Protein AF-0000000074149070 (afdb_homodimer)

pLDDT: mean 96.07, std 3.45, range [74.81, 98.94]

Radius of gyration: 27.95 Å; Cα contacts (8 Å, |Δi|>4): 1476; chains: 2; bounding box: 47×79×57 Å

Foldseek 3Di:
DEEFEFAQKAWEKEFEAQDDDPPDDGDGPDMDIATDFLRVQLQLLLVLVVDQYEYEHAAEDPQSVVNVVRCVVLPHHYDYQYADWHRWYKYWYQHDNVLDIDIDTDQTADGDPVSVVVRVVVLLVVLVVHQEYEYEGDHHPPDDLQVLVVSLVSNPDPRRQYEYEYADSVVVNNLLSQGQEYEEEQVRLCNVVVHHDDDLVSLVVSQVVSCVSVHQWYKYAHQQQAIWIDHDPWIKGKHDHGDSFAQPSLSSQLVSQLVVCCVPPVDNLLSSLLSRLRSRLCSHDVGNRHNVSVVSSVVCSVVMDMGISD/DEEFEFAQKAWEKEFEAQDDDPPDDGDGPDIDIATDFLRVQLQLLLVLVVDQYEYEHAAEDPQSVVNVVRCVVLPHHYDYQYADWHRWYKYWYQHDNVLDIDIDTDQTADGDPVSVVVRVVVLLVVLVVHQEYEYEGDHHPPDDLQVLVVSLVSNPPPRRQYEYEYADSVVVNNLLSQGQEYEEEQVRLCNVVVHHDDDLVSLVVSQVVSCVSVHQWYKYAHQQQAIWIDHDPWIKGKHDHGDSFAQPSLQSQLVSQLVVQCVPPVDNLLSSLLSRLRSVLCSHDVGNRHNVSVVSSVVCSVVMDMGISD

Organism: Dictyoglomus thermophilum (strain ATCC 35947 / DSM 3960 / H-6-12) (NCBI:txid309799)

Secondary structure (DSSP, 8-state):
-EEEEESS-EEEEEEEES---TTSEEE-SEEEEEEESHHHHHHHHHHHTT--EEEEEEEEHHHHHHHHHHHHHTT-EEEEEEESSPPEEEEEEEETTTTEEEEEE----PPPHHHHHHHHHHHHHHHTT-SEEEEES---TT--TTHHHHHHHH---TTSEEEEE--HHHHHHHHTT--SEE--BHHHHHHHHTS---SHHHHHHHHHHHHTTT-SEEEEE-GGG-EEEEETTEEEEEE-----S--SSHHHHHHHHHHHHHHHH--HHHHHHHHHHHHHHHTTSS---SHHHHHHHHHHHTT-EEEE--/-EEEEESS-EEEEEEEES---TTSEEE-SEEEEEEESHHHHHHHHHHHTT--EEEEEEEEHHHHHHHHHHHHHTT-EEEEEEESSPPEEEEEEEETTTTEEEEEE----PPPHHHHHHHHHHHHHHHTT-SEEEEES---TT--TTHHHHHHHH---TTSEEEEE--HHHHHHHHTT--SEE--BHHHHHHHHTS---SHHHHHHHHHHHHTTT-SEEEEE-GGG-EEEEETTEEEEEE-----S--SSHHHHHHHHHHHHHHHH--HHHHHHHHHHHHHHHTTSS---SHHHHHHHHHHHTT-EEEE--

Sequence (620 aa):
MILVVNINPSLDIVFYTQKFQKNKVNRSYKEEMIPGGKGINVAKTLKAFGEKVKIIGFCGGSTGIILKEELNIRDIDYEFVETKGKTRFAIGIKEDKKNTFTVLNGAGNRIRNEEWEKFFKIFRENVKNSEIVIISGSVPPETPAEIYALMLKEIKNPKIIKVVDARDNVLKEALKESPDIVKPNKEEIETLLKFKLKNRNNYIQAISFLKNYNIKYPIISLGKKGALIGIENHIYKSALPPNNGIQWGTGDSFLAGFIYGLKNYKDPIKAIKLACATGYVKTKYVEITQEEQIKEIFNLENKVRVTKIYMILVVNINPSLDIVFYTQKFQKNKVNRSYKEEMIPGGKGINVAKTLKAFGEKVKIIGFCGGSTGIILKEELNIRDIDYEFVETKGKTRFAIGIKEDKKNTFTVLNGAGNRIRNEEWEKFFKIFRENVKNSEIVIISGSVPPETPAEIYALMLKEIKNPKIIKVVDARDNVLKEALKESPDIVKPNKEEIETLLKFKLKNRNNYIQAISFLKNYNIKYPIISLGKKGALIGIENHIYKSALPPNNGIQWGTGDSFLAGFIYGLKNYKDPIKAIKLACATGYVKTKYVEITQEEQIKEIFNLENKVRVTKIY

Nearest PDB structures (foldseek):
  3uqe-assembly1_A-2  TM=8.989E-01  e=9.211E-26  Escherichia coli K-12
  3cqd-assembly1_A-2  TM=8.928E-01  e=2.732E-25  unclassified
  3uqe-assembly1_B-2  TM=8.873E-01  e=5.309E-25  Escherichia coli K-12
  3n1c-assembly1_B  TM=8.784E-01  e=4.705E-25  Escherichia coli K-12
  3uqd-assembly1_C  TM=9.133E-01  e=8.545E-24  Escherichia coli K-12

Structure (mmCIF, N/CA/C/O backbone):
data_AF-0000000074149070-model_v1
#
loop_
_entity.id
_entity.type
_entity.pdbx_description
1 polymer '1-phosphofructokinase, putative'
#
loop_
_atom_site.group_PDB
_atom_site.id
_atom_site.type_symbol
_atom_site.label_atom_id
_atom_site.label_alt_id
_atom_site.label_comp_id
_atom_site.label_asym_id
_atom_site.label_entity_id
_atom_site.label_seq_id
_atom_site.pdbx_PDB_ins_code
_atom_site.Cartn_x
_atom_site.Cartn_y
_atom_site.Cartn_z
_atom_site.occupancy
_atom_site.B_iso_or_equiv
_atom_site.auth_seq_id
_atom_site.auth_comp_id
_atom_site.auth_asym_id
_atom_site.auth_atom_id
_atom_site.pdbx_PDB_model_num
ATOM 1 N N . MET A 1 1 ? 14.945 28 13.242 1 95.5 1 MET A N 1
ATOM 2 C CA . MET A 1 1 ? 14.594 26.703 12.68 1 95.5 1 MET A CA 1
ATOM 3 C C . MET A 1 1 ? 13.172 26.312 13.055 1 95.5 1 MET A C 1
ATOM 5 O O . MET A 1 1 ? 12.68 26.688 14.117 1 95.5 1 MET A O 1
ATOM 9 N N . ILE A 1 2 ? 12.438 25.688 12.148 1 98.81 2 ILE A N 1
ATOM 10 C CA . ILE A 1 2 ? 11.109 25.156 12.445 1 98.81 2 ILE A CA 1
ATOM 11 C C . ILE A 1 2 ? 11.211 23.672 12.758 1 98.81 2 ILE A C 1
ATOM 13 O O . ILE A 1 2 ? 11.688 22.891 11.938 1 98.81 2 ILE A O 1
ATOM 17 N N . LEU A 1 3 ? 10.805 23.312 13.961 1 98.88 3 LEU A N 1
ATOM 18 C CA . LEU A 1 3 ? 10.797 21.922 14.391 1 98.88 3 LEU A CA 1
ATOM 19 C C . LEU A 1 3 ? 9.43 21.297 14.141 1 98.88 3 LEU A C 1
ATOM 21 O O . LEU A 1 3 ? 8.406 21.812 14.578 1 98.88 3 LEU A O 1
ATOM 25 N N . VAL A 1 4 ? 9.43 20.234 13.414 1 98.88 4 VAL A N 1
ATOM 26 C CA . VAL A 1 4 ? 8.188 19.516 13.117 1 98.88 4 VAL A CA 1
ATOM 27 C C . VAL A 1 4 ? 8.195 18.172 13.828 1 98.88 4 VAL A C 1
ATOM 29 O O . VAL A 1 4 ? 9.07 17.328 13.586 1 98.88 4 VAL A O 1
ATOM 32 N N . VAL A 1 5 ? 7.246 17.984 14.688 1 98.88 5 VAL A N 1
ATOM 33 C CA . VAL A 1 5 ? 7.086 16.734 15.414 1 98.88 5 VAL A CA 1
ATOM 34 C C . VAL A 1 5 ? 6.051 15.859 14.719 1 98.88 5 VAL A C 1
ATOM 36 O O . VAL A 1 5 ? 4.883 16.234 14.602 1 98.88 5 VAL A O 1
ATOM 39 N N . ASN A 1 6 ? 6.414 14.766 14.234 1 98.25 6 ASN A N 1
ATOM 40 C CA . ASN A 1 6 ? 5.566 13.75 13.617 1 98.25 6 ASN A CA 1
ATOM 41 C C . ASN A 1 6 ? 5.852 12.367 14.188 1 98.25 6 ASN A C 1
ATOM 43 O O . ASN A 1 6 ? 6.672 11.617 13.648 1 98.25 6 ASN A O 1
ATOM 47 N N . ILE A 1 7 ? 5.039 11.93 15.125 1 98.56 7 ILE A N 1
ATOM 48 C CA . ILE A 1 7 ? 5.426 10.766 15.906 1 98.56 7 ILE A CA 1
ATOM 49 C C . ILE A 1 7 ? 4.84 9.5 15.273 1 98.56 7 ILE A C 1
ATOM 51 O O . ILE A 1 7 ? 5.062 8.391 15.766 1 98.56 7 ILE A O 1
ATOM 55 N N . ASN A 1 8 ? 4.074 9.625 14.266 1 97.81 8 ASN A N 1
ATOM 56 C CA . ASN A 1 8 ? 3.535 8.484 13.547 1 97.81 8 ASN A CA 1
ATOM 57 C C . ASN A 1 8 ? 3.678 8.656 12.031 1 97.81 8 ASN A C 1
ATOM 59 O O . ASN A 1 8 ? 2.688 8.602 11.305 1 97.81 8 ASN A O 1
ATOM 63 N N . PRO A 1 9 ? 4.91 8.805 11.586 1 98.19 9 PRO A N 1
ATOM 64 C CA . PRO A 1 9 ? 5.133 9 10.148 1 98.19 9 PRO A CA 1
ATOM 65 C C . PRO A 1 9 ? 4.711 7.789 9.32 1 98.19 9 PRO A C 1
ATOM 67 O O . PRO A 1 9 ? 4.488 6.707 9.867 1 98.19 9 PRO A O 1
ATOM 70 N N . SER A 1 10 ? 4.539 8.039 8.062 1 97.06 10 SER A N 1
ATOM 71 C CA . SER A 1 10 ? 4.121 6.977 7.148 1 97.06 10 SER A CA 1
ATOM 72 C C . SER A 1 10 ? 4.941 7 5.863 1 97.06 10 SER A C 1
ATOM 74 O O . SER A 1 10 ? 5.504 8.031 5.496 1 97.06 10 SER A O 1
ATOM 76 N N . LEU A 1 11 ? 5.109 5.875 5.285 1 95.75 11 LEU A N 1
ATOM 77 C CA . LEU A 1 11 ? 5.523 5.777 3.891 1 95.75 11 LEU A CA 1
ATOM 78 C C . LEU A 1 11 ? 4.309 5.676 2.971 1 95.75 11 LEU A C 1
ATOM 80 O O . LEU A 1 11 ? 3.621 4.652 2.951 1 95.75 11 LEU A O 1
ATOM 84 N N . ASP A 1 12 ? 4.086 6.719 2.209 1 95.81 12 ASP A N 1
ATOM 85 C CA . ASP A 1 12 ? 2.883 6.82 1.388 1 95.81 12 ASP A CA 1
ATOM 86 C C . ASP A 1 12 ? 3.129 6.277 -0.018 1 95.81 12 ASP A C 1
ATOM 88 O O . ASP A 1 12 ? 4.113 6.641 -0.666 1 95.81 12 ASP A O 1
ATOM 92 N N . ILE A 1 13 ? 2.244 5.441 -0.427 1 94.81 13 ILE A N 1
ATOM 93 C CA . ILE A 1 13 ? 2.289 4.953 -1.801 1 94.81 13 ILE A CA 1
ATOM 94 C C . ILE A 1 13 ? 1.029 5.391 -2.545 1 94.81 13 ILE A C 1
ATOM 96 O O . ILE A 1 13 ? -0.087 5.062 -2.139 1 94.81 13 ILE A O 1
ATOM 100 N N . VAL A 1 14 ? 1.232 6.059 -3.648 1 94.62 14 VAL A N 1
ATOM 101 C CA . VAL A 1 14 ? 0.121 6.52 -4.477 1 94.62 14 VAL A CA 1
ATOM 102 C C . VAL A 1 14 ? 0.005 5.641 -5.719 1 94.62 14 VAL A C 1
ATOM 104 O O . VAL A 1 14 ? 0.966 5.504 -6.48 1 94.62 14 VAL A O 1
ATOM 107 N N . PHE A 1 15 ? -1.145 5.082 -5.867 1 95.44 15 PHE A N 1
ATOM 108 C CA . PHE A 1 15 ? -1.447 4.277 -7.047 1 95.44 15 PHE A CA 1
ATOM 109 C C . PHE A 1 15 ? -2.305 5.059 -8.031 1 95.44 15 PHE A C 1
ATOM 111 O O . PHE A 1 15 ? -3.328 5.633 -7.652 1 95.44 15 PHE A O 1
ATOM 118 N N . TYR A 1 16 ? -1.895 5.102 -9.273 1 94.06 16 TYR A N 1
ATOM 119 C CA . TYR A 1 16 ? -2.676 5.695 -10.352 1 94.06 16 TYR A CA 1
ATOM 120 C C . TYR A 1 16 ? -3.352 4.621 -11.195 1 94.06 16 TYR A C 1
ATOM 122 O O . TYR A 1 16 ? -2.682 3.738 -11.742 1 94.06 16 TYR A O 1
ATOM 130 N N . THR A 1 17 ? -4.676 4.672 -11.195 1 94.81 17 THR A N 1
ATOM 131 C CA . THR A 1 17 ? -5.426 3.646 -11.914 1 94.81 17 THR A CA 1
ATOM 132 C C . THR A 1 17 ? -6.508 4.277 -12.789 1 94.81 17 THR A C 1
ATOM 134 O O . THR A 1 17 ? -6.965 5.387 -12.508 1 94.81 17 THR A O 1
ATOM 137 N N . GLN A 1 18 ? -6.871 3.584 -13.875 1 92.69 18 GLN A N 1
ATOM 138 C CA . GLN A 1 18 ? -7.988 4.035 -14.695 1 92.69 18 GLN A CA 1
ATOM 139 C C . GLN A 1 18 ? -9.32 3.838 -13.977 1 92.69 18 GLN A C 1
ATOM 141 O O . GLN A 1 18 ? -10.188 4.707 -14.016 1 92.69 18 GLN A O 1
ATOM 146 N N . LYS A 1 19 ? -9.422 2.711 -13.391 1 91.88 19 LYS A N 1
ATOM 147 C CA . LYS A 1 19 ? -10.617 2.336 -12.641 1 91.88 19 LYS A CA 1
ATOM 148 C C . LYS A 1 19 ? -10.25 1.536 -11.398 1 91.88 19 LYS A C 1
ATOM 150 O O . LYS A 1 19 ? -9.281 0.776 -11.398 1 91.88 19 LYS A O 1
ATOM 155 N N . PHE A 1 20 ? -11.031 1.724 -10.32 1 93.5 20 PHE A N 1
ATOM 156 C CA . PHE A 1 20 ? -10.844 1.005 -9.062 1 93.5 20 PHE A CA 1
ATOM 157 C C . PHE A 1 20 ? -12.164 0.429 -8.57 1 93.5 20 PHE A C 1
ATOM 159 O O . PHE A 1 20 ? -13.125 1.171 -8.336 1 93.5 20 PHE A O 1
ATOM 166 N N . GLN A 1 21 ? -12.211 -0.861 -8.445 1 92.38 21 GLN A N 1
ATOM 167 C CA . GLN A 1 21 ? -13.422 -1.543 -8.016 1 92.38 21 GLN A CA 1
ATOM 168 C C . GLN A 1 21 ? -13.188 -2.32 -6.727 1 92.38 21 GLN A C 1
ATOM 170 O O . GLN A 1 21 ? -12.211 -3.059 -6.609 1 92.38 21 GLN A O 1
ATOM 175 N N . LYS A 1 22 ? -14.102 -2.152 -5.77 1 90.69 22 LYS A N 1
ATOM 176 C CA . LYS A 1 22 ? -14.039 -2.916 -4.527 1 90.69 22 LYS A CA 1
ATOM 177 C C . LYS A 1 22 ? -14.328 -4.395 -4.773 1 90.69 22 LYS A C 1
ATOM 179 O O . LYS A 1 22 ? -15.125 -4.738 -5.648 1 90.69 22 LYS A O 1
ATOM 184 N N . ASN A 1 23 ? -13.672 -5.289 -4.008 1 87.94 23 ASN A N 1
ATOM 185 C CA . ASN A 1 23 ? -13.867 -6.734 -4.02 1 87.94 23 ASN A CA 1
ATOM 186 C C . ASN A 1 23 ? -13.422 -7.348 -5.348 1 87.94 23 ASN A C 1
ATOM 188 O O . ASN A 1 23 ? -13.969 -8.367 -5.781 1 87.94 23 ASN A O 1
ATOM 192 N N . LYS A 1 24 ? -12.547 -6.684 -6.016 1 89.88 24 LYS A N 1
ATOM 193 C CA . LYS A 1 24 ? -12 -7.152 -7.285 1 89.88 24 LYS A CA 1
ATOM 194 C C . LYS A 1 24 ? -10.484 -6.996 -7.316 1 89.88 24 LYS A C 1
ATOM 196 O O . LYS A 1 24 ? -9.898 -6.363 -6.434 1 89.88 24 LYS A O 1
ATOM 201 N N . VAL A 1 25 ? -9.906 -7.594 -8.273 1 89.44 25 VAL A N 1
ATOM 202 C CA . VAL A 1 25 ? -8.492 -7.375 -8.57 1 89.44 25 VAL A CA 1
ATOM 203 C C . VAL A 1 25 ? -8.336 -6.176 -9.508 1 89.44 25 VAL A C 1
ATOM 205 O O . VAL A 1 25 ? -8.875 -6.176 -10.617 1 89.44 25 VAL A O 1
ATOM 208 N N . ASN A 1 26 ? -7.695 -5.125 -9.008 1 93.88 26 ASN A N 1
ATOM 209 C CA . ASN A 1 26 ? -7.418 -3.904 -9.766 1 93.88 26 ASN A CA 1
ATOM 210 C C . ASN A 1 26 ? -5.945 -3.809 -10.148 1 93.88 26 ASN A C 1
ATOM 212 O O . ASN A 1 26 ? -5.109 -4.539 -9.617 1 93.88 26 ASN A O 1
ATOM 216 N N . ARG A 1 27 ? -5.719 -2.934 -11.102 1 93 27 ARG A N 1
ATOM 217 C CA . ARG A 1 27 ? -4.344 -2.705 -11.539 1 93 27 ARG A CA 1
ATOM 218 C C . ARG A 1 27 ? -4.051 -1.214 -11.672 1 93 27 ARG A C 1
ATOM 220 O O . ARG A 1 27 ? -4.906 -0.447 -12.117 1 93 27 ARG A O 1
ATOM 227 N N . SER A 1 28 ? -2.889 -0.855 -11.219 1 95.25 28 SER A N 1
ATOM 228 C CA . SER A 1 28 ? -2.41 0.507 -11.422 1 95.25 28 SER A CA 1
ATOM 229 C C . SER A 1 28 ? -1.409 0.572 -12.57 1 95.25 28 SER A C 1
ATOM 231 O O . SER A 1 28 ? -0.745 -0.42 -12.883 1 95.25 28 SER A O 1
ATOM 233 N N . TYR A 1 29 ? -1.322 1.743 -13.242 1 92 29 TYR A N 1
ATOM 234 C CA . TYR A 1 29 ? -0.36 1.896 -14.328 1 92 29 TYR A CA 1
ATOM 235 C C . TYR A 1 29 ? 0.873 2.658 -13.859 1 92 29 TYR A C 1
ATOM 237 O O . TYR A 1 29 ? 1.873 2.736 -14.578 1 92 29 TYR A O 1
ATOM 245 N N . LYS A 1 30 ? 0.766 3.182 -12.625 1 90.44 30 LYS A N 1
ATOM 246 C CA . LYS A 1 30 ? 1.867 3.953 -12.055 1 90.44 30 LYS A CA 1
ATOM 247 C C . LYS A 1 30 ? 1.767 4.016 -10.539 1 90.44 30 LYS A C 1
ATOM 249 O O . LYS A 1 30 ? 0.666 4.066 -9.984 1 90.44 30 LYS A O 1
ATOM 254 N N . GLU A 1 31 ? 2.908 3.945 -9.891 1 91.88 31 GLU A N 1
ATOM 255 C CA . GLU A 1 31 ? 2.988 4.133 -8.445 1 91.88 31 GLU A CA 1
ATOM 256 C C . GLU A 1 31 ? 4.051 5.164 -8.078 1 91.88 31 GLU A C 1
ATOM 258 O O . GLU A 1 31 ? 5.098 5.242 -8.727 1 91.88 31 GLU A O 1
ATOM 263 N N . GLU A 1 32 ? 3.76 5.906 -7.051 1 90.38 32 GLU A N 1
ATOM 264 C CA . GLU A 1 32 ? 4.723 6.844 -6.48 1 90.38 32 GLU A CA 1
ATOM 265 C C . GLU A 1 32 ? 4.879 6.633 -4.977 1 90.38 32 GLU A C 1
ATOM 267 O O . GLU A 1 32 ? 3.896 6.391 -4.273 1 90.38 32 GLU A O 1
ATOM 272 N N . MET A 1 33 ? 6.129 6.633 -4.586 1 91.81 33 MET A N 1
ATOM 273 C CA . MET A 1 33 ? 6.441 6.516 -3.164 1 91.81 33 MET A CA 1
ATOM 274 C C . MET A 1 33 ? 6.934 7.848 -2.604 1 91.81 33 MET A C 1
ATOM 276 O O . MET A 1 33 ? 7.863 8.445 -3.143 1 91.81 33 MET A O 1
ATOM 280 N N . ILE A 1 34 ? 6.312 8.375 -1.49 1 94.56 34 ILE A N 1
ATOM 281 C CA . ILE A 1 34 ? 6.695 9.648 -0.896 1 94.56 34 ILE A CA 1
ATOM 282 C C . ILE A 1 34 ? 6.66 9.547 0.626 1 94.56 34 ILE A C 1
ATOM 284 O O . ILE A 1 34 ? 5.848 8.797 1.183 1 94.56 34 ILE A O 1
ATOM 288 N N . PRO A 1 35 ? 7.602 10.266 1.308 1 97.12 35 PRO A N 1
ATOM 289 C CA . PRO A 1 35 ? 7.469 10.32 2.766 1 97.12 35 PRO A CA 1
ATOM 290 C C . PRO A 1 35 ? 6.211 11.062 3.213 1 97.12 35 PRO A C 1
ATOM 292 O O . PRO A 1 35 ? 5.859 12.094 2.637 1 97.12 35 PRO A O 1
ATOM 295 N N . GLY A 1 36 ? 5.516 10.438 4.227 1 97.06 36 GLY A N 1
ATOM 296 C CA . GLY A 1 36 ? 4.223 11.008 4.578 1 97.06 36 GLY A CA 1
ATOM 297 C C . GLY A 1 36 ? 4 11.109 6.074 1 97.06 36 GLY A C 1
ATOM 298 O O . GLY A 1 36 ? 4.891 10.773 6.863 1 97.06 36 GLY A O 1
ATOM 299 N N . GLY A 1 37 ? 2.766 11.5 6.375 1 96.56 37 GLY A N 1
ATOM 300 C CA . GLY A 1 37 ? 2.361 11.977 7.688 1 96.56 37 GLY A CA 1
ATOM 301 C C . GLY A 1 37 ? 2.119 13.477 7.727 1 96.56 37 GLY A C 1
ATOM 302 O O . GLY A 1 37 ? 2.811 14.242 7.051 1 96.56 37 GLY A O 1
ATOM 303 N N . LYS A 1 38 ? 1.194 13.812 8.602 1 97.12 38 LYS A N 1
ATOM 304 C CA . LYS A 1 38 ? 0.796 15.211 8.617 1 97.12 38 LYS A CA 1
ATOM 305 C C . LYS A 1 38 ? 2.006 16.125 8.797 1 97.12 38 LYS A C 1
ATOM 307 O O . LYS A 1 38 ? 2.191 17.078 8.031 1 97.12 38 LYS A O 1
ATOM 312 N N . GLY A 1 39 ? 2.77 15.828 9.773 1 98.38 39 GLY A N 1
ATOM 313 C CA . GLY A 1 39 ? 3.936 16.656 10.023 1 98.38 39 GLY A CA 1
ATOM 314 C C . GLY A 1 39 ? 4.914 16.688 8.867 1 98.38 39 GLY A C 1
ATOM 315 O O . GLY A 1 39 ? 5.426 17.75 8.508 1 98.38 39 GLY A O 1
ATOM 316 N N . ILE A 1 40 ? 5.172 15.578 8.328 1 98.56 40 ILE A N 1
ATOM 317 C CA . ILE A 1 40 ? 6.094 15.484 7.199 1 98.56 40 ILE A CA 1
ATOM 318 C C . ILE A 1 40 ? 5.531 16.25 6.008 1 98.56 40 ILE A C 1
ATOM 320 O O . ILE A 1 40 ? 6.273 16.922 5.289 1 98.56 40 ILE A O 1
ATOM 324 N N . ASN A 1 41 ? 4.254 16.188 5.809 1 98.19 41 ASN A N 1
ATOM 325 C CA . ASN A 1 41 ? 3.625 16.953 4.742 1 98.19 41 ASN A CA 1
ATOM 326 C C . ASN A 1 41 ? 3.816 18.453 4.945 1 98.19 41 ASN A C 1
ATOM 328 O O . ASN A 1 41 ? 4.094 19.188 3.992 1 98.19 41 ASN A O 1
ATOM 332 N N . VAL A 1 42 ? 3.67 18.875 6.172 1 98.75 42 VAL A N 1
ATOM 333 C CA . VAL A 1 42 ? 3.908 20.281 6.5 1 98.75 42 VAL A CA 1
ATOM 334 C C . VAL A 1 42 ? 5.367 20.641 6.223 1 98.75 42 VAL A C 1
ATOM 336 O O . VAL A 1 42 ? 5.656 21.656 5.602 1 98.75 42 VAL A O 1
ATOM 339 N N . ALA A 1 43 ? 6.262 19.781 6.641 1 98.75 43 ALA A N 1
ATOM 340 C CA . ALA A 1 43 ? 7.695 20.016 6.496 1 98.75 43 ALA A CA 1
ATOM 341 C C . ALA A 1 43 ? 8.086 20.125 5.027 1 98.75 43 ALA A C 1
ATOM 343 O O . ALA A 1 43 ? 8.875 21 4.652 1 98.75 43 ALA A O 1
ATOM 344 N N . LYS A 1 44 ? 7.555 19.234 4.211 1 98.62 44 LYS A N 1
ATOM 345 C CA . LYS A 1 44 ? 7.867 19.25 2.785 1 98.62 44 LYS A CA 1
ATOM 346 C C . LYS A 1 44 ? 7.488 20.594 2.166 1 98.62 44 LYS A C 1
ATOM 348 O O . LYS A 1 44 ? 8.273 21.188 1.428 1 98.62 44 LYS A O 1
ATOM 353 N N . THR A 1 45 ? 6.285 21.062 2.473 1 98.75 45 THR A N 1
ATOM 354 C CA . THR A 1 45 ? 5.805 22.312 1.913 1 98.75 45 THR A CA 1
ATOM 355 C C . THR A 1 45 ? 6.609 23.5 2.453 1 98.75 45 THR A C 1
ATOM 357 O O . THR A 1 45 ? 6.977 24.406 1.701 1 98.75 45 THR A O 1
ATOM 360 N N . LEU A 1 46 ? 6.938 23.5 3.748 1 98.81 46 LEU A N 1
ATOM 361 C CA . LEU A 1 46 ? 7.75 24.562 4.336 1 98.81 46 LEU A CA 1
ATOM 362 C C . LEU A 1 46 ? 9.141 24.578 3.717 1 98.81 46 LEU A C 1
ATOM 364 O O . LEU A 1 46 ? 9.688 25.656 3.447 1 98.81 46 LEU A O 1
ATOM 368 N N . LYS A 1 47 ? 9.68 23.391 3.539 1 98.62 47 LYS A N 1
ATOM 369 C CA . LYS A 1 47 ? 10.977 23.297 2.875 1 98.62 47 LYS A CA 1
ATOM 370 C C . LYS A 1 47 ? 10.93 23.906 1.478 1 98.62 47 LYS A C 1
ATOM 372 O O . LYS A 1 47 ? 11.844 24.625 1.075 1 98.62 47 LYS A O 1
ATOM 377 N N . ALA A 1 48 ? 9.883 23.609 0.757 1 98.38 48 ALA A N 1
ATOM 378 C CA . ALA A 1 48 ? 9.711 24.141 -0.588 1 98.38 48 ALA A CA 1
ATOM 379 C C . ALA A 1 48 ? 9.633 25.672 -0.561 1 98.38 48 ALA A C 1
ATOM 381 O O . ALA A 1 48 ? 10.07 26.344 -1.502 1 98.38 48 ALA A O 1
ATOM 382 N N . PHE A 1 49 ? 9.102 26.234 0.466 1 98.56 49 PHE A N 1
ATOM 383 C CA . PHE A 1 49 ? 9.039 27.672 0.661 1 98.56 49 PHE A CA 1
ATOM 384 C C . PHE A 1 49 ? 10.422 28.234 0.987 1 98.56 49 PHE A C 1
ATOM 386 O O . PHE A 1 49 ? 10.609 29.453 1.022 1 98.56 49 PHE A O 1
ATOM 393 N N . GLY A 1 50 ? 11.383 27.391 1.349 1 98 50 GLY A N 1
ATOM 394 C CA . GLY A 1 50 ? 12.742 27.812 1.628 1 98 50 GLY A CA 1
ATOM 395 C C . GLY A 1 50 ? 13.055 27.875 3.111 1 98 50 GLY A C 1
ATOM 396 O O . GLY A 1 50 ? 14.102 28.391 3.51 1 98 50 GLY A O 1
ATOM 397 N N . GLU A 1 51 ? 12.242 27.312 3.924 1 98.31 51 GLU A N 1
ATOM 398 C CA . GLU A 1 51 ? 12.453 27.359 5.367 1 98.31 51 GLU A CA 1
ATOM 399 C C . GLU A 1 51 ? 13.414 26.266 5.82 1 98.31 51 GLU A C 1
ATOM 401 O O . GLU A 1 51 ? 13.516 25.219 5.18 1 98.31 51 GLU A O 1
ATOM 406 N N . LYS A 1 52 ? 14.109 26.531 6.887 1 98.31 52 LYS A N 1
ATOM 407 C CA . LYS A 1 52 ? 14.891 25.5 7.559 1 98.31 52 LYS A CA 1
ATOM 408 C C . LYS A 1 52 ? 14.016 24.672 8.492 1 98.31 52 LYS A C 1
ATOM 410 O O . LYS A 1 52 ? 13.5 25.188 9.484 1 98.31 52 LYS A O 1
ATOM 415 N N . VAL A 1 53 ? 13.859 23.406 8.18 1 98.62 53 VAL A N 1
ATOM 416 C CA . VAL A 1 53 ? 12.953 22.547 8.93 1 98.62 53 VAL A CA 1
ATOM 417 C C . VAL A 1 53 ? 13.695 21.297 9.391 1 98.62 53 VAL A C 1
ATOM 419 O O . VAL A 1 53 ? 14.617 20.828 8.719 1 98.62 53 VAL A O 1
ATOM 422 N N . LYS A 1 54 ? 13.32 20.781 10.523 1 98.81 54 LYS A N 1
ATOM 423 C CA . LYS A 1 54 ? 13.789 19.5 11.039 1 98.81 54 LYS A CA 1
ATOM 424 C C . LYS A 1 54 ? 12.633 18.672 11.586 1 98.81 54 LYS A C 1
ATOM 426 O O . LYS A 1 54 ? 11.797 19.188 12.336 1 98.81 54 LYS A O 1
ATOM 431 N N . ILE A 1 55 ? 12.617 17.422 11.156 1 98.81 55 ILE A N 1
ATOM 432 C CA . ILE A 1 55 ? 11.57 16.516 11.609 1 98.81 55 ILE A CA 1
ATOM 433 C C . ILE A 1 55 ? 12.109 15.617 12.727 1 98.81 55 ILE A C 1
ATOM 435 O O . ILE A 1 55 ? 13.219 15.102 12.625 1 98.81 55 ILE A O 1
ATOM 439 N N . ILE A 1 56 ? 11.352 15.484 13.75 1 98.88 56 ILE A N 1
ATOM 440 C CA . ILE A 1 56 ? 11.656 14.469 14.75 1 98.88 56 ILE A CA 1
ATOM 441 C C . ILE A 1 56 ? 10.453 13.555 14.945 1 98.88 56 ILE A C 1
ATOM 443 O O . ILE A 1 56 ? 9.312 13.953 14.664 1 98.88 56 ILE A O 1
ATOM 447 N N . GLY A 1 57 ? 10.625 12.406 15.383 1 98.75 57 GLY A N 1
ATOM 448 C CA . GLY A 1 57 ? 9.602 11.391 15.562 1 98.75 57 GLY A CA 1
ATOM 449 C C . GLY A 1 57 ? 10.172 9.984 15.633 1 98.75 57 GLY A C 1
ATOM 450 O O . GLY A 1 57 ? 11.234 9.766 16.203 1 98.75 57 GLY A O 1
ATOM 451 N N . PHE A 1 58 ? 9.359 9.055 15.242 1 98.69 58 PHE A N 1
ATOM 452 C CA . PHE A 1 58 ? 9.742 7.652 15.281 1 98.69 58 PHE A CA 1
ATOM 453 C C . PHE A 1 58 ? 9.852 7.082 13.875 1 98.69 58 PHE A C 1
ATOM 455 O O . PHE A 1 58 ? 9.133 7.504 12.969 1 98.69 58 PHE A O 1
ATOM 462 N N . CYS A 1 59 ? 10.734 6.242 13.695 1 96.5 59 CYS A N 1
ATOM 463 C CA . CYS A 1 59 ? 10.797 5.426 12.492 1 96.5 59 CYS A CA 1
ATOM 464 C C . CYS A 1 59 ? 11.383 4.051 12.789 1 96.5 59 CYS A C 1
ATOM 466 O O . CYS A 1 59 ? 12.117 3.881 13.758 1 96.5 59 CYS A O 1
ATOM 468 N N . GLY A 1 60 ? 11.039 3.023 12 1 94.75 60 GLY A N 1
ATOM 469 C CA . GLY A 1 60 ? 11.586 1.701 12.266 1 94.75 60 GLY A CA 1
ATOM 470 C C . GLY A 1 60 ? 11.43 0.745 11.102 1 94.75 60 GLY A C 1
ATOM 471 O O . GLY A 1 60 ? 10.656 1.002 10.18 1 94.75 60 GLY A O 1
ATOM 472 N N . GLY A 1 61 ? 12.289 -0.295 11.156 1 90.94 61 GLY A N 1
ATOM 473 C CA . GLY A 1 61 ? 12.234 -1.35 10.156 1 90.94 61 GLY A CA 1
ATOM 474 C C . GLY A 1 61 ? 12.711 -0.899 8.789 1 90.94 61 GLY A C 1
ATOM 475 O O . GLY A 1 61 ? 13.219 0.212 8.633 1 90.94 61 GLY A O 1
ATOM 476 N N . SER A 1 62 ? 12.586 -1.763 7.832 1 88.5 62 SER A N 1
ATOM 477 C CA . SER A 1 62 ? 13.008 -1.488 6.461 1 88.5 62 SER A CA 1
ATOM 478 C C . SER A 1 62 ? 12.227 -0.316 5.871 1 88.5 62 SER A C 1
ATOM 480 O O . SER A 1 62 ? 12.773 0.463 5.086 1 88.5 62 SER A O 1
ATOM 482 N N . THR A 1 63 ? 10.992 -0.262 6.32 1 91.56 63 THR A N 1
ATOM 483 C CA . THR A 1 63 ? 10.18 0.851 5.836 1 91.56 63 THR A CA 1
ATOM 484 C C . THR A 1 63 ? 10.719 2.18 6.355 1 91.56 63 THR A C 1
ATOM 486 O O . THR A 1 63 ? 10.672 3.193 5.656 1 91.56 63 THR A O 1
ATOM 489 N N . GLY A 1 64 ? 11.195 2.109 7.555 1 93.88 64 GLY A N 1
ATOM 490 C CA . GLY A 1 64 ? 11.836 3.299 8.102 1 93.88 64 GLY A CA 1
ATOM 491 C C . GLY A 1 64 ? 13.07 3.727 7.328 1 93.88 64 GLY A C 1
ATOM 492 O O . GLY A 1 64 ? 13.312 4.922 7.152 1 93.88 64 GLY A O 1
ATOM 493 N N . ILE A 1 65 ? 13.82 2.795 6.879 1 91.56 65 ILE A N 1
ATOM 494 C CA . ILE A 1 65 ? 15 3.074 6.074 1 91.56 65 ILE A CA 1
ATOM 495 C C . ILE A 1 65 ? 14.594 3.799 4.793 1 91.56 65 ILE A C 1
ATOM 497 O O . ILE A 1 65 ? 15.219 4.797 4.414 1 91.56 65 ILE A O 1
ATOM 501 N N . ILE A 1 66 ? 13.555 3.328 4.254 1 91.12 66 ILE A N 1
ATOM 502 C CA . ILE A 1 66 ? 13.086 3.928 3.01 1 91.12 66 ILE A CA 1
ATOM 503 C C . ILE A 1 66 ? 12.562 5.336 3.281 1 91.12 66 ILE A C 1
ATOM 505 O O . ILE A 1 66 ? 12.789 6.254 2.486 1 91.12 66 ILE A O 1
ATOM 509 N N . LEU A 1 67 ? 11.883 5.465 4.34 1 95.62 67 LEU A N 1
ATOM 510 C CA . LEU A 1 67 ? 11.383 6.785 4.715 1 95.62 67 LEU A CA 1
ATOM 511 C C . LEU A 1 67 ? 12.523 7.789 4.809 1 95.62 67 LEU A C 1
ATOM 513 O O . LEU A 1 67 ? 12.43 8.898 4.273 1 95.62 67 LEU A O 1
ATOM 517 N N . LYS A 1 68 ? 13.57 7.406 5.469 1 96.25 68 LYS A N 1
ATOM 518 C CA . LYS A 1 68 ? 14.734 8.273 5.629 1 96.25 68 LYS A CA 1
ATOM 519 C C . LYS A 1 68 ? 15.375 8.586 4.277 1 96.25 68 LYS A C 1
ATOM 521 O O . LYS A 1 68 ? 15.773 9.727 4.027 1 96.25 68 LYS A O 1
ATOM 526 N N . GLU A 1 69 ? 15.406 7.598 3.422 1 93.06 69 GLU A N 1
ATOM 527 C CA . GLU A 1 69 ? 15.945 7.809 2.08 1 93.06 69 GLU A CA 1
ATOM 528 C C . GLU A 1 69 ? 15.125 8.852 1.318 1 93.06 69 GLU A C 1
ATOM 530 O O . GLU A 1 69 ? 15.688 9.727 0.655 1 93.06 69 GLU A O 1
ATOM 535 N N . GLU A 1 70 ? 13.906 8.703 1.438 1 94.31 70 GLU A N 1
ATOM 536 C CA . GLU A 1 70 ? 13.016 9.617 0.731 1 94.31 70 GLU A CA 1
ATOM 537 C C . GLU A 1 70 ? 13.141 11.039 1.284 1 94.31 70 GLU A C 1
ATOM 539 O O . GLU A 1 70 ? 13.047 12.008 0.534 1 94.31 70 GLU A O 1
ATOM 544 N N . LEU A 1 71 ? 13.281 11.172 2.562 1 97.81 71 LEU A N 1
ATOM 545 C CA . LEU A 1 71 ? 13.492 12.484 3.162 1 97.81 71 LEU A CA 1
ATOM 546 C C . LEU A 1 71 ? 14.812 13.094 2.695 1 97.81 71 LEU A C 1
ATOM 548 O O . LEU A 1 71 ? 14.883 14.289 2.398 1 97.81 71 LEU A O 1
ATOM 552 N N . ASN A 1 72 ? 15.836 12.258 2.59 1 97 72 ASN A N 1
ATOM 553 C CA . ASN A 1 72 ? 17.141 12.711 2.117 1 97 72 ASN A CA 1
ATOM 554 C C . ASN A 1 72 ? 17.062 13.227 0.683 1 97 72 ASN A C 1
ATOM 556 O O . ASN A 1 72 ? 17.672 14.25 0.353 1 97 72 ASN A O 1
ATOM 560 N N . ILE A 1 73 ? 16.359 12.516 -0.115 1 94.06 73 ILE A N 1
ATOM 561 C CA . ILE A 1 73 ? 16.188 12.914 -1.51 1 94.06 73 ILE A CA 1
ATOM 562 C C . ILE A 1 73 ? 15.57 14.305 -1.582 1 94.06 73 ILE A C 1
ATOM 564 O O . ILE A 1 73 ? 15.891 15.086 -2.479 1 94.06 73 ILE A O 1
ATOM 568 N N . ARG A 1 74 ? 14.828 14.688 -0.578 1 96.56 74 ARG A N 1
ATOM 569 C CA . ARG A 1 74 ? 14.125 15.961 -0.56 1 96.56 74 ARG A CA 1
ATOM 570 C C . ARG A 1 74 ? 14.859 16.984 0.295 1 96.56 74 ARG A C 1
ATOM 572 O O . ARG A 1 74 ? 14.344 18.078 0.542 1 96.56 74 ARG A O 1
ATOM 579 N N . ASP A 1 75 ? 15.977 16.594 0.801 1 97.19 75 ASP A N 1
ATOM 580 C CA . ASP A 1 75 ? 16.844 17.453 1.602 1 97.19 75 ASP A CA 1
ATOM 581 C C . ASP A 1 75 ? 16.125 17.953 2.854 1 97.19 75 ASP A C 1
ATOM 583 O O . ASP A 1 75 ? 16.141 19.141 3.164 1 97.19 75 ASP A O 1
ATOM 587 N N . ILE A 1 76 ? 15.445 17.078 3.475 1 98.19 76 ILE A N 1
ATOM 588 C CA . ILE A 1 76 ? 14.758 17.422 4.715 1 98.19 76 ILE A CA 1
ATOM 589 C C . ILE A 1 76 ? 15.5 16.797 5.902 1 98.19 76 ILE A C 1
ATOM 591 O O . ILE A 1 76 ? 15.703 15.586 5.953 1 98.19 76 ILE A O 1
ATOM 595 N N . ASP A 1 77 ? 15.914 17.641 6.82 1 98.38 77 ASP A N 1
ATOM 596 C CA . ASP A 1 77 ? 16.625 17.203 8.016 1 98.38 77 ASP A CA 1
ATOM 597 C C . ASP A 1 77 ? 15.703 16.453 8.961 1 98.38 77 ASP A C 1
ATOM 599 O O . ASP A 1 77 ? 14.539 16.812 9.117 1 98.38 77 ASP A O 1
ATOM 603 N N . TYR A 1 78 ? 16.266 15.414 9.539 1 98.75 78 TYR A N 1
ATOM 604 C CA . TYR A 1 78 ? 15.461 14.648 10.492 1 98.75 78 TYR A CA 1
ATOM 605 C C . TYR A 1 78 ? 16.344 14.07 11.594 1 98.75 78 TYR A C 1
ATOM 607 O O . TYR A 1 78 ? 17.562 13.992 11.453 1 98.75 78 TYR A O 1
ATOM 615 N N . GLU A 1 79 ? 15.766 13.766 12.672 1 98.69 79 GLU A N 1
ATOM 616 C CA . GLU A 1 79 ? 16.312 13 13.789 1 98.69 79 GLU A CA 1
ATOM 617 C C . GLU A 1 79 ? 15.258 12.078 14.398 1 98.69 79 GLU A C 1
ATOM 619 O O . GLU A 1 79 ? 14.531 12.469 15.312 1 98.69 79 GLU A O 1
ATOM 624 N N . PHE A 1 80 ? 15.258 10.852 13.898 1 98.69 80 PHE A N 1
ATOM 625 C CA . PHE A 1 80 ? 14.25 9.883 14.32 1 98.69 80 PHE A CA 1
ATOM 626 C C . PHE A 1 80 ? 14.789 8.977 15.422 1 98.69 80 PHE A C 1
ATOM 628 O O . PHE A 1 80 ? 15.984 8.68 15.445 1 98.69 80 PHE A O 1
ATOM 635 N N . VAL A 1 81 ? 13.906 8.648 16.328 1 98.69 81 VAL A N 1
ATOM 636 C CA . VAL A 1 81 ? 14.18 7.516 17.203 1 98.69 81 VAL A CA 1
ATOM 637 C C . VAL A 1 81 ? 13.852 6.207 16.5 1 98.69 81 VAL A C 1
ATOM 639 O O . VAL A 1 81 ? 12.742 6.023 15.992 1 98.69 81 VAL A O 1
ATOM 642 N N . GLU A 1 82 ? 14.781 5.336 16.422 1 97.25 82 GLU A N 1
ATOM 643 C CA . GLU A 1 82 ? 14.555 4.035 15.812 1 97.25 82 GLU A CA 1
ATOM 644 C C . GLU A 1 82 ? 13.688 3.146 16.703 1 97.25 82 GLU A C 1
ATOM 646 O O . GLU A 1 82 ? 13.938 3.02 17.906 1 97.25 82 GLU A O 1
ATOM 651 N N . THR A 1 83 ? 12.719 2.578 16.094 1 97.56 83 THR A N 1
ATOM 652 C CA . THR A 1 83 ? 11.812 1.726 16.859 1 97.56 83 THR A CA 1
ATOM 653 C C . THR A 1 83 ? 11.945 0.269 16.422 1 97.56 83 THR A C 1
ATOM 655 O O . THR A 1 83 ? 12.461 -0.016 15.344 1 97.56 83 THR A O 1
ATOM 658 N N . LYS A 1 84 ? 11.461 -0.64 17.25 1 93.44 84 LYS A N 1
ATOM 659 C CA . LYS A 1 84 ? 11.391 -2.055 16.906 1 93.44 84 LYS A CA 1
ATOM 660 C C . LYS A 1 84 ? 10.297 -2.309 15.867 1 93.44 84 LYS A C 1
ATOM 662 O O . LYS A 1 84 ? 10.445 -3.166 14.992 1 93.44 84 LYS A O 1
ATOM 667 N N . GLY A 1 85 ? 9.234 -1.549 16 1 92.19 85 GLY A N 1
ATOM 668 C CA . GLY A 1 85 ? 8.164 -1.658 15.023 1 92.19 85 GLY A CA 1
ATOM 669 C C . GLY A 1 85 ? 8.484 -0.972 13.711 1 92.19 85 GLY A C 1
ATOM 670 O O . GLY A 1 85 ? 9.273 -0.029 13.672 1 92.19 85 GLY A O 1
ATOM 671 N N . LYS A 1 86 ? 7.863 -1.41 12.641 1 91.62 86 LYS A N 1
ATOM 672 C CA . LYS A 1 86 ? 8.078 -0.826 11.32 1 91.62 86 LYS A CA 1
ATOM 673 C C . LYS A 1 86 ? 7.27 0.456 11.148 1 91.62 86 LYS A C 1
ATOM 675 O O . LYS A 1 86 ? 6.191 0.598 11.727 1 91.62 86 LYS A O 1
ATOM 680 N N . THR A 1 87 ? 7.828 1.385 10.383 1 95.69 87 THR A N 1
ATOM 681 C CA . THR A 1 87 ? 7.059 2.553 9.969 1 95.69 87 THR A CA 1
ATOM 682 C C . THR A 1 87 ? 5.848 2.137 9.141 1 95.69 87 THR A C 1
ATOM 684 O O . THR A 1 87 ? 5.945 1.263 8.281 1 95.69 87 THR A O 1
ATOM 687 N N . ARG A 1 88 ? 4.715 2.721 9.438 1 95.69 88 ARG A N 1
ATOM 688 C CA . ARG A 1 88 ? 3.455 2.344 8.805 1 95.69 88 ARG A CA 1
ATOM 689 C C . ARG A 1 88 ? 3.422 2.791 7.344 1 95.69 88 ARG A C 1
ATOM 691 O O . ARG A 1 88 ? 4.191 3.666 6.941 1 95.69 88 ARG A O 1
ATOM 698 N N . PHE A 1 89 ? 2.465 2.176 6.617 1 95.06 89 PHE A N 1
ATOM 699 C CA . PHE A 1 89 ? 2.15 2.596 5.258 1 95.06 89 PHE A CA 1
ATOM 700 C C . PHE A 1 89 ? 0.868 3.42 5.23 1 95.06 89 PHE A C 1
ATOM 702 O O . PHE A 1 89 ? 0.002 3.26 6.094 1 95.06 89 PHE A O 1
ATOM 709 N N . ALA A 1 90 ? 0.837 4.266 4.293 1 96.12 90 ALA A N 1
ATOM 710 C CA . ALA A 1 90 ? -0.414 4.875 3.844 1 96.12 90 ALA A CA 1
ATOM 711 C C . ALA A 1 90 ? -0.568 4.758 2.33 1 96.12 90 ALA A C 1
ATOM 713 O O . ALA A 1 90 ? 0.407 4.895 1.589 1 96.12 90 ALA A O 1
ATOM 714 N N . ILE A 1 91 ? -1.814 4.508 1.908 1 96.06 91 ILE A N 1
ATOM 715 C CA . ILE A 1 91 ? -2.061 4.297 0.485 1 96.06 91 ILE A CA 1
ATOM 716 C C . ILE A 1 91 ? -3.018 5.367 -0.036 1 96.06 91 ILE A C 1
ATOM 718 O O . ILE A 1 91 ? -3.967 5.746 0.653 1 96.06 91 ILE A O 1
ATOM 722 N N . GLY A 1 92 ? -2.705 5.91 -1.14 1 95.44 92 GLY A N 1
ATOM 723 C CA . GLY A 1 92 ? -3.611 6.727 -1.932 1 95.44 92 GLY A CA 1
ATOM 724 C C . GLY A 1 92 ? -3.91 6.133 -3.295 1 95.44 92 GLY A C 1
ATOM 725 O O . GLY A 1 92 ? -3 5.703 -4.004 1 95.44 92 GLY A O 1
ATOM 726 N N . ILE A 1 93 ? -5.16 6.02 -3.604 1 95.5 93 ILE A N 1
ATOM 727 C CA . ILE A 1 93 ? -5.582 5.484 -4.895 1 95.5 93 ILE A CA 1
ATOM 728 C C . ILE A 1 93 ? -6.246 6.582 -5.715 1 95.5 93 ILE A C 1
ATOM 730 O O . ILE A 1 93 ? -7.355 7.02 -5.398 1 95.5 93 ILE A O 1
ATOM 734 N N . LYS A 1 94 ? -5.594 7.043 -6.715 1 93.31 94 LYS A N 1
ATOM 735 C CA . LYS A 1 94 ? -6.141 8.031 -7.645 1 93.31 94 LYS A CA 1
ATOM 736 C C . LYS A 1 94 ? -6.816 7.348 -8.828 1 93.31 94 LYS A C 1
ATOM 738 O O . LYS A 1 94 ? -6.184 6.566 -9.547 1 93.31 94 LYS A O 1
ATOM 743 N N . GLU A 1 95 ? -8.039 7.602 -9.023 1 91.38 95 GLU A N 1
ATOM 744 C CA . GLU A 1 95 ? -8.789 7.074 -10.156 1 91.38 95 GLU A CA 1
ATOM 745 C C . GLU A 1 95 ? -9.031 8.148 -11.211 1 91.38 95 GLU A C 1
ATOM 747 O O . GLU A 1 95 ? -9.695 9.148 -10.945 1 91.3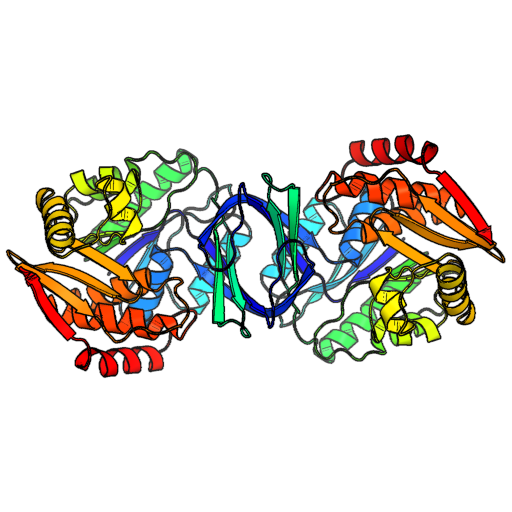8 95 GLU A O 1
ATOM 752 N N . ASP A 1 96 ? -8.586 7.938 -12.367 1 85.12 96 ASP A N 1
ATOM 753 C CA . ASP A 1 96 ? -8.672 8.922 -13.438 1 85.12 96 ASP A CA 1
ATOM 754 C C . ASP A 1 96 ? -10.117 9.102 -13.906 1 85.12 96 ASP A C 1
ATOM 756 O O . ASP A 1 96 ? -10.578 10.227 -14.102 1 85.12 96 ASP A O 1
ATOM 760 N N . LYS A 1 97 ? -10.836 7.996 -14.141 1 78.31 97 LYS A N 1
ATOM 761 C CA . LYS A 1 97 ? -12.148 8.047 -14.766 1 78.31 97 LYS A CA 1
ATOM 762 C C . LYS A 1 97 ? -13.148 8.805 -13.898 1 78.31 97 LYS A C 1
ATOM 764 O O . LYS A 1 97 ? -14.062 9.453 -14.406 1 78.31 97 LYS A O 1
ATOM 769 N N . LYS A 1 98 ? -13 8.852 -12.609 1 75.38 98 LYS A N 1
ATOM 770 C CA . LYS A 1 98 ? -13.969 9.469 -11.711 1 75.38 98 LYS A CA 1
ATOM 771 C C . LYS A 1 98 ? -13.367 10.664 -10.984 1 75.38 98 LYS A C 1
ATOM 773 O O . LYS A 1 98 ? -14.062 11.375 -10.258 1 75.38 98 LYS A O 1
ATOM 778 N N . ASN A 1 99 ? -12.188 10.883 -11.195 1 79.69 99 ASN A N 1
ATOM 779 C CA . ASN A 1 99 ? -11.461 11.938 -10.492 1 79.69 99 ASN A CA 1
ATOM 780 C C . ASN A 1 99 ? -11.641 11.82 -8.984 1 79.69 99 ASN A C 1
ATOM 782 O O . ASN A 1 99 ? -11.992 12.797 -8.32 1 79.69 99 ASN A O 1
ATOM 786 N N . THR A 1 100 ? -11.531 10.648 -8.477 1 84.69 100 THR A N 1
ATOM 787 C CA . THR A 1 100 ? -11.688 10.359 -7.055 1 84.69 100 THR A CA 1
ATOM 788 C C . THR A 1 100 ? -10.359 9.938 -6.438 1 84.69 100 THR A C 1
ATOM 790 O O . THR A 1 100 ? -9.43 9.547 -7.152 1 84.69 100 THR A O 1
ATOM 793 N N . PHE A 1 101 ? -10.297 10.117 -5.141 1 89.06 101 PHE A N 1
ATOM 794 C CA . PHE A 1 101 ? -9.109 9.766 -4.371 1 89.06 101 PHE A CA 1
ATOM 795 C C . PHE A 1 101 ? -9.492 9.016 -3.1 1 89.06 101 PHE A C 1
ATOM 797 O O . PHE A 1 101 ? -10.219 9.547 -2.26 1 89.06 101 PHE A O 1
ATOM 804 N N . THR A 1 102 ? -9.062 7.766 -3.004 1 93.75 102 THR A N 1
ATOM 805 C CA . THR A 1 102 ? -9.312 6.91 -1.848 1 93.75 102 THR A CA 1
ATOM 806 C C . THR A 1 102 ? -8.047 6.762 -1.001 1 93.75 102 THR A C 1
ATOM 808 O O . THR A 1 102 ? -6.957 6.566 -1.534 1 93.75 102 THR A O 1
ATOM 811 N N . VAL A 1 103 ? -8.227 6.922 0.296 1 94.75 103 VAL A N 1
ATOM 812 C CA . VAL A 1 103 ? -7.07 6.863 1.185 1 94.75 103 VAL A CA 1
ATOM 813 C C . VAL A 1 103 ? -7.238 5.715 2.176 1 94.75 103 VAL A C 1
ATOM 815 O O . VAL A 1 103 ? -8.344 5.449 2.648 1 94.75 103 VAL A O 1
ATOM 818 N N . LEU A 1 104 ? -6.188 5 2.473 1 95.75 104 LEU A N 1
ATOM 819 C CA . LEU A 1 104 ? -6.117 3.998 3.529 1 95.75 104 LEU A CA 1
ATOM 820 C C . LEU A 1 104 ? -4.867 4.191 4.379 1 95.75 104 LEU A C 1
ATOM 822 O O . LEU A 1 104 ? -3.75 3.953 3.912 1 95.75 104 LEU A O 1
ATOM 826 N N . ASN A 1 105 ? -5.047 4.559 5.613 1 96.06 105 ASN A N 1
ATOM 827 C CA . ASN A 1 105 ? -3.953 4.84 6.535 1 96.06 105 ASN A CA 1
ATOM 828 C C . ASN A 1 105 ? -3.678 3.654 7.457 1 96.06 105 ASN A C 1
ATOM 830 O O . ASN A 1 105 ? -4.59 3.15 8.117 1 96.06 105 ASN A O 1
ATOM 834 N N . GLY A 1 106 ? -2.43 3.275 7.469 1 96.12 106 GLY A N 1
ATOM 835 C CA . GLY A 1 106 ? -2.031 2.291 8.461 1 96.12 106 GLY A CA 1
ATOM 836 C C . GLY A 1 106 ? -1.969 2.854 9.867 1 96.12 106 GLY A C 1
ATOM 837 O O . GLY A 1 106 ? -1.798 4.062 10.055 1 96.12 106 GLY A O 1
ATOM 838 N N . ALA A 1 107 ? -2.037 1.999 10.844 1 92.62 107 ALA A N 1
ATOM 839 C CA . ALA A 1 107 ? -2.133 2.428 12.234 1 92.62 107 ALA A CA 1
ATOM 840 C C . ALA A 1 107 ? -0.752 2.723 12.812 1 92.62 107 ALA A C 1
ATOM 842 O O . ALA A 1 107 ? -0.606 3.588 13.68 1 92.62 107 ALA A O 1
ATOM 843 N N . GLY A 1 108 ? 0.213 2.018 12.273 1 93.19 108 GLY A N 1
ATOM 844 C CA . GLY A 1 108 ? 1.521 2.047 12.906 1 93.19 108 GLY A CA 1
ATOM 845 C C . GLY A 1 108 ? 1.659 1.044 14.039 1 93.19 108 GLY A C 1
ATOM 846 O O . GLY A 1 108 ? 0.892 0.083 14.125 1 93.19 108 GLY A O 1
ATOM 847 N N . ASN A 1 109 ? 2.758 1.247 14.859 1 94.38 109 ASN A N 1
ATOM 848 C CA . ASN A 1 109 ? 3.059 0.299 15.93 1 94.38 109 ASN A CA 1
ATOM 849 C C . ASN A 1 109 ? 3.193 0.997 17.281 1 94.38 109 ASN A C 1
ATOM 851 O O . ASN A 1 109 ? 3.498 2.189 17.344 1 94.38 109 ASN A O 1
ATOM 855 N N . ARG A 1 110 ? 2.969 0.19 18.266 1 95.88 110 ARG A N 1
ATOM 856 C CA . ARG A 1 110 ? 3.154 0.695 19.625 1 95.88 110 ARG A CA 1
ATOM 857 C C . ARG A 1 110 ? 4.594 1.15 19.844 1 95.88 110 ARG A C 1
ATOM 859 O O . ARG A 1 110 ? 5.535 0.507 19.375 1 95.88 110 ARG A O 1
ATOM 866 N N . ILE A 1 111 ? 4.727 2.219 20.531 1 98 111 ILE A N 1
ATOM 867 C CA . ILE A 1 111 ? 6.039 2.742 20.891 1 98 111 ILE A CA 1
ATOM 868 C C . ILE A 1 111 ? 6.395 2.32 22.312 1 98 111 ILE A C 1
ATOM 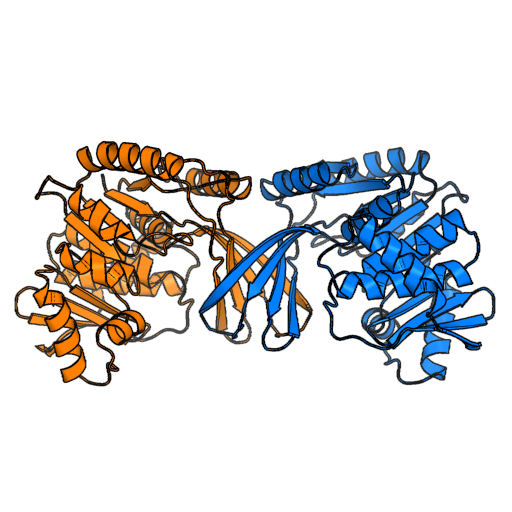870 O O . ILE A 1 111 ? 5.59 2.484 23.234 1 98 111 ILE A O 1
ATOM 874 N N . ARG A 1 112 ? 7.602 1.804 22.531 1 97.56 112 ARG A N 1
ATOM 875 C CA . ARG A 1 112 ? 8.047 1.306 23.844 1 97.56 112 ARG A CA 1
ATOM 876 C C . ARG A 1 112 ? 8.523 2.447 24.719 1 97.56 112 ARG A C 1
ATOM 878 O O . ARG A 1 112 ? 8.922 3.504 24.234 1 97.56 112 ARG A O 1
ATOM 885 N N . ASN A 1 113 ? 8.508 2.227 26.031 1 97.88 113 ASN A N 1
ATOM 886 C CA . ASN A 1 113 ? 8.883 3.246 27 1 97.88 113 ASN A CA 1
ATOM 887 C C . ASN A 1 113 ? 10.281 3.785 26.734 1 97.88 113 ASN A C 1
ATOM 889 O O . ASN A 1 113 ? 10.516 4.992 26.812 1 97.88 113 ASN A O 1
ATOM 893 N N . GLU A 1 114 ? 11.133 2.883 26.438 1 98.31 114 GLU A N 1
ATOM 894 C CA . GLU A 1 114 ? 12.508 3.305 26.188 1 98.31 114 GLU A CA 1
ATOM 895 C C . GLU A 1 114 ? 12.602 4.191 24.953 1 98.31 114 GLU A C 1
ATOM 897 O O . GLU A 1 114 ? 13.43 5.102 24.891 1 98.31 114 GLU A O 1
ATOM 902 N N . GLU A 1 115 ? 11.82 3.938 23.953 1 98.62 115 GLU A N 1
ATOM 903 C CA . GLU A 1 115 ? 11.766 4.746 22.734 1 98.62 115 GLU A CA 1
ATOM 904 C C . GLU A 1 115 ? 11.195 6.133 23.031 1 98.62 115 GLU A C 1
ATOM 906 O O . GLU A 1 115 ? 11.688 7.133 22.5 1 98.62 115 GLU A O 1
ATOM 911 N N . TRP A 1 116 ? 10.203 6.203 23.906 1 98.56 116 TRP A N 1
ATOM 912 C CA . TRP A 1 116 ? 9.641 7.488 24.312 1 98.56 116 TRP A CA 1
ATOM 913 C C . TRP A 1 116 ? 10.672 8.328 25.062 1 98.56 116 TRP A C 1
ATOM 915 O O . TRP A 1 116 ? 10.773 9.539 24.844 1 98.56 116 TRP A O 1
ATOM 925 N N . GLU A 1 117 ? 11.414 7.691 25.953 1 98.56 117 GLU A N 1
ATOM 926 C CA . GLU A 1 117 ? 12.453 8.406 26.703 1 98.56 117 GLU A CA 1
ATOM 927 C C . GLU A 1 117 ? 13.469 9.047 25.75 1 98.56 117 GLU A C 1
ATOM 929 O O . GLU A 1 117 ? 13.836 10.203 25.938 1 98.56 117 GLU A O 1
ATOM 934 N N . LYS A 1 118 ? 13.891 8.258 24.766 1 98.69 118 LYS A N 1
ATOM 935 C CA . LYS A 1 118 ? 14.82 8.773 23.781 1 98.69 118 LYS A CA 1
ATOM 936 C C . LYS A 1 118 ? 14.203 9.93 22.984 1 98.69 118 LYS A C 1
ATOM 938 O O . LYS A 1 118 ? 14.875 10.93 22.719 1 98.69 118 LYS A O 1
ATOM 943 N N . PHE A 1 119 ? 12.984 9.789 22.688 1 98.75 119 PHE A N 1
ATOM 944 C CA . PHE A 1 119 ? 12.289 10.82 21.922 1 98.75 119 PHE A CA 1
ATOM 945 C C . PHE A 1 119 ? 12.258 12.133 22.703 1 98.75 119 PHE A C 1
ATOM 947 O O . PHE A 1 119 ? 12.562 13.188 22.141 1 98.75 119 PHE A O 1
ATOM 954 N N . PHE A 1 120 ? 11.875 12.078 23.938 1 98.69 120 PHE A N 1
ATOM 955 C CA . PHE A 1 120 ? 11.734 13.305 24.719 1 98.69 120 PHE A CA 1
ATOM 956 C C . PHE A 1 120 ? 13.086 13.969 24.938 1 98.69 120 PHE A C 1
ATOM 958 O O . PHE A 1 120 ? 13.18 15.195 25 1 98.69 120 PHE A O 1
ATOM 965 N N . LYS A 1 121 ? 14.125 13.156 25.016 1 98.56 121 LYS A N 1
ATOM 966 C CA . LYS A 1 121 ? 15.461 13.734 25.062 1 98.56 121 LYS A CA 1
ATOM 967 C C . LYS A 1 121 ? 15.766 14.523 23.781 1 98.56 121 LYS A C 1
ATOM 969 O O . LYS A 1 121 ? 16.203 15.68 23.859 1 98.56 121 LYS A O 1
ATOM 974 N N . ILE A 1 122 ? 15.461 13.945 22.672 1 98.56 122 ILE A N 1
ATOM 975 C CA . ILE A 1 122 ? 15.672 14.57 21.375 1 98.56 122 ILE A CA 1
ATOM 976 C C . ILE A 1 122 ? 14.789 15.812 21.25 1 98.56 122 ILE A C 1
ATOM 978 O O . ILE A 1 122 ? 15.234 16.859 20.781 1 98.56 122 ILE A O 1
ATOM 982 N N . PHE A 1 123 ? 13.57 15.664 21.703 1 98.75 123 PHE A N 1
ATOM 983 C CA . PHE A 1 123 ? 12.602 16.75 21.641 1 98.75 123 PHE A CA 1
ATOM 984 C C . PHE A 1 123 ? 13.102 17.969 22.406 1 98.75 123 PHE A C 1
ATOM 986 O O . PHE A 1 123 ? 13.148 19.062 21.859 1 98.75 123 PHE A O 1
ATOM 993 N N . ARG A 1 124 ? 13.523 17.781 23.609 1 98.12 124 ARG A N 1
ATOM 994 C CA . ARG A 1 124 ? 13.992 18.875 24.453 1 98.12 124 ARG A CA 1
ATOM 995 C C . ARG A 1 124 ? 15.219 19.562 23.844 1 98.12 124 ARG A C 1
ATOM 997 O O . ARG A 1 124 ? 15.328 20.781 23.875 1 98.12 124 ARG A O 1
ATOM 1004 N N . GLU A 1 125 ? 16.062 18.781 23.281 1 98.06 125 GLU A N 1
ATOM 1005 C CA . GLU A 1 125 ? 17.266 19.328 22.688 1 98.06 125 GLU A CA 1
ATOM 1006 C C . GLU A 1 125 ? 16.953 20.172 21.453 1 98.06 125 GLU A C 1
ATOM 1008 O O . GLU A 1 125 ? 17.516 21.266 21.281 1 98.06 125 GLU A O 1
ATOM 1013 N N . ASN A 1 126 ? 16.078 19.719 20.656 1 98.44 126 ASN A N 1
ATOM 1014 C CA . ASN A 1 126 ? 15.766 20.422 19.422 1 98.44 126 ASN A CA 1
ATOM 1015 C C . ASN A 1 126 ? 14.898 21.641 19.656 1 98.44 126 ASN A C 1
ATOM 1017 O O . ASN A 1 126 ? 15 22.641 18.938 1 98.44 126 ASN A O 1
ATOM 1021 N N . VAL A 1 127 ? 14.031 21.562 20.656 1 98.44 127 VAL A N 1
ATOM 1022 C CA . VAL A 1 127 ? 13.148 22.672 20.984 1 98.44 127 VAL A CA 1
ATOM 1023 C C . VAL A 1 127 ? 13.969 23.906 21.312 1 98.44 127 VAL A C 1
ATOM 1025 O O . VAL A 1 127 ? 13.602 25.031 20.953 1 98.44 127 VAL A O 1
ATOM 1028 N N . LYS A 1 128 ? 15.102 23.75 21.922 1 96.19 128 LYS A N 1
ATOM 1029 C CA . LYS A 1 128 ? 15.953 24.859 22.375 1 96.19 128 LYS A CA 1
ATOM 1030 C C . LYS A 1 128 ? 16.406 25.719 21.203 1 96.19 128 LYS A C 1
ATOM 1032 O O . LYS A 1 128 ? 16.625 26.922 21.359 1 96.19 128 LYS A O 1
ATOM 1037 N N . ASN A 1 129 ? 16.484 25.156 20.094 1 94.56 129 ASN A N 1
ATOM 1038 C CA . ASN A 1 129 ? 17.016 25.859 18.922 1 94.56 129 ASN A CA 1
ATOM 1039 C C . ASN A 1 129 ? 15.914 26.172 17.906 1 94.56 129 ASN A C 1
ATOM 1041 O O . ASN A 1 129 ? 16.203 26.422 16.734 1 94.56 129 ASN A O 1
ATOM 1045 N N . SER A 1 130 ? 14.68 26.156 18.375 1 98.06 130 SER A N 1
ATOM 1046 C CA . SER A 1 130 ? 13.57 26.312 17.422 1 98.06 130 SER A CA 1
ATOM 1047 C C . SER A 1 130 ? 12.836 27.625 17.672 1 98.06 130 SER A C 1
ATOM 1049 O O . SER A 1 130 ? 12.766 28.109 18.797 1 98.06 130 SER A O 1
ATOM 1051 N N . GLU A 1 131 ? 12.336 28.203 16.609 1 98.19 131 GLU A N 1
ATOM 1052 C CA . GLU A 1 131 ? 11.477 29.391 16.703 1 98.19 131 GLU A CA 1
ATOM 1053 C C . GLU A 1 131 ? 10 28.984 16.672 1 98.19 131 GLU A C 1
ATOM 1055 O O . GLU A 1 131 ? 9.156 29.688 17.234 1 98.19 131 GLU A O 1
ATOM 1060 N N . ILE A 1 132 ? 9.711 27.984 15.977 1 98.88 132 ILE A N 1
ATOM 1061 C CA . ILE A 1 132 ? 8.367 27.422 15.844 1 98.88 132 ILE A CA 1
ATOM 1062 C C . ILE A 1 132 ? 8.422 25.906 16.047 1 98.88 132 ILE A C 1
ATOM 1064 O O . ILE A 1 132 ? 9.32 25.234 15.547 1 98.88 132 ILE A O 1
ATOM 1068 N N . VAL A 1 133 ? 7.508 25.344 16.844 1 98.94 133 VAL A N 1
ATOM 1069 C CA . VAL A 1 133 ? 7.348 23.906 17.031 1 98.94 133 VAL A CA 1
ATOM 1070 C C . VAL A 1 133 ? 5.961 23.469 16.562 1 98.94 133 VAL A C 1
ATOM 1072 O O . VAL A 1 133 ? 4.945 23.969 17.078 1 98.94 133 VAL A O 1
ATOM 1075 N N . ILE A 1 134 ? 5.945 22.609 15.57 1 98.94 134 ILE A N 1
ATOM 1076 C CA . ILE A 1 134 ? 4.703 22.078 15.023 1 98.94 134 ILE A CA 1
ATOM 1077 C C . ILE A 1 134 ? 4.508 20.641 15.492 1 98.94 134 ILE A C 1
ATOM 1079 O O . ILE A 1 134 ? 5.328 19.766 15.188 1 98.94 134 ILE A O 1
ATOM 1083 N N . ILE A 1 135 ? 3.5 20.391 16.234 1 98.88 135 ILE A N 1
ATOM 1084 C CA . ILE A 1 135 ? 3.121 19.062 16.672 1 98.88 135 ILE A CA 1
ATOM 1085 C C . ILE A 1 135 ? 1.872 18.594 15.93 1 98.88 135 ILE A C 1
ATOM 1087 O O . ILE A 1 135 ? 0.783 19.141 16.141 1 98.88 135 ILE A O 1
ATOM 1091 N N . SER A 1 136 ? 2.088 17.641 15.039 1 97.69 136 SER A N 1
ATOM 1092 C CA . SER A 1 136 ? 0.977 17.359 14.141 1 97.69 136 SER A CA 1
ATOM 1093 C C . SER A 1 136 ? 0.931 15.875 13.781 1 97.69 136 SER A C 1
ATOM 1095 O O . SER A 1 136 ? 1.97 15.211 13.711 1 97.69 136 SER A O 1
ATOM 1097 N N . GLY A 1 137 ? -0.315 15.406 13.57 1 96 137 GLY A N 1
ATOM 1098 C CA . GLY A 1 137 ? -0.491 14.078 13.016 1 96 137 GLY A CA 1
ATOM 1099 C C . GLY A 1 137 ? -1.122 13.102 13.992 1 96 137 GLY A C 1
ATOM 1100 O O . GLY A 1 137 ? -1.408 13.461 15.141 1 96 137 GLY A O 1
ATOM 1101 N N . SER A 1 138 ? -1.327 11.867 13.516 1 95.25 138 SER A N 1
ATOM 1102 C CA . SER A 1 138 ? -1.858 10.781 14.336 1 95.25 138 SER A CA 1
ATOM 1103 C C . SER A 1 138 ? -0.817 10.281 15.328 1 95.25 138 SER A C 1
ATOM 1105 O O . SER A 1 138 ? 0.355 10.648 15.25 1 95.25 138 SER A O 1
ATOM 1107 N N . VAL A 1 139 ? -1.347 9.57 16.297 1 97.31 139 VAL A N 1
ATOM 1108 C CA . VAL A 1 139 ? -0.451 9.008 17.297 1 97.31 139 VAL A CA 1
ATOM 1109 C C . VAL A 1 139 ? -0.411 7.484 17.156 1 97.31 139 VAL A C 1
ATOM 1111 O O . VAL A 1 139 ? -1.394 6.871 16.734 1 97.31 139 VAL A O 1
ATOM 1114 N N . PRO A 1 140 ? 0.747 6.863 17.484 1 96.5 140 PRO A N 1
ATOM 1115 C CA . PRO A 1 140 ? 0.831 5.398 17.453 1 96.5 140 PRO A CA 1
ATOM 1116 C C . PRO A 1 140 ? -0.168 4.734 18.391 1 96.5 140 PRO A C 1
ATOM 1118 O O . PRO A 1 140 ? -0.683 5.379 19.312 1 96.5 140 PRO A O 1
ATOM 1121 N N . PRO A 1 141 ? -0.446 3.453 18.109 1 95.5 141 PRO A N 1
ATOM 1122 C CA . PRO A 1 141 ? -1.347 2.707 18.984 1 95.5 141 PRO A CA 1
ATOM 1123 C C . PRO A 1 141 ? -0.916 2.758 20.453 1 95.5 141 PRO A C 1
ATOM 1125 O O . PRO A 1 141 ? 0.281 2.723 20.75 1 95.5 141 PRO A O 1
ATOM 1128 N N . GLU A 1 142 ? -1.888 2.922 21.328 1 96.31 142 GLU A N 1
ATOM 1129 C CA . GLU A 1 142 ? -1.714 2.838 22.766 1 96.31 142 GLU A CA 1
ATOM 1130 C C . GLU A 1 142 ? -1.003 4.074 23.312 1 96.31 142 GLU A C 1
ATOM 1132 O O . GLU A 1 142 ? -0.56 4.09 24.469 1 96.31 142 GLU A O 1
ATOM 1137 N N . THR A 1 143 ? -0.84 5.043 22.516 1 97.62 143 THR A N 1
ATOM 1138 C CA . THR A 1 143 ? -0.287 6.309 22.984 1 97.62 143 THR A CA 1
ATOM 1139 C C . THR A 1 143 ? -1.3 7.047 23.859 1 97.62 143 THR A C 1
ATOM 1141 O O . THR A 1 143 ? -2.471 7.168 23.484 1 97.62 143 THR A O 1
ATOM 1144 N N . PRO A 1 144 ? -0.883 7.539 24.984 1 97.62 144 PRO A N 1
ATOM 1145 C CA . PRO A 1 144 ? -1.809 8.297 25.828 1 97.62 144 PRO A CA 1
ATOM 1146 C C . PRO A 1 144 ? -2.342 9.555 25.141 1 97.62 144 PRO A C 1
ATOM 1148 O O . PRO A 1 144 ? -1.604 10.227 24.422 1 97.62 144 PRO A O 1
ATOM 1151 N N . ALA A 1 145 ? -3.623 9.891 25.453 1 97.81 145 ALA A N 1
ATOM 1152 C CA . ALA A 1 145 ? -4.285 11.031 24.828 1 97.81 145 ALA A CA 1
ATOM 1153 C C . ALA A 1 145 ? -3.572 12.336 25.172 1 97.81 145 ALA A C 1
ATOM 1155 O O . ALA A 1 145 ? -3.711 13.336 24.469 1 97.81 145 ALA A O 1
ATOM 1156 N N . GLU A 1 146 ? -2.754 12.328 26.25 1 98.5 146 GLU A N 1
ATOM 1157 C CA . GLU A 1 146 ? -2.123 13.547 26.75 1 98.5 146 GLU A CA 1
ATOM 1158 C C . GLU A 1 146 ? -0.773 13.789 26.094 1 98.5 146 GLU A C 1
ATOM 1160 O O . GLU A 1 146 ? -0.107 14.789 26.375 1 98.5 146 GLU A O 1
ATOM 1165 N N . ILE A 1 147 ? -0.402 13.016 25.172 1 98.69 147 ILE A N 1
ATOM 1166 C CA . ILE A 1 147 ? 0.973 13 24.688 1 98.69 147 ILE A CA 1
ATOM 1167 C C . ILE A 1 147 ? 1.332 14.367 24.109 1 98.69 147 ILE A C 1
ATOM 1169 O O . ILE A 1 147 ? 2.416 14.891 24.375 1 98.69 147 ILE A O 1
ATOM 1173 N N . TYR A 1 148 ? 0.484 14.961 23.328 1 98.81 148 TYR A N 1
ATOM 1174 C CA . TYR A 1 148 ? 0.79 16.25 22.734 1 98.81 148 TYR A CA 1
ATOM 1175 C C . TYR A 1 148 ? 0.739 17.359 23.781 1 98.81 148 TYR A C 1
ATOM 1177 O O . TYR A 1 148 ? 1.506 18.328 23.719 1 98.81 148 TYR A O 1
ATOM 1185 N N . ALA A 1 149 ? -0.158 17.234 24.766 1 98.75 149 ALA A N 1
ATOM 1186 C CA . ALA A 1 149 ? -0.163 18.156 25.891 1 98.75 149 ALA A CA 1
ATOM 1187 C C . ALA A 1 149 ? 1.162 18.109 26.656 1 98.75 149 ALA A C 1
ATOM 1189 O O . ALA A 1 149 ? 1.705 19.141 27.031 1 98.75 149 ALA A O 1
ATOM 1190 N N . LEU A 1 150 ? 1.617 16.906 26.859 1 98.56 150 LEU A N 1
ATOM 1191 C CA . LEU A 1 150 ? 2.887 16.719 27.547 1 98.56 150 LEU A CA 1
ATOM 1192 C C . LEU A 1 150 ? 4.027 17.375 26.781 1 98.56 150 LEU A C 1
ATOM 1194 O O . LEU A 1 150 ? 4.902 18 27.375 1 98.56 150 LEU A O 1
ATOM 1198 N N . MET A 1 151 ? 4.055 17.266 25.453 1 98.81 151 MET A N 1
ATOM 1199 C CA . MET A 1 151 ? 5.078 17.891 24.625 1 98.81 151 MET A CA 1
ATOM 1200 C C . MET A 1 151 ? 5.004 19.406 24.734 1 98.81 151 MET A C 1
ATOM 1202 O O . MET A 1 151 ? 6.031 20.078 24.875 1 98.81 151 MET A O 1
ATOM 1206 N N . LEU A 1 152 ? 3.801 19.922 24.672 1 98.69 152 LEU A N 1
ATOM 1207 C CA . LEU A 1 152 ? 3.604 21.359 24.75 1 98.69 152 LEU A CA 1
ATOM 1208 C C . LEU A 1 152 ? 4.129 21.906 26.078 1 98.69 152 LEU A C 1
ATOM 1210 O O . LEU A 1 152 ? 4.75 22.969 26.125 1 98.69 152 LEU A O 1
ATOM 1214 N N . LYS A 1 153 ? 3.932 21.125 27.109 1 97.81 153 LYS A N 1
ATOM 1215 C CA . LYS A 1 153 ? 4.375 21.531 28.453 1 97.81 153 LYS A CA 1
ATOM 1216 C C . LYS A 1 153 ? 5.898 21.609 28.516 1 97.81 153 LYS A C 1
ATOM 1218 O O . LYS A 1 153 ? 6.449 22.375 29.312 1 97.81 153 LYS A O 1
ATOM 1223 N N . GLU A 1 154 ? 6.527 20.875 27.703 1 97.06 154 GLU A N 1
ATOM 1224 C CA . GLU A 1 154 ? 7.984 20.828 27.688 1 97.06 154 GLU A CA 1
ATOM 1225 C C . GLU A 1 154 ? 8.57 22.078 27.031 1 97.06 154 GLU A C 1
ATOM 1227 O O . GLU A 1 154 ? 9.758 22.359 27.172 1 97.06 154 GLU A O 1
ATOM 1232 N N . ILE A 1 155 ? 7.781 22.781 26.266 1 98.19 155 ILE A N 1
ATOM 1233 C CA . ILE A 1 155 ? 8.25 24 25.609 1 98.19 155 ILE A CA 1
ATOM 1234 C C . ILE A 1 155 ? 8.18 25.172 26.578 1 98.19 155 ILE A C 1
ATOM 1236 O O . ILE A 1 155 ? 7.137 25.812 26.719 1 98.19 155 ILE A O 1
ATOM 1240 N N . LYS A 1 156 ? 9.242 25.594 27.188 1 94.88 156 LYS A N 1
ATOM 1241 C CA . LYS A 1 156 ? 9.273 26.547 28.297 1 94.88 156 LYS A CA 1
ATOM 1242 C C . LYS A 1 156 ? 9.484 27.969 27.781 1 94.88 156 LYS A C 1
ATOM 1244 O O . LYS A 1 156 ? 9.031 28.938 28.406 1 94.88 156 LYS A O 1
ATOM 1249 N N . ASN A 1 157 ? 10.188 28.094 26.703 1 96.62 157 ASN A N 1
ATOM 1250 C CA . ASN A 1 157 ? 10.43 29.422 26.125 1 96.62 157 ASN A CA 1
ATOM 1251 C C . ASN A 1 157 ? 9.156 30 25.516 1 96.62 157 ASN A C 1
ATOM 1253 O O . ASN A 1 157 ? 8.672 29.516 24.5 1 96.62 157 ASN A O 1
ATOM 1257 N N . PRO A 1 158 ? 8.641 31.016 26.031 1 94.44 158 PRO A N 1
ATOM 1258 C CA . PRO A 1 158 ? 7.367 31.578 25.578 1 94.44 158 PRO A CA 1
ATOM 1259 C C . PRO A 1 158 ? 7.48 32.219 24.203 1 94.44 158 PRO A C 1
ATOM 1261 O O . PRO A 1 158 ? 6.461 32.562 23.578 1 94.44 158 PRO A O 1
ATOM 1264 N N . LYS A 1 159 ? 8.656 32.438 23.781 1 96.81 159 LYS A N 1
ATOM 1265 C CA . LYS A 1 159 ? 8.844 33.031 22.469 1 96.81 159 LYS A CA 1
ATOM 1266 C C . LYS A 1 159 ? 8.633 32.031 21.344 1 96.81 159 LYS A C 1
ATOM 1268 O O . LYS A 1 159 ? 8.453 32.406 20.188 1 96.81 159 LYS A O 1
ATOM 1273 N N . ILE A 1 160 ? 8.719 30.781 21.703 1 98.31 160 ILE A N 1
ATOM 1274 C CA . ILE A 1 160 ? 8.523 29.75 20.688 1 98.31 160 ILE A CA 1
ATOM 1275 C C . ILE A 1 160 ? 7.043 29.656 20.328 1 98.31 160 ILE A C 1
ATOM 1277 O O . ILE A 1 160 ? 6.18 29.562 21.203 1 98.31 160 ILE A O 1
ATOM 1281 N N . ILE A 1 161 ? 6.738 29.75 19.047 1 98.75 161 ILE A N 1
ATOM 1282 C CA . ILE A 1 161 ? 5.371 29.609 18.562 1 98.75 161 ILE A CA 1
ATOM 1283 C C . ILE A 1 161 ? 4.98 28.125 18.562 1 98.75 161 ILE A C 1
ATOM 1285 O O . ILE A 1 161 ? 5.676 27.297 17.969 1 98.75 161 ILE A O 1
ATOM 1289 N N . LYS A 1 162 ? 3.906 27.766 19.234 1 98.75 162 LYS A N 1
ATOM 1290 C CA . LYS A 1 162 ? 3.418 26.406 19.359 1 98.75 162 LYS A CA 1
ATOM 1291 C C . LYS A 1 162 ? 2.236 26.156 18.438 1 98.75 162 LYS A C 1
ATOM 1293 O O . LYS A 1 162 ? 1.208 26.828 18.531 1 98.75 162 LYS A O 1
ATOM 1298 N N . VAL A 1 163 ? 2.402 25.188 17.562 1 98.94 163 VAL A N 1
ATOM 1299 C CA . VAL A 1 163 ? 1.382 24.859 16.578 1 98.94 163 VAL A CA 1
ATOM 1300 C C . VAL A 1 163 ? 0.903 23.422 16.797 1 98.94 163 VAL A C 1
ATOM 1302 O O . VAL A 1 163 ? 1.714 22.516 16.969 1 98.94 163 VAL A O 1
ATOM 1305 N N . VAL A 1 164 ? -0.445 23.172 16.766 1 98.81 164 VAL A N 1
ATOM 1306 C CA . VAL A 1 164 ? -0.991 21.828 16.906 1 98.81 164 VAL A CA 1
ATOM 1307 C C . VAL A 1 164 ? -1.987 21.562 15.781 1 98.81 164 VAL A C 1
ATOM 1309 O O . VAL A 1 164 ? -2.859 22.375 15.508 1 98.81 164 VAL A O 1
ATOM 1312 N N . ASP A 1 165 ? -1.852 20.531 15.094 1 98.38 165 ASP A N 1
ATOM 1313 C CA . ASP A 1 165 ? -2.809 19.953 14.148 1 98.38 165 ASP A CA 1
ATOM 1314 C C . ASP A 1 165 ? -3.027 18.469 14.414 1 98.38 165 ASP A C 1
ATOM 1316 O O . ASP A 1 165 ? -2.264 17.625 13.93 1 98.38 165 ASP A O 1
ATOM 1320 N N . ALA A 1 166 ? -3.996 18.125 15.141 1 96.38 166 ALA A N 1
ATOM 1321 C CA . ALA A 1 166 ? -4.297 16.766 15.609 1 96.38 166 ALA A CA 1
ATOM 1322 C C . ALA A 1 166 ? -5.797 16.5 15.578 1 96.38 166 ALA A C 1
ATOM 1324 O O . ALA A 1 166 ? -6.562 17.266 14.992 1 96.38 166 ALA A O 1
ATOM 1325 N N . ARG A 1 167 ? -6.156 15.281 16.047 1 93.19 167 ARG A N 1
ATOM 1326 C CA . ARG A 1 167 ? -7.57 14.922 16.016 1 93.19 167 ARG A CA 1
ATOM 1327 C C . ARG A 1 167 ? -8.008 14.281 17.328 1 93.19 167 ARG A C 1
ATOM 1329 O O . ARG A 1 167 ? -7.164 13.867 18.125 1 93.19 167 ARG A O 1
ATOM 1336 N N . ASP A 1 168 ? -9.195 14.336 17.547 1 92.94 168 ASP A N 1
ATOM 1337 C CA . ASP A 1 168 ? -9.867 13.578 18.609 1 92.94 168 ASP A CA 1
ATOM 1338 C C . ASP A 1 168 ? -9.328 13.961 19.984 1 92.94 168 ASP A C 1
ATOM 1340 O O . ASP A 1 168 ? -9.164 15.141 20.281 1 92.94 168 ASP A O 1
ATOM 1344 N N . ASN A 1 169 ? -9.117 12.914 20.875 1 96.19 169 ASN A N 1
ATOM 1345 C CA . ASN A 1 169 ? -8.789 13.156 22.266 1 96.19 169 ASN A CA 1
ATOM 1346 C C . ASN A 1 169 ? -7.406 13.789 22.422 1 96.19 169 ASN A C 1
ATOM 1348 O O . ASN A 1 169 ? -7.168 14.562 23.344 1 96.19 169 ASN A O 1
ATOM 1352 N N . VAL A 1 170 ? -6.605 13.5 21.516 1 97.75 170 VAL A N 1
ATOM 1353 C CA . VAL A 1 170 ? -5.258 14.055 21.578 1 97.75 170 VAL A CA 1
ATOM 1354 C C . VAL A 1 170 ? -5.309 15.562 21.344 1 97.75 170 VAL A C 1
ATOM 1356 O O . VAL A 1 170 ? -4.602 16.328 21.984 1 97.75 170 VAL A O 1
ATOM 1359 N N . LEU A 1 171 ? -6.176 15.977 20.422 1 98.12 171 LEU A N 1
ATOM 1360 C CA . LEU A 1 171 ? -6.391 17.406 20.203 1 98.12 171 LEU A CA 1
ATOM 1361 C C . LEU A 1 171 ? -7.016 18.062 21.438 1 98.12 171 LEU A C 1
ATOM 1363 O O . LEU A 1 171 ? -6.559 19.109 21.875 1 98.12 171 LEU A O 1
ATOM 1367 N N . LYS A 1 172 ? -8.031 17.422 21.953 1 97.81 172 LYS A N 1
ATOM 1368 C CA . LYS A 1 172 ? -8.742 17.938 23.125 1 97.81 172 LYS A CA 1
ATOM 1369 C C . LYS A 1 172 ? -7.777 18.219 24.266 1 97.81 172 LYS A C 1
ATOM 1371 O O . LYS A 1 172 ? -7.82 19.297 24.875 1 97.81 172 LYS A O 1
ATOM 1376 N N . GLU A 1 173 ? -6.934 17.281 24.562 1 98.5 173 GLU A N 1
ATOM 1377 C CA . GLU A 1 173 ? -5.973 17.438 25.641 1 98.5 173 GLU A CA 1
ATOM 1378 C C . GLU A 1 173 ? -4.941 18.516 25.328 1 98.5 173 GLU A C 1
ATOM 1380 O O . GLU A 1 173 ? -4.531 19.266 26.203 1 98.5 173 GLU A O 1
ATOM 1385 N N . ALA A 1 174 ? -4.508 18.594 24.109 1 98.75 174 ALA A N 1
ATOM 1386 C CA . ALA A 1 174 ? -3.504 19.578 23.688 1 98.75 174 ALA A CA 1
ATOM 1387 C C . ALA A 1 174 ? -4.023 21 23.828 1 98.75 174 ALA A C 1
ATOM 1389 O O . ALA A 1 174 ? -3.26 21.906 24.156 1 98.75 174 ALA A O 1
ATOM 1390 N N . LEU A 1 175 ? -5.336 21.203 23.594 1 98.5 175 LEU A N 1
ATOM 1391 C CA . LEU A 1 175 ? -5.945 22.516 23.688 1 98.5 175 LEU A CA 1
ATOM 1392 C C . LEU A 1 175 ? -5.758 23.109 25.078 1 98.5 175 LEU A C 1
ATOM 1394 O O . LEU A 1 175 ? -5.586 24.328 25.219 1 98.5 175 LEU A O 1
ATOM 1398 N N . LYS A 1 176 ? -5.715 22.266 26.031 1 98.06 176 LYS A N 1
ATOM 1399 C CA . LYS A 1 176 ? -5.625 22.688 27.422 1 98.06 176 LYS A CA 1
ATOM 1400 C C . LYS A 1 176 ? -4.289 23.375 27.703 1 98.06 176 LYS A C 1
ATOM 1402 O O . LYS A 1 176 ? -4.141 24.078 28.703 1 98.06 176 LYS A O 1
ATOM 1407 N N . GLU A 1 177 ? -3.338 23.172 26.844 1 98.31 177 GLU A N 1
ATOM 1408 C CA . GLU A 1 177 ? -2.008 23.75 27.031 1 98.31 177 GLU A CA 1
ATOM 1409 C C . GLU A 1 177 ? -1.843 25.031 26.234 1 98.31 177 GLU A C 1
ATOM 1411 O O . GLU A 1 177 ? -0.735 25.562 26.125 1 98.31 177 GLU A O 1
ATOM 1416 N N . SER A 1 178 ? -2.875 25.531 25.641 1 98 178 SER A N 1
ATOM 1417 C CA . SER A 1 178 ? -2.998 26.828 25 1 98 178 SER A CA 1
ATOM 1418 C C . SER A 1 178 ? -1.946 27 23.906 1 98 178 SER A C 1
ATOM 1420 O O . SER A 1 178 ? -1.215 28 23.891 1 98 178 SER A O 1
ATOM 1422 N N . PRO A 1 179 ? -1.861 26.109 22.938 1 98.69 179 PRO A N 1
ATOM 1423 C CA . PRO A 1 179 ? -0.985 26.375 21.797 1 98.69 179 PRO A CA 1
ATOM 1424 C C . PRO A 1 179 ? -1.342 27.672 21.062 1 98.69 179 PRO A C 1
ATOM 1426 O O . PRO A 1 179 ? -2.453 28.188 21.219 1 98.69 179 PRO A O 1
ATOM 1429 N N . ASP A 1 180 ? -0.434 28.25 20.312 1 98.62 180 ASP A N 1
ATOM 1430 C CA . ASP A 1 180 ? -0.64 29.516 19.625 1 98.62 180 ASP A CA 1
ATOM 1431 C C . ASP A 1 180 ? -1.518 29.344 18.391 1 98.62 180 ASP A C 1
ATOM 1433 O O . ASP A 1 180 ? -2.33 30.219 18.078 1 98.62 180 ASP A O 1
ATOM 1437 N N . ILE A 1 181 ? -1.317 28.297 17.672 1 98.81 181 ILE A N 1
ATOM 1438 C CA . ILE A 1 181 ? -2.031 28.016 16.438 1 98.81 181 ILE A CA 1
ATOM 1439 C C . ILE A 1 181 ? -2.613 26.609 16.484 1 98.81 181 ILE A C 1
ATOM 1441 O O . ILE A 1 181 ? -1.918 25.656 16.844 1 98.81 181 ILE A O 1
ATOM 1445 N N . VAL A 1 182 ? -3.867 26.422 16.203 1 98.75 182 VAL A N 1
ATOM 1446 C CA . VAL A 1 182 ? -4.535 25.125 16.062 1 98.75 182 VAL A CA 1
ATOM 1447 C C . VAL A 1 182 ? -5.34 25.078 14.773 1 98.75 182 VAL A C 1
ATOM 1449 O O . VAL A 1 182 ? -5.961 26.078 14.391 1 98.75 182 VAL A O 1
ATOM 1452 N N . LYS A 1 183 ? -5.301 23.891 14.117 1 98.44 183 LYS A N 1
ATOM 1453 C CA . LYS A 1 183 ? -5.973 23.844 12.82 1 98.44 183 LYS A CA 1
ATOM 1454 C C . LYS A 1 183 ? -6.766 22.547 12.656 1 98.44 183 LYS A C 1
ATOM 1456 O O . LYS A 1 183 ? -6.504 21.766 11.742 1 98.44 183 LYS A O 1
ATOM 1461 N N . PRO A 1 184 ? -7.844 22.328 13.383 1 97.5 184 PRO A N 1
ATOM 1462 C CA . PRO A 1 184 ? -8.734 21.188 13.102 1 97.5 184 PRO A CA 1
ATOM 1463 C C . PRO A 1 184 ? -9.516 21.375 11.797 1 97.5 184 PRO A C 1
ATOM 1465 O O . PRO A 1 184 ? -9.656 22.5 11.312 1 97.5 184 PRO A O 1
ATOM 1468 N N . ASN A 1 185 ? -9.898 20.266 11.242 1 95.69 185 ASN A N 1
ATOM 1469 C CA . ASN A 1 185 ? -10.852 20.359 10.141 1 95.69 185 ASN A CA 1
ATOM 1470 C C . ASN A 1 185 ? -12.297 20.312 10.641 1 95.69 185 ASN A C 1
ATOM 1472 O O . ASN A 1 185 ? -12.539 20.188 11.844 1 95.69 185 ASN A O 1
ATOM 1476 N N . LYS A 1 186 ? -13.195 20.453 9.719 1 95.62 186 LYS A N 1
ATOM 1477 C CA . LYS A 1 186 ? -14.609 20.516 10.062 1 95.62 186 LYS A CA 1
ATOM 1478 C C . LYS A 1 186 ? -15.039 19.281 10.859 1 95.62 186 LYS A C 1
ATOM 1480 O O . LYS A 1 186 ? -15.68 19.406 11.906 1 95.62 186 LYS A O 1
ATOM 1485 N N . GLU A 1 187 ? -14.672 18.094 10.445 1 93.25 187 GLU A N 1
ATOM 1486 C CA . GLU A 1 187 ? -15.062 16.859 11.117 1 93.25 187 GLU A CA 1
ATOM 1487 C C . GLU A 1 187 ? -14.469 16.797 12.523 1 93.25 187 GLU A C 1
ATOM 1489 O O . GLU A 1 187 ? -15.141 16.375 13.469 1 93.25 187 GLU A O 1
ATOM 1494 N N . GLU A 1 188 ? -13.234 17.156 12.609 1 94.25 188 GLU A N 1
ATOM 1495 C CA . GLU A 1 188 ? -12.523 17.109 13.883 1 94.25 188 GLU A CA 1
ATOM 1496 C C . GLU A 1 188 ? -13.156 18.047 14.898 1 94.25 188 GLU A C 1
ATOM 1498 O O . GLU A 1 188 ? -13.352 17.688 16.062 1 94.25 188 GLU A O 1
ATOM 1503 N N . ILE A 1 189 ? -13.477 19.266 14.484 1 96.69 189 ILE A N 1
ATOM 1504 C CA . ILE A 1 189 ? -14.039 20.234 15.422 1 96.69 189 ILE A CA 1
ATOM 1505 C C . ILE A 1 189 ? -15.477 19.844 15.758 1 96.69 189 ILE A C 1
ATOM 1507 O O . ILE A 1 189 ? -15.93 20.047 16.891 1 96.69 189 ILE A O 1
ATOM 1511 N N . GLU A 1 190 ? -16.203 19.297 14.773 1 97.19 190 GLU A N 1
ATOM 1512 C CA . GLU A 1 190 ? -17.562 18.812 15.031 1 97.19 190 GLU A CA 1
ATOM 1513 C C . GLU A 1 190 ? -17.562 17.703 16.062 1 97.19 190 GLU A C 1
ATOM 1515 O O . GLU A 1 190 ? -18.469 17.609 16.891 1 97.19 190 GLU A O 1
ATOM 1520 N N . THR A 1 191 ? -16.562 16.891 16.016 1 94.25 191 THR A N 1
ATOM 1521 C CA . THR A 1 191 ? -16.422 15.805 16.984 1 94.25 191 THR A CA 1
ATOM 1522 C C . THR A 1 191 ? -16.203 16.375 18.375 1 94.25 191 THR A C 1
ATOM 1524 O O . THR A 1 191 ? -16.781 15.883 19.359 1 94.25 191 THR A O 1
ATOM 1527 N N . LEU A 1 192 ? -15.391 17.359 18.5 1 94.25 192 LEU A N 1
ATOM 1528 C CA . LEU A 1 192 ? -15.078 17.969 19.781 1 94.25 192 LEU A CA 1
ATOM 1529 C C . LEU A 1 192 ? -16.297 18.688 20.344 1 94.25 192 LEU A C 1
ATOM 1531 O O . LEU A 1 192 ? -16.562 18.641 21.547 1 94.25 192 LEU A O 1
ATOM 1535 N N . LEU A 1 193 ? -17.047 19.297 19.453 1 94.94 193 LEU A N 1
ATOM 1536 C CA . LEU A 1 193 ? -18.188 20.125 19.859 1 94.94 193 LEU A CA 1
ATOM 1537 C C . LEU A 1 193 ? -19.438 19.281 20.016 1 94.94 193 LEU A C 1
ATOM 1539 O O . LEU A 1 193 ? -20.406 19.719 20.656 1 94.94 193 LEU A O 1
ATOM 1543 N N . LYS A 1 194 ? -19.531 18.125 19.375 1 93.31 194 LYS A N 1
ATOM 1544 C CA . LYS A 1 194 ? -20.672 17.203 19.391 1 93.31 194 LYS A CA 1
ATOM 1545 C C . LYS A 1 194 ? -21.875 17.797 18.672 1 93.31 194 LYS A C 1
ATOM 1547 O O . LYS A 1 194 ? -23.016 17.562 19.078 1 93.31 194 LYS A O 1
ATOM 1552 N N . PHE A 1 195 ? -21.562 18.781 17.75 1 92.94 195 PHE A N 1
ATOM 1553 C CA . PHE A 1 195 ? -22.609 19.266 16.844 1 92.94 195 PHE A CA 1
ATOM 1554 C C . PHE A 1 195 ? -22.031 19.594 15.477 1 92.94 195 PHE A C 1
ATOM 1556 O O . PHE A 1 195 ? -20.812 19.781 15.336 1 92.94 195 PHE A O 1
ATOM 1563 N N . LYS A 1 196 ? -22.875 19.672 14.477 1 95.25 196 LYS A N 1
ATOM 1564 C CA . LYS A 1 196 ? -22.469 19.906 13.094 1 95.25 196 LYS A CA 1
ATOM 1565 C C . LYS A 1 196 ? -22.359 21.406 12.797 1 95.25 196 LYS A C 1
ATOM 1567 O O . LYS A 1 196 ? -23.156 22.203 13.297 1 95.25 196 LYS A O 1
ATOM 1572 N N . LEU A 1 197 ? -21.375 21.766 12.031 1 94.38 197 LEU A N 1
ATOM 1573 C CA . LEU A 1 197 ? -21.234 23.141 11.539 1 94.38 197 LEU A CA 1
ATOM 1574 C C . LEU A 1 197 ? -22.062 23.344 10.273 1 94.38 197 LEU A C 1
ATOM 1576 O O . LEU A 1 197 ? -21.641 22.953 9.18 1 94.38 197 LEU A O 1
ATOM 1580 N N . LYS A 1 198 ? -23.203 24.047 10.391 1 92.5 198 LYS A N 1
ATOM 1581 C CA . LYS A 1 198 ? -24.125 24.141 9.266 1 92.5 198 LYS A CA 1
ATOM 1582 C C . LYS A 1 198 ? -24.328 25.594 8.836 1 92.5 198 LYS A C 1
ATOM 1584 O O . LYS A 1 198 ? -24.781 25.859 7.715 1 92.5 198 LYS A O 1
ATOM 1589 N N . ASN A 1 199 ? -24.062 26.484 9.789 1 92.31 199 ASN A N 1
ATOM 1590 C CA . ASN A 1 199 ? -24.344 27.875 9.484 1 92.31 199 ASN A CA 1
ATOM 1591 C C . ASN A 1 199 ? -23.344 28.812 10.141 1 92.31 199 ASN A C 1
ATOM 1593 O O . ASN A 1 199 ? -22.438 28.359 10.859 1 92.31 199 ASN A O 1
ATOM 1597 N N . ARG A 1 200 ? -23.547 30.156 9.836 1 93.44 200 ARG A N 1
ATOM 1598 C CA . ARG A 1 200 ? -22.641 31.188 10.312 1 93.44 200 ARG A CA 1
ATOM 1599 C C . ARG A 1 200 ? -22.531 31.156 11.828 1 93.44 200 ARG A C 1
ATOM 1601 O O . ARG A 1 200 ? -21.438 31.312 12.383 1 93.44 200 ARG A O 1
ATOM 1608 N N . ASN A 1 201 ? -23.609 30.984 12.477 1 95.38 201 ASN A N 1
ATOM 1609 C CA . ASN A 1 201 ? -23.594 30.938 13.938 1 95.38 201 ASN A CA 1
ATOM 1610 C C . ASN A 1 201 ? -22.75 29.781 14.461 1 95.38 201 ASN A C 1
ATOM 1612 O O . ASN A 1 201 ? -22.047 29.922 15.453 1 95.38 201 ASN A O 1
ATOM 1616 N N . ASN A 1 202 ? -22.859 28.625 13.844 1 96.25 202 ASN A N 1
ATOM 1617 C CA . ASN A 1 202 ? -22.047 27.469 14.203 1 96.25 202 ASN A CA 1
ATOM 1618 C C . ASN A 1 202 ? -20.547 27.75 14.023 1 96.25 202 ASN A C 1
ATOM 1620 O O . ASN A 1 202 ? -19.734 27.328 14.836 1 96.25 202 ASN A O 1
ATOM 1624 N N . TYR A 1 203 ? -20.25 28.438 12.953 1 95.62 203 TYR A N 1
ATOM 1625 C CA . TYR A 1 203 ? -18.859 28.797 12.688 1 95.62 203 TYR A CA 1
ATOM 1626 C C . TYR A 1 203 ? -18.297 29.672 13.805 1 95.62 203 TYR A C 1
ATOM 1628 O O . TYR A 1 203 ? -17.172 29.438 14.273 1 95.62 203 TYR A O 1
ATOM 1636 N N . ILE A 1 204 ? -19.062 30.641 14.203 1 96.38 204 ILE A N 1
ATOM 1637 C CA . ILE A 1 204 ? -18.656 31.562 15.258 1 96.38 204 ILE A CA 1
ATOM 1638 C C . ILE A 1 204 ? -18.453 30.797 16.562 1 96.38 204 ILE A C 1
ATOM 1640 O O . ILE A 1 204 ? -17.469 31 17.266 1 96.38 204 ILE A O 1
ATOM 1644 N N . GLN A 1 205 ? -19.328 29.922 16.828 1 96.69 205 GLN A N 1
ATOM 1645 C CA . GLN A 1 205 ? -19.25 29.125 18.047 1 96.69 205 GLN A CA 1
ATOM 1646 C C . GLN A 1 205 ? -18 28.25 18.062 1 96.69 205 GLN A C 1
ATOM 1648 O O . GLN A 1 205 ? -17.359 28.078 19.094 1 96.69 205 GLN A O 1
ATOM 1653 N N . ALA A 1 206 ? -17.734 27.703 16.938 1 97.5 206 ALA A N 1
ATOM 1654 C CA . ALA A 1 206 ? -16.578 26.812 16.828 1 97.5 206 ALA A CA 1
ATOM 1655 C C . ALA A 1 206 ? -15.281 27.578 17.094 1 97.5 206 ALA A C 1
ATOM 1657 O O . ALA A 1 206 ? -14.422 27.109 17.844 1 97.5 206 ALA A O 1
ATOM 1658 N N . ILE A 1 207 ? -15.133 28.719 16.5 1 97.94 207 ILE A N 1
ATOM 1659 C CA . ILE A 1 207 ? -13.938 29.531 16.703 1 97.94 207 ILE A CA 1
ATOM 1660 C C . ILE A 1 207 ? -13.891 30.031 18.141 1 97.94 207 ILE A C 1
ATOM 1662 O O . ILE A 1 207 ? -12.82 30.031 18.766 1 97.94 207 ILE A O 1
ATOM 1666 N N . SER A 1 208 ? -15.016 30.469 18.672 1 96.75 208 SER A N 1
ATOM 1667 C CA . SER A 1 208 ? -15.086 30.938 20.047 1 96.75 208 SER A CA 1
ATOM 1668 C C . SER A 1 208 ? -14.672 29.828 21.016 1 96.75 208 SER A C 1
ATOM 1670 O O . SER A 1 208 ? -13.992 30.109 22.016 1 96.75 208 SER A O 1
ATOM 1672 N N . PHE A 1 209 ? -15.141 28.688 20.734 1 97.19 209 PHE A N 1
ATOM 1673 C CA . PHE A 1 209 ? -14.766 27.531 21.547 1 97.19 209 PHE A CA 1
ATOM 1674 C C . PHE A 1 209 ? -13.242 27.406 21.641 1 97.19 209 PHE A C 1
ATOM 1676 O O . PHE A 1 209 ? -12.695 27.25 22.734 1 97.19 209 PHE A O 1
ATOM 1683 N N . LEU A 1 210 ? -12.547 27.5 20.531 1 97.75 210 LEU A N 1
ATOM 1684 C CA . LEU A 1 210 ? -11.094 27.391 20.484 1 97.75 210 LEU A CA 1
ATOM 1685 C C . LEU A 1 210 ? -10.438 28.578 21.172 1 97.75 210 LEU A C 1
ATOM 1687 O O . LEU A 1 210 ? -9.414 28.422 21.844 1 97.75 210 LEU A O 1
ATOM 1691 N N . LYS A 1 211 ? -11.008 29.75 21.047 1 97.06 211 LYS A N 1
ATOM 1692 C CA . LYS A 1 211 ? -10.469 30.953 21.672 1 97.06 211 LYS A CA 1
ATOM 1693 C C . LYS A 1 211 ? -10.508 30.844 23.188 1 97.06 211 LYS A C 1
ATOM 1695 O O . LYS A 1 211 ? -9.664 31.422 23.875 1 97.06 211 LYS A O 1
ATOM 1700 N N . ASN A 1 212 ? -11.453 30.125 23.688 1 96.94 212 ASN A N 1
ATOM 1701 C CA . ASN A 1 212 ? -11.578 29.922 25.125 1 96.94 212 ASN A CA 1
ATOM 1702 C C . ASN A 1 212 ? -10.352 29.234 25.703 1 96.94 212 ASN A C 1
ATOM 1704 O O . ASN A 1 212 ? -10.125 29.25 26.906 1 96.94 212 ASN A O 1
ATOM 1708 N N . TYR A 1 213 ? -9.609 28.609 24.891 1 97.62 213 TYR A N 1
ATOM 1709 C CA . TYR A 1 213 ? -8.375 27.984 25.328 1 97.62 213 TYR A CA 1
ATOM 1710 C C . TYR A 1 213 ? -7.184 28.922 25.125 1 97.62 213 TYR A C 1
ATOM 1712 O O . TYR A 1 213 ? -6.031 28.484 25.188 1 97.62 213 TYR A O 1
ATOM 1720 N N . ASN A 1 214 ? -7.418 30.188 24.781 1 97.19 214 ASN A N 1
ATOM 1721 C CA . ASN A 1 214 ? -6.41 31.219 24.594 1 97.19 214 ASN A CA 1
ATOM 1722 C C . ASN A 1 214 ? -5.535 30.938 23.375 1 97.19 214 ASN A C 1
ATOM 1724 O O . ASN A 1 214 ? -4.32 31.141 23.422 1 97.19 214 ASN A O 1
ATOM 1728 N N . ILE A 1 215 ? -6.102 30.375 22.391 1 97.94 215 ILE A N 1
ATOM 1729 C CA . ILE A 1 215 ? -5.426 30.156 21.125 1 97.94 215 ILE A CA 1
ATOM 1730 C C . ILE A 1 215 ? -5.379 31.453 20.328 1 97.94 215 ILE A C 1
ATOM 1732 O O . ILE A 1 215 ? -6.414 32.062 20.078 1 97.94 215 ILE A O 1
ATOM 1736 N N . LYS A 1 216 ? -4.23 31.859 19.922 1 97.94 216 LYS A N 1
ATOM 1737 C CA . LYS A 1 216 ? -4.051 33.125 19.219 1 97.94 216 LYS A CA 1
ATOM 1738 C C . LYS A 1 216 ? -4.648 33.062 17.828 1 97.94 216 LYS A C 1
ATOM 1740 O O . LYS A 1 216 ? -5.309 34 17.375 1 97.94 216 LYS A O 1
ATOM 1745 N N . TYR A 1 217 ? -4.402 31.984 17.109 1 98.62 217 TYR A N 1
ATOM 1746 C CA . TYR A 1 217 ? -4.914 31.797 15.758 1 98.62 217 TYR A CA 1
ATOM 1747 C C . TYR A 1 217 ? -5.625 30.453 15.617 1 98.62 217 TYR A C 1
ATOM 1749 O O . TYR A 1 217 ? -5.074 29.516 15.055 1 98.62 217 TYR A O 1
ATOM 1757 N N . PRO A 1 218 ? -6.863 30.359 16.078 1 98.69 218 PRO A N 1
ATOM 1758 C CA . PRO A 1 218 ? -7.672 29.188 15.758 1 98.69 218 PRO A CA 1
ATOM 1759 C C . PRO A 1 218 ? -8.109 29.141 14.297 1 98.69 218 PRO A C 1
ATOM 1761 O O . PRO A 1 218 ? -8.664 30.109 13.789 1 98.69 218 PRO A O 1
ATOM 1764 N N . ILE A 1 219 ? -7.762 28.109 13.664 1 98.75 219 ILE A N 1
ATOM 1765 C CA . ILE A 1 219 ? -8.109 27.906 12.266 1 98.75 219 ILE A CA 1
ATOM 1766 C C . ILE A 1 219 ? -8.93 26.641 12.102 1 98.75 219 ILE A C 1
ATOM 1768 O O . ILE A 1 219 ? -8.609 25.594 12.688 1 98.75 219 ILE A O 1
ATOM 1772 N N . ILE A 1 220 ? -10.008 26.688 11.352 1 98.31 220 ILE A N 1
ATOM 1773 C CA . ILE A 1 220 ? -10.805 25.516 11 1 98.31 220 ILE A CA 1
ATOM 1774 C C . ILE A 1 220 ? -10.859 25.375 9.484 1 98.31 220 ILE A C 1
ATOM 1776 O O . ILE A 1 220 ? -11.391 26.234 8.781 1 98.31 220 ILE A O 1
ATOM 1780 N N . SER A 1 221 ? -10.25 24.312 8.984 1 97.31 221 SER A N 1
ATOM 1781 C CA . SER A 1 221 ? -10.32 24.062 7.551 1 97.31 221 SER A CA 1
ATOM 1782 C C . SER A 1 221 ? -11.672 23.469 7.16 1 97.31 221 SER A C 1
ATOM 1784 O O . SER A 1 221 ? -12.219 22.641 7.875 1 97.31 221 SER A O 1
ATOM 1786 N N . LEU A 1 222 ? -12.25 23.953 6.051 1 95 222 LEU A N 1
ATOM 1787 C CA . LEU A 1 222 ? -13.57 23.547 5.59 1 95 222 LEU A CA 1
ATOM 1788 C C . LEU A 1 222 ? -13.477 22.844 4.234 1 95 222 LEU A C 1
ATOM 1790 O O . LEU A 1 222 ? -14.383 22.969 3.408 1 95 222 LEU A O 1
ATOM 1794 N N . GLY A 1 223 ? -12.344 22.219 3.982 1 91.44 223 GLY A N 1
ATOM 1795 C CA . GLY A 1 223 ? -12.141 21.562 2.697 1 91.44 223 GLY A CA 1
ATOM 1796 C C . GLY A 1 223 ? -12.211 22.531 1.524 1 91.44 223 GLY A C 1
ATOM 1797 O O . GLY A 1 223 ? -11.539 23.562 1.52 1 91.44 223 GLY A O 1
ATOM 1798 N N . LYS A 1 224 ? -13.086 22.172 0.585 1 91.06 224 LYS A N 1
ATOM 1799 C CA . LYS A 1 224 ? -13.203 22.953 -0.645 1 91.06 224 LYS A CA 1
ATOM 1800 C C . LYS A 1 224 ? -13.836 24.312 -0.375 1 91.06 224 LYS A C 1
ATOM 1802 O O . LYS A 1 224 ? -13.773 25.219 -1.218 1 91.06 224 LYS A O 1
ATOM 1807 N N . LYS A 1 225 ? -14.375 24.469 0.754 1 92.12 225 LYS A N 1
ATOM 1808 C CA . LYS A 1 225 ? -15.086 25.703 1.074 1 92.12 225 LYS A CA 1
ATOM 1809 C C . LYS A 1 225 ? -14.148 26.719 1.735 1 92.12 225 LYS A C 1
ATOM 1811 O O . LYS A 1 225 ? -14.586 27.812 2.131 1 92.12 225 LYS A O 1
ATOM 1816 N N . GLY A 1 226 ? -12.906 26.344 1.894 1 95.31 226 GLY A N 1
ATOM 1817 C CA . GLY A 1 226 ? -11.938 27.266 2.457 1 95.31 226 GLY A CA 1
ATOM 1818 C C . GLY A 1 226 ? -11.656 27.031 3.928 1 95.31 226 GLY A C 1
ATOM 1819 O O . GLY A 1 226 ? -11.422 25.891 4.336 1 95.31 226 GLY A O 1
ATOM 1820 N N . ALA A 1 227 ? -11.555 28.156 4.691 1 98.06 227 ALA A N 1
ATOM 1821 C CA . ALA A 1 227 ? -11.203 28.031 6.102 1 98.06 227 ALA A CA 1
ATOM 1822 C C . ALA A 1 227 ? -11.734 29.203 6.91 1 98.06 227 ALA A C 1
ATOM 1824 O O . ALA A 1 227 ? -12.023 30.266 6.348 1 98.06 227 ALA A O 1
ATOM 1825 N N . LEU A 1 228 ? -11.914 28.969 8.164 1 98.25 228 LEU A N 1
ATOM 1826 C CA . LEU A 1 228 ? -12.188 30 9.148 1 98.25 228 LEU A CA 1
ATOM 1827 C C . LEU A 1 228 ? -10.945 30.297 9.984 1 98.25 228 LEU A C 1
ATOM 1829 O O . LEU A 1 228 ? -10.164 29.391 10.289 1 98.25 228 LEU A O 1
ATOM 1833 N N . ILE A 1 229 ? -10.805 31.562 10.359 1 98.75 229 ILE A N 1
ATOM 1834 C CA . ILE A 1 229 ? -9.711 31.906 11.266 1 98.75 229 ILE A CA 1
ATOM 1835 C C . ILE A 1 229 ? -10.172 32.969 12.242 1 98.75 229 ILE A C 1
ATOM 1837 O O . ILE A 1 229 ? -10.898 33.906 11.859 1 98.75 229 ILE A O 1
ATOM 1841 N N . GLY A 1 230 ? -9.875 32.781 13.484 1 98.5 230 GLY A N 1
ATOM 1842 C CA . GLY A 1 230 ? -10 33.844 14.469 1 98.5 230 GLY A CA 1
ATOM 1843 C C . GLY A 1 230 ? -8.758 34.719 14.57 1 98.5 230 GLY A C 1
ATOM 1844 O O . GLY A 1 230 ? -7.648 34.219 14.734 1 98.5 230 GLY A O 1
ATOM 1845 N N . ILE A 1 231 ? -8.922 36.031 14.406 1 97.69 231 ILE A N 1
ATOM 1846 C CA . ILE A 1 231 ? -7.852 37 14.57 1 97.69 231 ILE A CA 1
ATOM 1847 C C . ILE A 1 231 ? -8.297 38.094 15.539 1 97.69 231 ILE A C 1
ATOM 1849 O O . ILE A 1 231 ? -9.188 38.906 15.219 1 97.69 231 ILE A O 1
ATOM 1853 N N . GLU A 1 232 ? -7.645 38.062 16.703 1 95.56 232 GLU A N 1
ATOM 1854 C CA . GLU A 1 232 ? -8.062 39 17.734 1 95.56 232 GLU A CA 1
ATOM 1855 C C . GLU A 1 232 ? -9.547 38.844 18.062 1 95.56 232 GLU A C 1
ATOM 1857 O O . GLU A 1 232 ? -10.008 37.75 18.391 1 95.56 232 GLU A O 1
ATOM 1862 N N . ASN A 1 233 ? -10.359 39.812 17.859 1 94.5 233 ASN A N 1
ATOM 1863 C CA . ASN A 1 233 ? -11.766 39.719 18.234 1 94.5 233 ASN A CA 1
ATOM 1864 C C . ASN A 1 233 ? -12.664 39.5 17.016 1 94.5 233 ASN A C 1
ATOM 1866 O O . ASN A 1 233 ? -13.883 39.625 17.109 1 94.5 233 ASN A O 1
ATOM 1870 N N . HIS A 1 234 ? -12.031 39.125 15.93 1 97.5 234 HIS A N 1
ATOM 1871 C CA . HIS A 1 234 ? -12.797 38.938 14.703 1 97.5 234 HIS A CA 1
ATOM 1872 C C . HIS A 1 234 ? -12.625 37.531 14.141 1 97.5 234 HIS A C 1
ATOM 1874 O O . HIS A 1 234 ? -11.688 36.812 14.508 1 97.5 234 HIS A O 1
ATOM 1880 N N . ILE A 1 235 ? -13.594 37.156 13.375 1 98.12 235 ILE A N 1
ATOM 1881 C CA . ILE A 1 235 ? -13.562 35.875 12.656 1 98.12 235 ILE A CA 1
ATOM 1882 C C . ILE A 1 235 ? -13.641 36.125 11.156 1 98.12 235 ILE A C 1
ATOM 1884 O O . ILE A 1 235 ? -14.484 36.906 10.695 1 98.12 235 ILE A O 1
ATOM 1888 N N . TYR A 1 236 ? -12.734 35.531 10.445 1 98.31 236 TYR A N 1
ATOM 1889 C CA . TYR A 1 236 ? -12.688 35.688 8.992 1 98.31 236 TYR A CA 1
ATOM 1890 C C . TYR A 1 236 ? -12.891 34.344 8.297 1 98.31 236 TYR A C 1
ATOM 1892 O O . TYR A 1 236 ? -12.555 33.312 8.844 1 98.31 236 TYR A O 1
ATOM 1900 N N . LYS A 1 237 ? -13.469 34.375 7.098 1 97.5 237 LYS A N 1
ATOM 1901 C CA . LYS A 1 237 ? -13.531 33.25 6.176 1 97.5 237 LYS A CA 1
ATOM 1902 C C . LYS A 1 237 ? -12.68 33.5 4.938 1 97.5 237 LYS A C 1
ATOM 1904 O O . LYS A 1 237 ? -12.727 34.594 4.344 1 97.5 237 LYS A O 1
ATOM 1909 N N . SER A 1 238 ? -11.844 32.625 4.672 1 97.69 238 SER A N 1
ATOM 1910 C CA . SER A 1 238 ? -11.023 32.688 3.467 1 97.69 238 SER A CA 1
ATOM 1911 C C . SER A 1 238 ? -11.398 31.562 2.498 1 97.69 238 SER A C 1
ATOM 1913 O O . SER A 1 238 ? -11.719 30.453 2.92 1 97.69 238 SER A O 1
ATOM 1915 N N . ALA A 1 239 ? -11.398 31.859 1.197 1 96.38 239 ALA A N 1
ATOM 1916 C CA . ALA A 1 239 ? -11.773 30.812 0.247 1 96.38 239 ALA A CA 1
ATOM 1917 C C . ALA A 1 239 ? -11.32 31.172 -1.167 1 96.38 239 ALA A C 1
ATOM 1919 O O . ALA A 1 239 ? -11.102 32.344 -1.477 1 96.38 239 ALA A O 1
ATOM 1920 N N . LEU A 1 240 ? -11.102 30.141 -1.945 1 94.94 240 LEU A N 1
ATOM 1921 C CA . LEU A 1 240 ? -11.023 30.156 -3.402 1 94.94 240 LEU A CA 1
ATOM 1922 C C . LEU A 1 240 ? -12.156 29.328 -4.012 1 94.94 240 LEU A C 1
ATOM 1924 O O . LEU A 1 240 ? -12.773 28.516 -3.324 1 94.94 240 LEU A O 1
ATOM 1928 N N . PRO A 1 241 ? -12.461 29.594 -5.324 1 93.5 241 PRO A N 1
ATOM 1929 C CA . PRO A 1 241 ? -13.414 28.672 -5.961 1 93.5 241 PRO A CA 1
ATOM 1930 C C . PRO A 1 241 ? -13 27.219 -5.836 1 93.5 241 PRO A C 1
ATOM 1932 O O . PRO A 1 241 ? -11.82 26.891 -5.98 1 93.5 241 PRO A O 1
ATOM 1935 N N . PRO A 1 242 ? -14.023 26.406 -5.473 1 90.81 242 PRO A N 1
ATOM 1936 C CA . PRO A 1 242 ? -13.703 24.984 -5.297 1 90.81 242 PRO A CA 1
ATOM 1937 C C . PRO A 1 242 ? -13.125 24.359 -6.562 1 90.81 242 PRO A C 1
ATOM 1939 O O . PRO A 1 242 ? -13.406 24.812 -7.672 1 90.81 242 PRO A O 1
ATOM 1942 N N . ASN A 1 243 ? -12.266 23.297 -6.293 1 88.38 243 ASN A N 1
ATOM 1943 C CA . ASN A 1 243 ? -11.742 22.484 -7.383 1 88.38 243 ASN A CA 1
ATOM 1944 C C . ASN A 1 243 ? -11.867 21 -7.078 1 88.38 243 ASN A C 1
ATOM 1946 O O . ASN A 1 243 ? -12.258 20.609 -5.973 1 88.38 243 ASN A O 1
ATOM 1950 N N . ASN A 1 244 ? -11.648 20.156 -8.086 1 84.62 244 ASN A N 1
ATOM 1951 C CA . ASN A 1 244 ? -11.859 18.719 -7.949 1 84.62 244 ASN A CA 1
ATOM 1952 C C . ASN A 1 244 ? -10.539 17.953 -7.871 1 84.62 244 ASN A C 1
ATOM 1954 O O . ASN A 1 244 ? -10.461 16.797 -8.25 1 84.62 244 ASN A O 1
ATOM 1958 N N . GLY A 1 245 ? -9.562 18.625 -7.391 1 88.06 245 GLY A N 1
ATOM 1959 C CA . GLY A 1 245 ? -8.258 17.984 -7.316 1 88.06 245 GLY A CA 1
ATOM 1960 C C . GLY A 1 245 ? -8.117 17.062 -6.121 1 88.06 245 GLY A C 1
ATOM 1961 O O . GLY A 1 245 ? -9.109 16.75 -5.453 1 88.06 245 GLY A O 1
ATOM 1962 N N . ILE A 1 246 ? -6.891 16.594 -5.883 1 84.44 246 ILE A N 1
ATOM 1963 C CA . ILE A 1 246 ? -6.57 15.648 -4.816 1 84.44 246 ILE A CA 1
ATOM 1964 C C . ILE A 1 246 ? -6.742 16.328 -3.461 1 84.44 246 ILE A C 1
ATOM 1966 O O . ILE A 1 246 ? -6.109 17.359 -3.189 1 84.44 246 ILE A O 1
ATOM 1970 N N . GLN A 1 247 ? -7.555 15.773 -2.607 1 83.06 247 GLN A N 1
ATOM 1971 C CA . GLN A 1 247 ? -7.793 16.375 -1.297 1 83.06 247 GLN A CA 1
ATOM 1972 C C . GLN A 1 247 ? -6.953 15.68 -0.223 1 83.06 247 GLN A C 1
ATOM 1974 O O . GLN A 1 247 ? -7.348 15.633 0.944 1 83.06 247 GLN A O 1
ATOM 1979 N N . TRP A 1 248 ? -5.879 15.078 -0.503 1 88.75 248 TRP A N 1
ATOM 1980 C CA . TRP A 1 248 ? -4.984 14.383 0.42 1 88.75 248 TRP A CA 1
ATOM 1981 C C . TRP A 1 248 ? -3.777 15.258 0.758 1 88.75 248 TRP A C 1
ATOM 1983 O O . TRP A 1 248 ? -3.021 15.656 -0.132 1 88.75 248 TRP A O 1
ATOM 1993 N N . GLY A 1 249 ? -3.592 15.656 2.027 1 93.06 249 GLY A N 1
ATOM 1994 C CA . GLY A 1 249 ? -2.459 16.469 2.459 1 93.06 249 GLY A CA 1
ATOM 1995 C C . GLY A 1 249 ? -2.674 17.953 2.254 1 93.06 249 GLY A C 1
ATOM 1996 O O . GLY A 1 249 ? -1.798 18.766 2.57 1 93.06 249 GLY A O 1
ATOM 1997 N N . THR A 1 250 ? -3.877 18.344 1.776 1 95.25 250 THR A N 1
ATOM 1998 C CA . THR A 1 250 ? -4.145 19.734 1.482 1 95.25 250 THR A CA 1
ATOM 1999 C C . THR A 1 250 ? -4.188 20.562 2.766 1 95.25 250 THR A C 1
ATOM 2001 O O . THR A 1 250 ? -3.729 21.703 2.793 1 95.25 250 THR A O 1
ATOM 2004 N N . GLY A 1 251 ? -4.777 19.984 3.768 1 96.69 251 GLY A N 1
ATOM 2005 C CA . GLY A 1 251 ? -4.793 20.656 5.055 1 96.69 251 GLY A CA 1
ATOM 2006 C C . GLY A 1 251 ? -3.406 20.875 5.629 1 96.69 251 GLY A C 1
ATOM 2007 O O . GLY A 1 251 ? -3.145 21.906 6.258 1 96.69 251 GLY A O 1
ATOM 2008 N N . ASP A 1 252 ? -2.516 19.906 5.438 1 97.94 252 ASP A N 1
ATOM 2009 C CA . ASP A 1 252 ? -1.138 20.016 5.91 1 97.94 252 ASP A CA 1
ATOM 2010 C C . ASP A 1 252 ? -0.392 21.125 5.172 1 97.94 252 ASP A C 1
ATOM 2012 O O . ASP A 1 252 ? 0.314 21.922 5.793 1 97.94 252 ASP A O 1
ATOM 2016 N N . SER A 1 253 ? -0.588 21.125 3.863 1 98.38 253 SER A N 1
ATOM 2017 C CA . SER A 1 253 ? 0.039 22.188 3.066 1 98.38 253 SER A CA 1
ATOM 2018 C C . SER A 1 253 ? -0.54 23.547 3.404 1 98.38 253 SER A C 1
ATOM 2020 O O . SER A 1 253 ? 0.183 24.547 3.418 1 98.38 253 SER A O 1
ATOM 2022 N N . PHE A 1 254 ? -1.842 23.562 3.596 1 98.5 254 PHE A N 1
ATOM 2023 C CA . PHE A 1 254 ? -2.504 24.781 4.066 1 98.5 254 PHE A CA 1
ATOM 2024 C C . PHE A 1 254 ? -1.828 25.312 5.324 1 98.5 254 PHE A C 1
ATOM 2026 O O . PHE A 1 254 ? -1.492 26.5 5.398 1 98.5 254 PHE A O 1
ATOM 2033 N N . LEU A 1 255 ? -1.598 24.453 6.27 1 98.81 255 LEU A N 1
ATOM 2034 C CA . LEU A 1 255 ? -0.96 24.844 7.523 1 98.81 255 LEU A CA 1
ATOM 2035 C C . LEU A 1 255 ? 0.447 25.375 7.273 1 98.81 255 LEU A C 1
ATOM 2037 O O . LEU A 1 255 ? 0.851 26.391 7.867 1 98.81 255 LEU A O 1
ATOM 2041 N N . ALA A 1 256 ? 1.166 24.719 6.398 1 98.88 256 ALA A N 1
ATOM 2042 C CA . ALA A 1 256 ? 2.51 25.156 6.043 1 98.88 256 ALA A CA 1
ATOM 2043 C C . ALA A 1 256 ? 2.486 26.578 5.477 1 98.88 256 ALA A C 1
ATOM 2045 O O . ALA A 1 256 ? 3.316 27.422 5.84 1 98.88 256 ALA A O 1
ATOM 2046 N N . GLY A 1 257 ? 1.547 26.812 4.582 1 98.81 257 GLY A N 1
ATOM 2047 C CA . GLY A 1 257 ? 1.403 28.156 4.02 1 98.81 257 GLY A CA 1
ATOM 2048 C C . GLY A 1 257 ? 1.115 29.219 5.062 1 98.81 257 GLY A C 1
ATOM 2049 O O . GLY A 1 257 ? 1.66 30.312 5 1 98.81 257 GLY A O 1
ATOM 2050 N N . PHE A 1 258 ? 0.249 28.875 5.961 1 98.88 258 PHE A N 1
ATOM 2051 C CA . PHE A 1 258 ? -0.073 29.828 7.023 1 98.88 258 PHE A CA 1
ATOM 2052 C C . PHE A 1 258 ? 1.164 30.141 7.852 1 98.88 258 PHE A C 1
ATOM 2054 O O . PHE A 1 258 ? 1.448 31.312 8.117 1 98.88 258 PHE A O 1
ATOM 2061 N N . ILE A 1 259 ? 1.882 29.094 8.273 1 98.88 259 ILE A N 1
ATOM 2062 C CA . ILE A 1 259 ? 3.061 29.25 9.125 1 98.88 259 ILE A CA 1
ATOM 2063 C C . ILE A 1 259 ? 4.113 30.078 8.398 1 98.88 259 ILE A C 1
ATOM 2065 O O . ILE A 1 259 ? 4.691 31 8.977 1 98.88 259 ILE A O 1
ATOM 2069 N N . TYR A 1 260 ? 4.355 29.766 7.152 1 98.81 260 TYR A N 1
ATOM 2070 C CA . TYR A 1 260 ? 5.301 30.547 6.352 1 98.81 260 TYR A CA 1
ATOM 2071 C C . TYR A 1 260 ? 4.898 32.031 6.312 1 98.81 260 TYR A C 1
ATOM 2073 O O . TYR A 1 260 ? 5.734 32.906 6.531 1 98.81 260 TYR A O 1
ATOM 2081 N N . GLY A 1 261 ? 3.645 32.281 5.941 1 98.56 261 GLY A N 1
ATOM 2082 C CA . GLY A 1 261 ? 3.143 33.656 5.848 1 98.56 261 GLY A CA 1
ATOM 2083 C C . GLY A 1 261 ? 3.264 34.406 7.148 1 98.56 261 GLY A C 1
ATOM 2084 O O . GLY A 1 261 ? 3.725 35.562 7.156 1 98.56 261 GLY A O 1
ATOM 2085 N N . LEU A 1 262 ? 2.82 33.75 8.219 1 98.38 262 LEU A N 1
ATOM 2086 C CA . LEU A 1 262 ? 2.867 34.406 9.523 1 98.38 262 LEU A CA 1
ATOM 2087 C C . LEU A 1 262 ? 4.305 34.719 9.922 1 98.38 262 LEU A C 1
ATOM 2089 O O . LEU A 1 262 ? 4.586 35.812 10.43 1 98.38 262 LEU A O 1
ATOM 2093 N N . LYS A 1 263 ? 5.211 33.781 9.75 1 98.12 263 LYS A N 1
ATOM 2094 C CA . LYS A 1 263 ? 6.613 33.938 10.125 1 98.12 263 LYS A CA 1
ATOM 2095 C C . LYS A 1 263 ? 7.285 35.031 9.336 1 98.12 263 LYS A C 1
ATOM 2097 O O . LYS A 1 263 ? 8.055 35.844 9.891 1 98.12 263 LYS A O 1
ATOM 2102 N N . ASN A 1 264 ? 6.953 35.188 8.086 1 97.94 264 ASN A N 1
ATOM 2103 C CA . ASN A 1 264 ? 7.75 36.031 7.207 1 97.94 264 ASN A CA 1
ATOM 2104 C C . ASN A 1 264 ? 7.105 37.406 7.012 1 97.94 264 ASN A C 1
ATOM 2106 O O . ASN A 1 264 ? 7.797 38.375 6.75 1 97.94 264 ASN A O 1
ATOM 2110 N N . TYR A 1 265 ? 5.777 37.469 7.176 1 97.94 265 TYR A N 1
ATOM 2111 C CA . TYR A 1 265 ? 5.105 38.719 6.891 1 97.94 265 TYR A CA 1
ATOM 2112 C C . TYR A 1 265 ? 4.484 39.312 8.156 1 97.94 265 TYR A C 1
ATOM 2114 O O . TYR A 1 265 ? 4.105 40.5 8.188 1 97.94 265 TYR A O 1
ATOM 2122 N N . LYS A 1 266 ? 4.285 38.562 9.117 1 97.19 266 LYS A N 1
ATOM 2123 C CA . LYS A 1 266 ? 3.738 39 10.398 1 97.19 266 LYS A CA 1
ATOM 2124 C C . LYS A 1 266 ? 2.367 39.656 10.227 1 97.19 266 LYS A C 1
ATOM 2126 O O . LYS A 1 266 ? 2.066 40.656 10.867 1 97.19 266 LYS A O 1
ATOM 2131 N N . ASP A 1 267 ? 1.636 39.188 9.273 1 97.81 267 ASP A N 1
ATOM 2132 C CA . ASP A 1 267 ? 0.27 39.594 8.953 1 97.81 267 ASP A CA 1
ATOM 2133 C C . ASP A 1 267 ? -0.641 38.375 8.789 1 97.81 267 ASP A C 1
ATOM 2135 O O . ASP A 1 267 ? -0.556 37.656 7.797 1 97.81 267 ASP A O 1
ATOM 2139 N N . PRO A 1 268 ? -1.543 38.188 9.789 1 98.25 268 PRO A N 1
ATOM 2140 C CA . PRO A 1 268 ? -2.381 37 9.75 1 98.25 268 PRO A CA 1
ATOM 2141 C C . PRO A 1 268 ? -3.287 36.938 8.523 1 98.25 268 PRO A C 1
ATOM 2143 O O . PRO A 1 268 ? -3.645 35.875 8.055 1 98.25 268 PRO A O 1
ATOM 2146 N N . ILE A 1 269 ? -3.635 38.094 7.98 1 98 269 ILE A N 1
ATOM 2147 C CA . ILE A 1 269 ? -4.469 38.125 6.785 1 98 269 ILE A CA 1
ATOM 2148 C C . ILE A 1 269 ? -3.666 37.625 5.586 1 98 269 ILE A C 1
ATOM 2150 O O . ILE A 1 269 ? -4.148 36.781 4.812 1 98 269 ILE A O 1
ATOM 2154 N N . LYS A 1 270 ? -2.465 38.094 5.445 1 97.94 270 LYS A N 1
ATOM 2155 C CA . LYS A 1 270 ? -1.593 37.562 4.398 1 97.94 270 LYS A CA 1
ATOM 2156 C C . LYS A 1 270 ? -1.329 36.094 4.598 1 97.94 270 LYS A C 1
ATOM 2158 O O . LYS A 1 270 ? -1.315 35.312 3.635 1 97.94 270 LYS A O 1
ATOM 2163 N N . ALA A 1 271 ? -1.134 35.719 5.863 1 98.62 271 ALA A N 1
ATOM 2164 C CA . ALA A 1 271 ? -0.852 34.312 6.191 1 98.62 271 ALA A CA 1
ATOM 2165 C C . ALA A 1 271 ? -2.004 33.406 5.762 1 98.62 271 ALA A C 1
ATOM 2167 O O . ALA A 1 271 ? -1.782 32.375 5.168 1 98.62 271 ALA A O 1
ATOM 2168 N N . ILE A 1 272 ? -3.254 33.844 6.02 1 98.69 272 ILE A N 1
ATOM 2169 C CA . ILE A 1 272 ? -4.402 33 5.711 1 98.69 272 ILE A CA 1
ATOM 2170 C C . ILE A 1 272 ? -4.617 32.938 4.199 1 98.69 272 ILE A C 1
ATOM 2172 O O . ILE A 1 272 ? -5.055 31.922 3.66 1 98.69 272 ILE A O 1
ATOM 2176 N N . LYS A 1 273 ? -4.305 34.031 3.508 1 98.56 273 LYS A N 1
ATOM 2177 C CA . LYS A 1 273 ? -4.367 34.031 2.049 1 98.56 273 LYS A CA 1
ATOM 2178 C C . LYS A 1 273 ? -3.369 33.031 1.465 1 98.56 273 LYS A C 1
ATOM 2180 O O . LYS A 1 273 ? -3.711 32.25 0.576 1 98.56 273 LYS A O 1
ATOM 2185 N N . LEU A 1 274 ? -2.164 33.094 1.973 1 98.69 274 LEU A N 1
ATOM 2186 C CA . LEU A 1 274 ? -1.145 32.156 1.518 1 98.69 274 LEU A CA 1
ATOM 2187 C C . LEU A 1 274 ? -1.535 30.719 1.856 1 98.69 274 LEU A C 1
ATOM 2189 O O . LEU A 1 274 ? -1.297 29.812 1.066 1 98.69 274 LEU A O 1
ATOM 2193 N N . ALA A 1 275 ? -2.104 30.531 3.02 1 98.75 275 ALA A N 1
ATOM 2194 C CA . ALA A 1 275 ? -2.574 29.203 3.436 1 98.75 275 ALA A CA 1
ATOM 2195 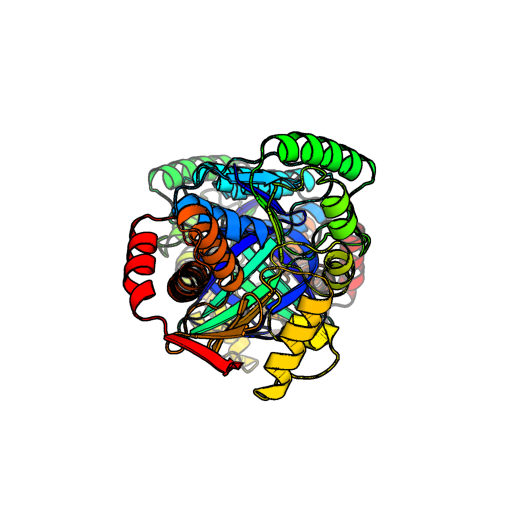C C . ALA A 1 275 ? -3.582 28.641 2.438 1 98.75 275 ALA A C 1
ATOM 2197 O O . ALA A 1 275 ? -3.426 27.516 1.956 1 98.75 275 ALA A O 1
ATOM 2198 N N . CYS A 1 276 ? -4.574 29.422 2.084 1 98.38 276 CYS A N 1
ATOM 2199 C CA . CYS A 1 276 ? -5.625 29.016 1.16 1 98.38 276 CYS A CA 1
ATOM 2200 C C . CYS A 1 276 ? -5.051 28.703 -0.22 1 98.38 276 CYS A C 1
ATOM 2202 O O . CYS A 1 276 ? -5.398 27.703 -0.836 1 98.38 276 CYS A O 1
ATOM 2204 N N . ALA A 1 277 ? -4.191 29.578 -0.635 1 98.56 277 ALA A N 1
ATOM 2205 C CA . ALA A 1 277 ? -3.549 29.391 -1.931 1 98.56 277 ALA A CA 1
ATOM 2206 C C . ALA A 1 277 ? -2.721 28.109 -1.939 1 98.56 277 ALA A C 1
ATOM 2208 O O . ALA A 1 277 ? -2.732 27.359 -2.92 1 98.56 277 ALA A O 1
ATOM 2209 N N . THR A 1 278 ? -1.994 27.875 -0.886 1 98.56 278 THR A N 1
ATOM 2210 C CA . THR A 1 278 ? -1.146 26.688 -0.78 1 98.56 278 THR A CA 1
ATOM 2211 C C . THR A 1 278 ? -1.987 25.422 -0.808 1 98.56 278 THR A C 1
ATOM 2213 O O . THR A 1 278 ? -1.666 24.469 -1.528 1 98.56 278 THR A O 1
ATOM 2216 N N . GLY A 1 279 ? -3.057 25.391 0.005 1 97.75 279 GLY A N 1
ATOM 2217 C CA . GLY A 1 279 ? -3.951 24.234 -0.027 1 97.75 279 GLY A CA 1
ATOM 2218 C C . GLY A 1 279 ? -4.527 23.969 -1.404 1 97.75 279 GLY A C 1
ATOM 2219 O O . GLY A 1 279 ? -4.609 22.828 -1.838 1 97.75 279 GLY A O 1
ATOM 2220 N N . TYR A 1 280 ? -4.883 25.047 -2.037 1 97.31 280 TYR A N 1
ATOM 2221 C CA . TYR A 1 280 ? -5.469 24.953 -3.369 1 97.31 280 TYR A CA 1
ATOM 2222 C C . TYR A 1 280 ? -4.469 24.359 -4.363 1 97.31 280 TYR A C 1
ATOM 2224 O O . TYR A 1 280 ? -4.797 23.438 -5.113 1 97.31 280 TYR A O 1
ATOM 2232 N N . VAL A 1 281 ? -3.299 24.859 -4.402 1 97.69 281 VAL A N 1
ATOM 2233 C CA . VAL A 1 281 ? -2.27 24.391 -5.328 1 97.69 281 VAL A CA 1
ATOM 2234 C C . VAL A 1 281 ? -1.933 22.922 -5.039 1 97.69 281 VAL A C 1
ATOM 2236 O O . VAL A 1 281 ? -1.698 22.141 -5.961 1 97.69 281 VAL A O 1
ATOM 2239 N N . LYS A 1 282 ? -1.924 22.562 -3.779 1 97.31 282 LYS A N 1
ATOM 2240 C CA . LYS A 1 282 ? -1.618 21.203 -3.369 1 97.31 282 LYS A CA 1
ATOM 2241 C C . LYS A 1 282 ? -2.578 20.203 -4.016 1 97.31 282 LYS A C 1
ATOM 2243 O O . LYS A 1 282 ? -2.197 19.062 -4.309 1 97.31 282 LYS A O 1
ATOM 2248 N N . THR A 1 283 ? -3.82 20.625 -4.305 1 94.62 283 THR A N 1
ATOM 2249 C CA . THR A 1 283 ? -4.812 19.719 -4.883 1 94.62 283 THR A CA 1
ATOM 2250 C C . THR A 1 283 ? -4.379 19.25 -6.266 1 94.62 283 THR A C 1
ATOM 2252 O O . THR A 1 283 ? -4.883 18.25 -6.773 1 94.62 283 THR A O 1
ATOM 2255 N N . LYS A 1 284 ? -3.43 19.969 -6.883 1 93.69 284 LYS A N 1
ATOM 2256 C CA . LYS A 1 284 ? -2.984 19.672 -8.242 1 93.69 284 LYS A CA 1
ATOM 2257 C C . LYS A 1 284 ? -1.811 18.703 -8.234 1 93.69 284 LYS A C 1
ATOM 2259 O O . LYS A 1 284 ? -1.479 18.109 -9.266 1 93.69 284 LYS A O 1
ATOM 2264 N N . TYR A 1 285 ? -1.225 18.531 -7.039 1 93.62 285 TYR A N 1
ATOM 2265 C CA . TYR A 1 285 ? 0.017 17.766 -6.953 1 93.62 285 TYR A CA 1
ATOM 2266 C C . TYR A 1 285 ? -0.026 16.781 -5.793 1 93.62 285 TYR A C 1
ATOM 2268 O O . TYR A 1 285 ? -0.741 17 -4.812 1 93.62 285 TYR A O 1
ATOM 2276 N N . VAL A 1 286 ? 0.767 15.742 -5.863 1 91.75 286 VAL A N 1
ATOM 2277 C CA . VAL A 1 286 ? 0.856 14.766 -4.781 1 91.75 286 VAL A CA 1
ATOM 2278 C C . VAL A 1 286 ? 1.607 15.367 -3.598 1 91.75 286 VAL A C 1
ATOM 2280 O O . VAL A 1 286 ? 1.339 15.023 -2.443 1 91.75 286 VAL A O 1
ATOM 2283 N N . GLU A 1 287 ? 2.578 16.203 -3.904 1 95.88 287 GLU A N 1
ATOM 2284 C CA . GLU A 1 287 ? 3.326 16.922 -2.883 1 95.88 287 GLU A CA 1
ATOM 2285 C C . GLU A 1 287 ? 3.83 18.266 -3.418 1 95.88 287 GLU A C 1
ATOM 2287 O O . GLU A 1 287 ? 3.904 18.469 -4.633 1 95.88 287 GLU A O 1
ATOM 2292 N N . ILE A 1 288 ? 4.055 19.172 -2.604 1 97.44 288 ILE A N 1
ATOM 2293 C CA . ILE A 1 288 ? 4.668 20.469 -2.936 1 97.44 288 ILE A CA 1
ATOM 2294 C C . ILE A 1 288 ? 6.145 20.453 -2.539 1 97.44 288 ILE A C 1
ATOM 2296 O O . ILE A 1 288 ? 6.477 20.516 -1.354 1 97.44 288 ILE A O 1
ATOM 2300 N N . THR A 1 289 ? 7.031 20.359 -3.568 1 96.5 289 THR A N 1
ATOM 2301 C CA . THR A 1 289 ? 8.461 20.281 -3.291 1 96.5 289 THR A CA 1
ATOM 2302 C C . THR A 1 289 ? 9.25 21.156 -4.266 1 96.5 289 THR A C 1
ATOM 2304 O O . THR A 1 289 ? 10.461 21.312 -4.121 1 96.5 289 THR A O 1
ATOM 2307 N N . GLN A 1 290 ? 8.523 21.766 -5.242 1 96.44 290 GLN A N 1
ATOM 2308 C CA . GLN A 1 290 ? 9.234 22.438 -6.328 1 96.44 290 GLN A CA 1
ATOM 2309 C C . GLN A 1 290 ? 9 23.938 -6.293 1 96.44 290 GLN A C 1
ATOM 2311 O O . GLN A 1 290 ? 7.93 24.391 -5.875 1 96.44 290 GLN A O 1
ATOM 2316 N N . GLU A 1 291 ? 9.945 24.641 -6.848 1 96.56 291 GLU A N 1
ATOM 2317 C CA . GLU A 1 291 ? 9.891 26.109 -6.879 1 96.56 291 GLU A CA 1
ATOM 2318 C C . GLU A 1 291 ? 8.727 26.594 -7.727 1 96.56 291 GLU A C 1
ATOM 2320 O O . GLU A 1 291 ? 8.109 27.625 -7.406 1 96.56 291 GLU A O 1
ATOM 2325 N N . GLU A 1 292 ? 8.484 25.875 -8.797 1 97.75 292 GLU A N 1
ATOM 2326 C CA . GLU A 1 292 ? 7.402 26.266 -9.695 1 97.75 292 GLU A CA 1
ATOM 2327 C C . GLU A 1 292 ? 6.055 26.234 -8.984 1 97.75 292 GLU A C 1
ATOM 2329 O O . GLU A 1 292 ? 5.184 27.062 -9.25 1 97.75 292 GLU A O 1
ATOM 2334 N N . GLN A 1 293 ? 5.867 25.344 -8.125 1 98.38 293 GLN A N 1
ATOM 2335 C CA . GLN A 1 293 ? 4.637 25.25 -7.352 1 98.38 293 GLN A CA 1
ATOM 2336 C C . GLN A 1 293 ? 4.508 26.422 -6.375 1 98.38 293 GLN A C 1
ATOM 2338 O O . GLN A 1 293 ? 3.412 26.953 -6.18 1 98.38 293 GLN A O 1
ATOM 2343 N N . ILE A 1 294 ? 5.641 26.844 -5.828 1 98.5 294 ILE A N 1
ATOM 2344 C CA . ILE A 1 294 ? 5.656 27.969 -4.906 1 98.5 294 ILE A CA 1
ATOM 2345 C C . ILE A 1 294 ? 5.281 29.25 -5.656 1 98.5 294 ILE A C 1
ATOM 2347 O O . ILE A 1 294 ? 4.512 30.062 -5.152 1 98.5 294 ILE A O 1
ATOM 2351 N N . LYS A 1 295 ? 5.781 29.375 -6.848 1 98.31 295 LYS A N 1
ATOM 2352 C CA . LYS A 1 295 ? 5.414 30.516 -7.676 1 98.31 295 LYS A CA 1
ATOM 2353 C C . LYS A 1 295 ? 3.91 30.547 -7.941 1 98.31 295 LYS A C 1
ATOM 2355 O O . LYS A 1 295 ? 3.287 31.609 -7.906 1 98.31 295 LYS A O 1
ATOM 2360 N N . GLU A 1 296 ? 3.391 29.391 -8.211 1 98.31 296 GLU A N 1
ATOM 2361 C CA . GLU A 1 296 ? 1.951 29.281 -8.43 1 98.31 296 GLU A CA 1
ATOM 2362 C C . GLU A 1 296 ? 1.168 29.719 -7.199 1 98.31 296 GLU A C 1
ATOM 2364 O O . GLU A 1 296 ? 0.127 30.375 -7.316 1 98.31 296 GLU A O 1
ATOM 2369 N N . ILE A 1 297 ? 1.644 29.391 -6.066 1 98.62 297 ILE A N 1
ATOM 2370 C CA . ILE A 1 297 ? 0.999 29.734 -4.801 1 98.62 297 ILE A CA 1
ATOM 2371 C C . ILE A 1 297 ? 0.965 31.266 -4.641 1 98.62 297 ILE A C 1
ATOM 2373 O O . ILE A 1 297 ? -0.086 31.828 -4.348 1 98.62 297 ILE A O 1
ATOM 2377 N N . PHE A 1 298 ? 2.027 31.938 -4.867 1 98.44 298 PHE A N 1
ATOM 2378 C CA . PHE A 1 298 ? 2.104 33.375 -4.699 1 98.44 298 PHE A CA 1
ATOM 2379 C C . PHE A 1 298 ? 1.223 34.094 -5.719 1 98.44 298 PHE A C 1
ATOM 2381 O O . PHE A 1 298 ? 0.637 35.125 -5.422 1 98.44 298 PHE A O 1
ATOM 2388 N N . ASN A 1 299 ? 1.107 33.5 -6.883 1 97.88 299 ASN A N 1
ATOM 2389 C CA . ASN A 1 299 ? 0.225 34.094 -7.898 1 97.88 299 ASN A CA 1
ATOM 2390 C C . ASN A 1 299 ? -1.242 33.969 -7.496 1 97.88 299 ASN A C 1
ATOM 2392 O O . ASN A 1 299 ? -2.041 34.844 -7.773 1 97.88 299 ASN A O 1
ATOM 2396 N N . LEU A 1 300 ? -1.54 32.906 -6.859 1 97.88 300 LEU A N 1
ATOM 2397 C CA . LEU A 1 300 ? -2.924 32.594 -6.512 1 97.88 300 LEU A CA 1
ATOM 2398 C C . LEU A 1 300 ? -3.346 33.344 -5.254 1 97.88 300 LEU A C 1
ATOM 2400 O O . LEU A 1 300 ? -4.535 33.594 -5.031 1 97.88 300 LEU A O 1
ATOM 2404 N N . GLU A 1 301 ? -2.404 33.688 -4.441 1 97 301 GLU A N 1
ATOM 2405 C CA . GLU A 1 301 ? -2.658 34.344 -3.158 1 97 301 GLU A CA 1
ATOM 2406 C C . GLU A 1 301 ? -3.521 35.594 -3.336 1 97 301 GLU A C 1
ATOM 2408 O O . GLU A 1 301 ? -4.422 35.844 -2.533 1 97 301 GLU A O 1
ATOM 2413 N N . ASN A 1 302 ? -3.334 36.312 -4.426 1 94.12 302 ASN A N 1
ATOM 2414 C CA . ASN A 1 302 ? -4.035 37.562 -4.688 1 94.12 302 ASN A CA 1
ATOM 2415 C C . ASN A 1 302 ? -5.5 37.312 -5.031 1 94.12 302 ASN A C 1
ATOM 2417 O O . ASN A 1 302 ? -6.32 38.25 -4.957 1 94.12 302 ASN A O 1
ATOM 2421 N N . LYS A 1 303 ? -5.84 36.156 -5.297 1 96.94 303 LYS A N 1
ATOM 2422 C CA . LYS A 1 303 ? -7.199 35.812 -5.711 1 96.94 303 LYS A CA 1
ATOM 2423 C C . LYS A 1 303 ? -8.016 35.281 -4.539 1 96.94 303 LYS A C 1
ATOM 2425 O O . LYS A 1 303 ? -9.219 35.062 -4.66 1 96.94 303 LYS A O 1
ATOM 2430 N N . VAL A 1 304 ? -7.379 35.094 -3.453 1 98.06 304 VAL A N 1
ATOM 2431 C CA . VAL A 1 304 ? -8.07 34.562 -2.291 1 98.06 304 VAL A CA 1
ATOM 2432 C C . VAL A 1 304 ? -8.977 35.625 -1.681 1 98.06 304 VAL A C 1
ATOM 2434 O O . VAL A 1 304 ? -8.523 36.75 -1.416 1 98.06 304 VAL A O 1
ATOM 2437 N N . ARG A 1 305 ? -10.203 35.281 -1.494 1 97.62 305 ARG A N 1
ATOM 2438 C CA . ARG A 1 305 ? -11.148 36.156 -0.828 1 97.62 305 ARG A CA 1
ATOM 2439 C C . ARG A 1 305 ? -11.109 35.969 0.685 1 97.62 305 ARG A C 1
ATOM 2441 O O . ARG A 1 305 ? -11.156 34.844 1.172 1 97.62 305 ARG A O 1
ATOM 2448 N N . VAL A 1 306 ? -10.953 37 1.406 1 98.06 306 VAL A N 1
ATOM 2449 C CA . VAL A 1 306 ? -11.031 37 2.863 1 98.06 306 VAL A CA 1
ATOM 2450 C C . VAL A 1 306 ? -12.148 37.938 3.33 1 98.06 306 VAL A C 1
ATOM 2452 O O . VAL A 1 306 ? -12.117 39.125 3.047 1 98.06 306 VAL A O 1
ATOM 2455 N N . THR A 1 307 ? -13.133 37.406 3.975 1 97.31 307 THR A N 1
ATOM 2456 C CA . THR A 1 307 ? -14.289 38.188 4.414 1 97.31 307 THR A CA 1
ATOM 2457 C C . THR A 1 307 ? -14.445 38.094 5.93 1 97.31 307 THR A C 1
ATOM 2459 O O . THR A 1 307 ? -14.398 37.031 6.512 1 97.31 307 THR A O 1
ATOM 2462 N N . LYS A 1 308 ? -14.664 39.219 6.574 1 97 308 LYS A N 1
ATOM 2463 C CA . LYS A 1 308 ? -14.984 39.25 8 1 97 308 LYS A CA 1
ATOM 2464 C C . LYS A 1 308 ? -16.406 38.781 8.25 1 97 308 LYS A C 1
ATOM 2466 O O . LYS A 1 308 ? -17.359 39.312 7.707 1 97 308 LYS A O 1
ATOM 2471 N N . ILE A 1 309 ? -16.562 37.781 9.07 1 94.81 309 ILE A N 1
ATOM 2472 C CA . ILE A 1 309 ? -17.906 37.281 9.273 1 94.81 309 ILE A CA 1
ATOM 2473 C C . ILE A 1 309 ? -18.375 37.594 10.688 1 94.81 309 ILE A C 1
ATOM 2475 O O . ILE A 1 309 ? -19.562 37.406 11.008 1 94.81 309 ILE A O 1
ATOM 2479 N N . TYR A 1 310 ? -17.453 37.969 11.555 1 92.31 310 TYR A N 1
ATOM 2480 C CA . TYR A 1 310 ? -17.766 38.438 12.906 1 92.31 310 TYR A CA 1
ATOM 2481 C C . TYR A 1 310 ? -16.656 39.344 13.438 1 92.31 310 TYR A C 1
ATOM 2483 O O . TYR A 1 310 ? -15.484 39.156 13.141 1 92.31 310 TYR A O 1
ATOM 2491 N N . MET B 1 1 ? 16.188 -29.625 -7.27 1 95.56 1 MET B N 1
ATOM 2492 C CA . MET B 1 1 ? 15.758 -28.297 -6.867 1 95.56 1 MET B CA 1
ATOM 2493 C C . MET B 1 1 ? 14.641 -27.781 -7.773 1 95.56 1 MET B C 1
ATOM 2495 O O . MET B 1 1 ? 14.57 -28.156 -8.945 1 95.56 1 MET B O 1
ATOM 2499 N N . ILE B 1 2 ? 13.656 -27.062 -7.223 1 98.81 2 ILE B N 1
ATOM 2500 C CA . ILE B 1 2 ? 12.609 -26.422 -8.016 1 98.81 2 ILE B CA 1
ATOM 2501 C C . ILE B 1 2 ? 12.969 -24.953 -8.25 1 98.81 2 ILE B C 1
ATOM 2503 O O . ILE B 1 2 ? 13.156 -24.188 -7.297 1 98.81 2 ILE B O 1
ATOM 2507 N N . LEU B 1 3 ? 13.125 -24.609 -9.508 1 98.88 3 LEU B N 1
ATOM 2508 C CA . LEU B 1 3 ? 13.422 -23.234 -9.891 1 98.88 3 LEU B CA 1
ATOM 2509 C C . LEU B 1 3 ? 12.133 -22.469 -10.188 1 98.88 3 LEU B C 1
ATOM 2511 O O . LEU B 1 3 ? 11.32 -22.906 -11 1 98.88 3 LEU B O 1
ATOM 2515 N N . VAL B 1 4 ? 11.945 -21.391 -9.516 1 98.88 4 VAL B N 1
ATOM 2516 C CA . VAL B 1 4 ? 10.766 -20.562 -9.734 1 98.88 4 VAL B CA 1
ATOM 2517 C C . VAL B 1 4 ? 11.18 -19.234 -10.367 1 98.88 4 VAL B C 1
ATOM 2519 O O . VAL B 1 4 ? 11.961 -18.469 -9.789 1 98.88 4 VAL B O 1
ATOM 2522 N N . VAL B 1 5 ? 10.664 -18.984 -11.523 1 98.88 5 VAL B N 1
ATOM 2523 C CA . VAL B 1 5 ? 10.93 -17.75 -12.25 1 98.88 5 VAL B CA 1
ATOM 2524 C C . VAL B 1 5 ? 9.789 -16.766 -12.016 1 98.88 5 VAL B C 1
ATOM 2526 O O . VAL B 1 5 ? 8.641 -17.031 -12.375 1 98.88 5 VAL B O 1
ATOM 2529 N N . ASN B 1 6 ? 10.031 -15.688 -11.414 1 98.31 6 ASN B N 1
ATOM 2530 C CA . ASN B 1 6 ? 9.117 -14.578 -11.18 1 98.31 6 ASN B CA 1
ATOM 2531 C C . ASN B 1 6 ? 9.734 -13.242 -11.578 1 98.31 6 ASN B C 1
ATOM 2533 O O . ASN B 1 6 ? 10.344 -12.562 -10.75 1 98.31 6 ASN B O 1
ATOM 2537 N N . ILE B 1 7 ? 9.406 -12.766 -12.75 1 98.56 7 ILE B N 1
ATOM 2538 C CA . ILE B 1 7 ? 10.188 -11.664 -13.297 1 98.56 7 ILE B CA 1
ATOM 2539 C C . ILE B 1 7 ? 9.531 -10.336 -12.938 1 98.56 7 ILE B C 1
ATOM 2541 O O . ILE B 1 7 ? 10.047 -9.266 -13.273 1 98.56 7 ILE B O 1
ATOM 2545 N N . ASN B 1 8 ? 8.406 -10.352 -12.328 1 97.75 8 ASN B N 1
ATOM 2546 C CA . ASN B 1 8 ? 7.742 -9.141 -11.859 1 97.75 8 ASN B CA 1
ATOM 2547 C C . ASN B 1 8 ? 7.258 -9.281 -10.422 1 97.75 8 ASN B C 1
ATOM 2549 O O . ASN B 1 8 ? 6.07 -9.117 -10.141 1 97.75 8 ASN B O 1
ATOM 2553 N N . PRO B 1 9 ? 8.203 -9.523 -9.523 1 98.19 9 PRO B N 1
ATOM 2554 C CA . PRO B 1 9 ? 7.82 -9.695 -8.117 1 98.19 9 PRO B CA 1
ATOM 2555 C C . PRO B 1 9 ? 7.219 -8.43 -7.512 1 98.19 9 PRO B C 1
ATOM 2557 O O . PRO B 1 9 ? 7.336 -7.348 -8.094 1 98.19 9 PRO B O 1
ATOM 2560 N N . SER B 1 10 ? 6.539 -8.625 -6.426 1 97.06 10 SER B N 1
ATOM 2561 C CA . SER B 1 10 ? 5.906 -7.504 -5.738 1 97.06 10 SER B CA 1
ATOM 2562 C C . SER B 1 10 ? 6.152 -7.574 -4.234 1 97.06 10 SER B C 1
ATOM 2564 O O . SER B 1 10 ? 6.406 -8.648 -3.689 1 97.06 10 SER B O 1
ATOM 2566 N N . LEU B 1 11 ? 6.199 -6.461 -3.633 1 96 11 LEU B N 1
ATOM 2567 C CA . LEU B 1 11 ? 6.047 -6.363 -2.186 1 96 11 LEU B CA 1
ATOM 2568 C C . LEU B 1 11 ? 4.59 -6.113 -1.809 1 96 11 LEU B C 1
ATOM 2570 O O . LEU B 1 11 ? 4.062 -5.023 -2.043 1 96 11 LEU B O 1
ATOM 2574 N N . ASP B 1 12 ? 3.975 -7.102 -1.203 1 96 12 ASP B N 1
ATOM 2575 C CA . ASP B 1 12 ? 2.545 -7.055 -0.916 1 96 12 ASP B CA 1
ATOM 2576 C C . ASP B 1 12 ? 2.285 -6.5 0.483 1 96 12 ASP B C 1
ATOM 2578 O O . ASP B 1 12 ? 2.887 -6.953 1.459 1 96 12 ASP B O 1
ATOM 2582 N N . ILE B 1 13 ? 1.421 -5.555 0.528 1 95 13 ILE B N 1
ATOM 2583 C CA . ILE B 1 13 ? 0.979 -5.035 1.818 1 95 13 ILE B CA 1
ATOM 2584 C C . ILE B 1 13 ? -0.505 -5.336 2.014 1 95 13 ILE B C 1
ATOM 2586 O O . ILE B 1 13 ? -1.342 -4.906 1.216 1 95 13 ILE B O 1
ATOM 2590 N N . VAL B 1 14 ? -0.806 -6 3.098 1 94.81 14 VAL B N 1
ATOM 2591 C CA . VAL B 1 14 ? -2.188 -6.336 3.424 1 94.81 14 VAL B CA 1
ATOM 2592 C C . VAL B 1 14 ? -2.689 -5.43 4.547 1 94.81 14 VAL B C 1
ATOM 2594 O O . VAL B 1 14 ? -2.09 -5.371 5.621 1 94.81 14 VAL B O 1
ATOM 2597 N N . PHE B 1 15 ? -3.744 -4.754 4.246 1 95.69 15 PHE B N 1
ATOM 2598 C CA . PHE B 1 15 ? -4.395 -3.902 5.23 1 95.69 15 PHE B CA 1
ATOM 2599 C C . PHE B 1 15 ? -5.645 -4.574 5.789 1 95.69 15 PHE B C 1
ATOM 2601 O O . PHE B 1 15 ? -6.496 -5.039 5.031 1 95.69 15 PHE B O 1
ATOM 2608 N N . TYR B 1 16 ? -5.746 -4.637 7.094 1 94.19 16 TYR B N 1
ATOM 2609 C CA . TYR B 1 16 ? -6.941 -5.125 7.77 1 94.19 16 TYR B CA 1
ATOM 2610 C C . TYR B 1 16 ? -7.777 -3.969 8.312 1 94.19 16 TYR B C 1
ATOM 2612 O O . TYR B 1 16 ? -7.285 -3.154 9.094 1 94.19 16 TYR B O 1
ATOM 2620 N N . THR B 1 17 ? -9.008 -3.889 7.793 1 94.88 17 THR B N 1
ATOM 2621 C CA . THR B 1 17 ? -9.867 -2.779 8.188 1 94.88 17 THR B CA 1
ATOM 2622 C C . THR B 1 17 ? -11.258 -3.281 8.57 1 94.88 17 THR B C 1
ATOM 2624 O O . THR B 1 17 ? -11.68 -4.344 8.117 1 94.88 17 THR B O 1
ATOM 2627 N N . GLN B 1 18 ? -11.938 -2.531 9.453 1 92.69 18 GLN B N 1
ATOM 2628 C CA . GLN B 1 18 ? -13.328 -2.848 9.766 1 92.69 18 GLN B CA 1
ATOM 2629 C C . GLN B 1 18 ? -14.242 -2.525 8.594 1 92.69 18 GLN B C 1
ATOM 2631 O O . GLN B 1 18 ? -15.148 -3.301 8.273 1 92.69 18 GLN B O 1
ATOM 2636 N N . LYS B 1 19 ? -13.992 -1.406 8.047 1 91.94 19 LYS B N 1
ATOM 2637 C CA . LYS B 1 19 ? -14.758 -0.923 6.906 1 91.94 19 LYS B CA 1
ATOM 2638 C C . LYS B 1 19 ? -13.859 -0.198 5.91 1 91.94 19 LYS B C 1
ATOM 2640 O O . LYS B 1 19 ? -12.891 0.455 6.301 1 91.94 19 LYS B O 1
ATOM 2645 N N . PHE B 1 20 ? -14.164 -0.332 4.617 1 93.69 20 PHE B N 1
ATOM 2646 C CA . PHE B 1 20 ? -13.438 0.333 3.547 1 93.69 20 PHE B CA 1
ATOM 2647 C C . PHE B 1 20 ? -14.391 1.043 2.598 1 93.69 20 PHE B C 1
ATOM 2649 O O . PHE B 1 20 ? -15.266 0.41 2.002 1 93.69 20 PHE B O 1
ATOM 2656 N N . GLN B 1 21 ? -14.227 2.32 2.479 1 92.38 21 GLN B N 1
ATOM 2657 C CA . GLN B 1 21 ? -15.094 3.125 1.627 1 92.38 21 GLN B CA 1
ATOM 2658 C C . GLN B 1 21 ? -14.297 3.838 0.541 1 92.38 21 GLN B C 1
ATOM 2660 O O . GLN B 1 21 ? -13.273 4.465 0.826 1 92.38 21 GLN B O 1
ATOM 2665 N N . LYS B 1 22 ? -14.773 3.73 -0.7 1 90.81 22 LYS B N 1
ATOM 2666 C CA . LYS B 1 22 ? -14.148 4.453 -1.805 1 90.81 22 LYS B CA 1
ATOM 2667 C C . LYS B 1 22 ? -14.352 5.961 -1.661 1 90.81 22 LYS B C 1
ATOM 2669 O O . LYS B 1 22 ? -15.383 6.406 -1.163 1 90.81 22 LYS B O 1
ATOM 2674 N N . ASN B 1 23 ? -13.375 6.766 -2.092 1 87.88 23 ASN B N 1
ATOM 2675 C CA . ASN B 1 23 ? -13.406 8.227 -2.129 1 87.88 23 ASN B CA 1
ATOM 2676 C C . ASN B 1 23 ? -13.445 8.82 -0.725 1 87.88 23 ASN B C 1
ATOM 2678 O O . ASN B 1 23 ? -13.992 9.906 -0.521 1 87.88 23 ASN B O 1
ATOM 2682 N N . LYS B 1 24 ? -12.977 8.078 0.221 1 89.81 24 LYS B N 1
ATOM 2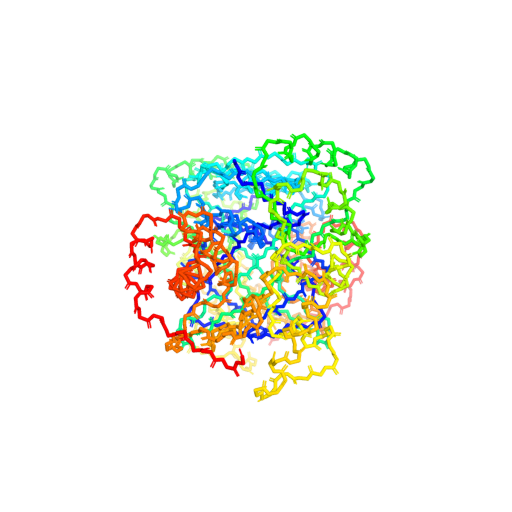683 C CA . LYS B 1 24 ? -12.914 8.523 1.61 1 89.81 24 LYS B CA 1
ATOM 2684 C C . LYS B 1 24 ? -11.547 8.211 2.227 1 89.81 24 LYS B C 1
ATOM 2686 O O . LYS B 1 24 ? -10.742 7.504 1.624 1 89.81 24 LYS B O 1
ATOM 2691 N N . VAL B 1 25 ? -11.336 8.766 3.354 1 89.44 25 VAL B N 1
ATOM 2692 C CA . VAL B 1 25 ? -10.18 8.406 4.172 1 89.44 25 VAL B CA 1
ATOM 2693 C C . VAL B 1 25 ? -10.531 7.215 5.062 1 89.44 25 VAL B C 1
ATOM 2695 O O . VAL B 1 25 ? -11.453 7.289 5.875 1 89.44 25 VAL B O 1
ATOM 2698 N N . ASN B 1 26 ? -9.844 6.105 4.82 1 93.94 26 ASN B N 1
ATOM 2699 C CA . ASN B 1 26 ? -10.008 4.879 5.594 1 93.94 26 ASN B CA 1
ATOM 2700 C C . ASN B 1 26 ? -8.82 4.637 6.52 1 93.94 26 ASN B C 1
ATOM 2702 O O . ASN B 1 26 ? -7.77 5.254 6.355 1 93.94 26 ASN B O 1
ATOM 2706 N N . ARG B 1 27 ? -9.078 3.768 7.477 1 93.19 27 ARG B N 1
ATOM 2707 C CA . ARG B 1 27 ? -8.016 3.402 8.406 1 93.19 27 ARG B CA 1
ATOM 2708 C C . ARG B 1 27 ? -7.965 1.892 8.609 1 93.19 27 ARG B C 1
ATOM 2710 O O . ARG B 1 27 ? -9.008 1.235 8.68 1 93.19 27 ARG B O 1
ATOM 2717 N N . SER B 1 28 ? -6.75 1.402 8.641 1 95.31 28 SER B N 1
ATOM 2718 C CA . SER B 1 28 ? -6.547 0.002 9 1 95.31 28 SER B CA 1
ATOM 2719 C C . SER B 1 28 ? -6.09 -0.141 10.445 1 95.31 28 SER B C 1
ATOM 2721 O O . SER B 1 28 ? -5.512 0.788 11.016 1 95.31 28 SER B O 1
ATOM 2723 N N . TYR B 1 29 ? -6.398 -1.295 11.07 1 92.19 29 TYR B N 1
ATOM 2724 C CA . TYR B 1 29 ? -5.957 -1.527 12.445 1 92.19 29 TYR B CA 1
ATOM 2725 C C . TYR B 1 29 ? -4.73 -2.428 12.477 1 92.19 29 TYR B C 1
ATOM 2727 O O . TYR B 1 29 ? -4.105 -2.602 13.523 1 92.19 29 TYR B O 1
ATOM 2735 N N . LYS B 1 30 ? -4.406 -2.955 11.281 1 90.94 30 LYS B N 1
ATOM 2736 C CA . LYS B 1 30 ? -3.26 -3.85 11.164 1 90.94 30 LYS B CA 1
ATOM 2737 C C . LYS B 1 30 ? -2.771 -3.928 9.719 1 90.94 30 LYS B C 1
ATOM 2739 O O . LYS B 1 30 ? -3.574 -3.879 8.781 1 90.94 30 LYS B O 1
ATOM 2744 N N . GLU B 1 31 ? -1.471 -3.975 9.57 1 92.31 31 GLU B N 1
ATOM 2745 C CA . GLU B 1 31 ? -0.86 -4.195 8.258 1 92.31 31 GLU B CA 1
ATOM 2746 C C . GLU B 1 31 ? 0.147 -5.34 8.305 1 92.31 31 GLU B C 1
ATOM 2748 O O . GLU B 1 31 ? 0.844 -5.52 9.305 1 92.31 31 GLU B O 1
ATOM 2753 N N . GLU B 1 32 ? 0.203 -6.055 7.23 1 90.94 32 GLU B N 1
ATOM 2754 C CA . GLU B 1 32 ? 1.211 -7.094 7.051 1 90.94 32 GLU B CA 1
ATOM 2755 C C . GLU B 1 32 ? 1.958 -6.918 5.73 1 90.94 32 GLU B C 1
ATOM 2757 O O . GLU B 1 32 ? 1.355 -6.582 4.711 1 90.94 32 GLU B O 1
ATOM 2762 N N . MET B 1 33 ? 3.242 -7.062 5.855 1 92.19 33 MET B N 1
ATOM 2763 C CA . MET B 1 33 ? 4.09 -7.012 4.668 1 92.19 33 MET B CA 1
ATOM 2764 C C . MET B 1 33 ? 4.613 -8.398 4.312 1 92.19 33 MET B C 1
ATOM 2766 O O . MET B 1 33 ? 5.203 -9.078 5.152 1 92.19 33 MET B O 1
ATOM 2770 N N . ILE B 1 34 ? 4.414 -8.875 3.047 1 94.88 34 ILE B N 1
ATOM 2771 C CA . ILE B 1 34 ? 4.848 -10.195 2.621 1 94.88 34 ILE B CA 1
ATOM 2772 C C . ILE B 1 34 ? 5.422 -10.125 1.209 1 94.88 34 ILE B C 1
ATOM 2774 O O . ILE B 1 34 ? 4.977 -9.312 0.392 1 94.88 34 ILE B O 1
ATOM 2778 N N . PRO B 1 35 ? 6.48 -10.961 0.946 1 97.31 35 PRO B N 1
ATOM 2779 C CA . PRO B 1 35 ? 6.922 -11.039 -0.449 1 97.31 35 PRO B CA 1
ATOM 2780 C C . PRO B 1 35 ? 5.871 -11.664 -1.365 1 97.31 35 PRO B C 1
ATOM 2782 O O . PRO B 1 35 ? 5.223 -12.641 -0.988 1 97.31 35 PRO B O 1
ATOM 2785 N N . GLY B 1 36 ? 5.688 -11 -2.555 1 97.12 36 GLY B N 1
ATOM 2786 C CA . GLY B 1 36 ? 4.586 -11.453 -3.395 1 97.12 36 GLY B CA 1
ATOM 2787 C C . GLY B 1 36 ? 4.969 -11.578 -4.859 1 97.12 36 GLY B C 1
ATOM 2788 O O . GLY B 1 36 ? 6.125 -11.359 -5.227 1 97.12 36 GLY B O 1
ATOM 2789 N N . GLY B 1 37 ? 3.922 -11.852 -5.633 1 96.56 37 GLY B N 1
ATOM 2790 C CA . GLY B 1 37 ? 4.023 -12.336 -7 1 96.56 37 GLY B CA 1
ATOM 2791 C C . GLY B 1 37 ? 3.674 -13.805 -7.145 1 96.56 37 GLY B C 1
ATOM 2792 O O . GLY B 1 37 ? 3.967 -14.609 -6.258 1 96.56 37 GLY B O 1
ATOM 2793 N N . LYS B 1 38 ? 3.146 -14.078 -8.312 1 97.12 38 LYS B N 1
ATOM 2794 C CA . LYS B 1 38 ? 2.646 -15.438 -8.484 1 97.12 38 LYS B CA 1
ATOM 2795 C C . LYS B 1 38 ? 3.732 -16.469 -8.18 1 97.12 38 LYS B C 1
ATOM 2797 O O . LYS B 1 38 ? 3.506 -17.406 -7.418 1 97.12 38 LYS B O 1
ATOM 2802 N N . GLY B 1 39 ? 4.836 -16.266 -8.781 1 98.38 39 GLY B N 1
ATOM 2803 C CA . GLY B 1 39 ? 5.918 -17.219 -8.562 1 98.38 39 GLY B CA 1
ATOM 2804 C C . GLY B 1 39 ? 6.352 -17.297 -7.109 1 98.38 39 GLY B C 1
ATOM 2805 O O . GLY B 1 39 ? 6.574 -18.391 -6.586 1 98.38 39 GLY B O 1
ATOM 2806 N N . ILE B 1 40 ? 6.5 -16.203 -6.504 1 98.56 40 ILE B N 1
ATOM 2807 C CA . ILE B 1 40 ? 6.906 -16.156 -5.102 1 98.56 40 ILE B CA 1
ATOM 2808 C C . ILE B 1 40 ? 5.848 -16.844 -4.234 1 98.56 40 ILE B C 1
ATOM 2810 O O . ILE B 1 40 ? 6.18 -17.562 -3.287 1 98.56 40 ILE B O 1
ATOM 2814 N N . ASN B 1 41 ? 4.605 -16.641 -4.547 1 98.25 41 ASN B N 1
ATOM 2815 C CA . ASN B 1 41 ? 3.537 -17.312 -3.82 1 98.25 41 ASN B CA 1
ATOM 2816 C C . ASN B 1 41 ? 3.646 -18.828 -3.945 1 98.25 41 ASN B C 1
ATOM 2818 O O . ASN B 1 41 ? 3.453 -19.562 -2.967 1 98.25 41 ASN B O 1
ATOM 2822 N N . VAL B 1 42 ? 3.953 -19.281 -5.137 1 98.75 42 VAL B N 1
ATOM 2823 C CA . VAL B 1 42 ? 4.164 -20.703 -5.355 1 98.75 42 VAL B CA 1
ATOM 2824 C C . VAL B 1 42 ? 5.355 -21.188 -4.527 1 98.75 42 VAL B C 1
ATOM 2826 O O . VAL B 1 42 ? 5.273 -22.219 -3.852 1 98.75 42 VAL B O 1
ATOM 2829 N N . ALA B 1 43 ? 6.422 -20.438 -4.555 1 98.75 43 ALA B N 1
ATOM 2830 C CA . ALA B 1 43 ? 7.652 -20.797 -3.855 1 98.75 43 ALA B CA 1
ATOM 2831 C C . ALA B 1 43 ? 7.422 -20.891 -2.352 1 98.75 43 ALA B C 1
ATOM 2833 O O . ALA B 1 43 ? 7.91 -21.828 -1.704 1 98.75 43 ALA B O 1
ATOM 2834 N N . LYS B 1 44 ? 6.707 -19.938 -1.801 1 98.56 44 LYS B N 1
ATOM 2835 C CA . LYS B 1 44 ? 6.43 -19.953 -0.367 1 98.56 44 LYS B CA 1
ATOM 2836 C C . LYS B 1 44 ? 5.707 -21.234 0.04 1 98.56 44 LYS B C 1
ATOM 2838 O O . LYS B 1 44 ? 6.078 -21.875 1.026 1 98.56 44 LYS B O 1
ATOM 2843 N N . THR B 1 45 ? 4.68 -21.594 -0.719 1 98.75 45 THR B N 1
ATOM 2844 C CA . THR B 1 45 ? 3.895 -22.781 -0.408 1 98.75 45 THR B CA 1
ATOM 2845 C C . THR B 1 45 ? 4.73 -24.047 -0.596 1 98.75 45 THR B C 1
ATOM 2847 O O . THR B 1 45 ? 4.684 -24.953 0.232 1 98.75 45 THR B O 1
ATOM 2850 N N . LEU B 1 46 ? 5.531 -24.109 -1.656 1 98.81 46 LEU B N 1
ATOM 2851 C CA . LEU B 1 46 ? 6.406 -25.266 -1.884 1 98.81 46 LEU B CA 1
ATOM 2852 C C . LEU B 1 46 ? 7.434 -25.391 -0.764 1 98.81 46 LEU B C 1
ATOM 2854 O O . LEU B 1 46 ? 7.723 -26.5 -0.309 1 98.81 46 LEU B O 1
ATOM 2858 N N . LYS B 1 47 ? 7.977 -24.234 -0.382 1 98.62 47 LYS B N 1
ATOM 2859 C CA . LYS B 1 47 ? 8.906 -24.25 0.741 1 98.62 47 LYS B CA 1
ATOM 2860 C C . LYS B 1 47 ? 8.25 -24.812 1.998 1 98.62 47 LYS B C 1
ATOM 2862 O O . LYS B 1 47 ? 8.859 -25.609 2.723 1 98.62 47 LYS B O 1
ATOM 2867 N N . ALA B 1 48 ? 7.039 -24.391 2.256 1 98.38 48 ALA B N 1
ATOM 2868 C CA . ALA B 1 48 ? 6.297 -24.875 3.42 1 98.38 48 ALA B CA 1
ATOM 2869 C C . ALA B 1 48 ? 6.098 -26.391 3.352 1 98.38 48 ALA B C 1
ATOM 2871 O O . ALA B 1 48 ? 6.062 -27.062 4.383 1 98.38 48 ALA B O 1
ATOM 2872 N N . PHE B 1 49 ? 5.961 -26.938 2.189 1 98.56 49 PHE B N 1
ATOM 2873 C CA . PHE B 1 49 ? 5.844 -28.375 1.972 1 98.56 49 PHE B CA 1
ATOM 2874 C C . PHE B 1 49 ? 7.176 -29.078 2.213 1 98.56 49 PHE B C 1
ATOM 2876 O O . PHE B 1 49 ? 7.246 -30.297 2.238 1 98.56 49 PHE B O 1
ATOM 2883 N N . GLY B 1 50 ? 8.273 -28.312 2.27 1 98.06 50 GLY B N 1
ATOM 2884 C CA . GLY B 1 50 ? 9.586 -28.875 2.549 1 98.06 50 GLY B CA 1
ATOM 2885 C C . GLY B 1 50 ? 10.453 -29.016 1.31 1 98.06 50 GLY B C 1
ATOM 2886 O O . GLY B 1 50 ? 11.516 -29.641 1.352 1 98.06 50 GLY B O 1
ATOM 2887 N N . GLU B 1 51 ? 10.086 -28.406 0.245 1 98.31 51 GLU B N 1
ATOM 2888 C CA . GLU B 1 51 ? 10.844 -28.516 -0.999 1 98.31 51 GLU B CA 1
ATOM 2889 C C . GLU B 1 51 ? 12.008 -27.531 -1.023 1 98.31 51 GLU B C 1
ATOM 2891 O O . GLU B 1 51 ? 11.945 -26.469 -0.386 1 98.31 51 GLU B O 1
ATOM 2896 N N . LYS B 1 52 ? 13.031 -27.891 -1.731 1 98.31 52 LYS B N 1
ATOM 2897 C CA . LYS B 1 52 ? 14.117 -26.953 -2.029 1 98.31 52 LYS B CA 1
ATOM 2898 C C . LYS B 1 52 ? 13.766 -26.078 -3.225 1 98.31 52 LYS B C 1
ATOM 2900 O O . LYS B 1 52 ? 13.633 -26.562 -4.348 1 98.31 52 LYS B O 1
ATOM 2905 N N . VAL B 1 53 ? 13.609 -24.797 -2.986 1 98.62 53 VAL B N 1
ATOM 2906 C CA . VAL B 1 53 ? 13.164 -23.875 -4.027 1 98.62 53 VAL B CA 1
ATOM 2907 C C . VAL B 1 53 ? 14.148 -22.719 -4.148 1 98.62 53 VAL B C 1
ATOM 2909 O O . VAL B 1 53 ? 14.773 -22.312 -3.164 1 98.62 53 VAL B O 1
ATOM 2912 N N . LYS B 1 54 ? 14.305 -22.203 -5.328 1 98.81 54 LYS B N 1
ATOM 2913 C CA . LYS B 1 54 ? 15.062 -20.984 -5.605 1 98.81 54 LYS B CA 1
ATOM 2914 C C . LYS B 1 54 ? 14.297 -20.062 -6.559 1 98.81 54 LYS B C 1
ATOM 2916 O O . LYS B 1 54 ? 13.781 -20.516 -7.582 1 98.81 54 LYS B O 1
ATOM 2921 N N . ILE B 1 55 ? 14.227 -18.812 -6.16 1 98.81 55 ILE B N 1
ATOM 2922 C CA . ILE B 1 55 ? 13.539 -17.828 -6.984 1 98.81 55 ILE B CA 1
ATOM 2923 C C . ILE B 1 55 ? 14.562 -17.016 -7.781 1 98.81 55 ILE B C 1
ATOM 2925 O O . ILE B 1 55 ? 15.586 -16.609 -7.246 1 98.81 55 ILE B O 1
ATOM 2929 N N . ILE B 1 56 ? 14.289 -16.844 -9.023 1 98.88 56 ILE B N 1
ATOM 2930 C CA . ILE B 1 56 ? 15.062 -15.891 -9.812 1 98.88 56 ILE B CA 1
ATOM 2931 C C . ILE B 1 56 ? 14.117 -14.875 -10.461 1 98.88 56 ILE B C 1
ATOM 2933 O O . ILE B 1 56 ? 12.938 -15.148 -10.648 1 98.88 56 ILE B O 1
ATOM 2937 N N . GLY B 1 57 ? 14.562 -13.766 -10.781 1 98.75 57 GLY B N 1
ATOM 2938 C CA . GLY B 1 57 ? 13.797 -12.664 -11.344 1 98.75 57 GLY B CA 1
ATOM 2939 C C . GLY B 1 57 ? 14.477 -11.32 -11.172 1 98.75 57 GLY B C 1
ATOM 2940 O O . GLY B 1 57 ? 15.703 -11.219 -11.266 1 98.75 57 GLY B O 1
ATOM 2941 N N . PHE B 1 58 ? 13.68 -10.312 -11.125 1 98.69 58 PHE B N 1
ATOM 2942 C CA . PHE B 1 58 ? 14.18 -8.945 -11 1 98.69 58 PHE B CA 1
ATOM 2943 C C . PHE B 1 58 ? 13.789 -8.344 -9.656 1 98.69 58 PHE B C 1
ATOM 2945 O O . PHE B 1 58 ? 12.727 -8.672 -9.117 1 98.69 58 PHE B O 1
ATOM 2952 N N . CYS B 1 59 ? 14.609 -7.602 -9.133 1 96.5 59 CYS B N 1
ATOM 2953 C CA . CYS B 1 59 ? 14.266 -6.762 -7.984 1 96.5 59 CYS B CA 1
ATOM 2954 C C . CYS B 1 59 ? 15.047 -5.457 -8.016 1 96.5 59 CYS B C 1
ATOM 2956 O O . CYS B 1 59 ? 16.125 -5.387 -8.617 1 96.5 59 CYS B O 1
ATOM 2958 N N . GLY B 1 60 ? 14.523 -4.379 -7.43 1 94.75 60 GLY B N 1
ATOM 2959 C CA . GLY B 1 60 ? 15.258 -3.123 -7.445 1 94.75 60 GLY B CA 1
ATOM 2960 C C . GLY B 1 60 ? 14.734 -2.119 -6.434 1 94.75 60 GLY B C 1
ATOM 2961 O O . GLY B 1 60 ? 13.641 -2.277 -5.902 1 94.75 60 GLY B O 1
ATOM 2962 N N . GLY B 1 61 ? 15.633 -1.165 -6.141 1 90.69 61 GLY B N 1
ATOM 2963 C CA . GLY B 1 61 ? 15.281 -0.082 -5.238 1 90.69 61 GLY B CA 1
ATOM 2964 C C . GLY B 1 61 ? 15.125 -0.531 -3.799 1 90.69 61 GLY B C 1
ATOM 2965 O O . GLY B 1 61 ? 15.438 -1.676 -3.463 1 90.69 61 GLY B O 1
ATOM 2966 N N . SER B 1 62 ? 14.711 0.374 -2.957 1 87.94 62 SER B N 1
ATOM 2967 C CA . SER B 1 62 ? 14.523 0.1 -1.537 1 87.94 62 SER B CA 1
ATOM 2968 C C . SER B 1 62 ? 13.469 -0.982 -1.316 1 87.94 62 SER B C 1
ATOM 2970 O O . SER B 1 62 ? 13.586 -1.786 -0.389 1 87.94 62 SER B O 1
ATOM 2972 N N . THR B 1 63 ? 12.516 -0.938 -2.207 1 91.25 63 THR B N 1
ATOM 2973 C CA . THR B 1 63 ? 11.484 -1.961 -2.098 1 91.25 63 THR B CA 1
ATOM 2974 C C . THR B 1 63 ? 12.062 -3.346 -2.371 1 91.25 63 THR B C 1
ATOM 2976 O O . THR B 1 63 ? 11.648 -4.332 -1.758 1 91.25 63 THR B O 1
ATOM 2979 N N . GLY B 1 64 ? 12.977 -3.344 -3.281 1 93.69 64 GLY B N 1
ATOM 2980 C CA . GLY B 1 64 ? 13.664 -4.598 -3.543 1 93.69 64 GLY B CA 1
ATOM 2981 C C . GLY B 1 64 ? 14.445 -5.113 -2.346 1 93.69 64 GLY B C 1
ATOM 2982 O O . GLY B 1 64 ? 14.484 -6.32 -2.096 1 93.69 64 GLY B O 1
ATOM 2983 N N . ILE B 1 65 ? 15.031 -4.23 -1.614 1 90.56 65 ILE B N 1
ATOM 2984 C CA . ILE B 1 65 ? 15.766 -4.59 -0.408 1 90.56 65 ILE B CA 1
ATOM 2985 C C . ILE B 1 65 ? 14.82 -5.238 0.6 1 90.56 65 ILE B C 1
ATOM 2987 O O . ILE B 1 65 ? 15.141 -6.277 1.183 1 90.56 65 ILE B O 1
ATOM 2991 N N . ILE B 1 66 ? 13.703 -4.672 0.699 1 91.06 66 ILE B N 1
ATOM 2992 C CA . ILE B 1 66 ? 12.727 -5.191 1.653 1 91.06 66 ILE B CA 1
ATOM 2993 C C . ILE B 1 66 ? 12.219 -6.551 1.181 1 91.06 66 ILE B C 1
ATOM 2995 O O . ILE B 1 66 ? 12.016 -7.461 1.989 1 91.06 66 ILE B O 1
ATOM 2999 N N . LEU B 1 67 ? 12.008 -6.652 -0.072 1 95.81 67 LEU B N 1
ATOM 3000 C CA . LEU B 1 67 ? 11.578 -7.93 -0.625 1 95.81 67 LEU B CA 1
ATOM 3001 C C . LEU B 1 67 ? 12.562 -9.039 -0.269 1 95.81 67 LEU B C 1
ATOM 3003 O O . LEU B 1 67 ? 12.164 -10.117 0.176 1 95.81 67 LEU B O 1
ATOM 3007 N N . LYS B 1 68 ? 13.828 -8.766 -0.464 1 96.12 68 LYS B N 1
ATOM 3008 C CA . LYS B 1 68 ? 14.875 -9.734 -0.156 1 96.12 68 LYS B CA 1
ATOM 3009 C C . LYS B 1 68 ? 14.891 -10.07 1.334 1 96.12 68 LYS B C 1
ATOM 3011 O O . LYS B 1 68 ? 15.047 -11.234 1.714 1 96.12 68 LYS B O 1
ATOM 3016 N N . GLU B 1 69 ? 14.672 -9.062 2.145 1 93.25 69 GLU B N 1
ATOM 3017 C CA . GLU B 1 69 ? 14.609 -9.281 3.588 1 93.25 69 GLU B CA 1
ATOM 3018 C C . GLU B 1 69 ? 13.461 -10.227 3.951 1 93.25 69 GLU B C 1
ATOM 3020 O O . GLU B 1 69 ? 13.633 -11.125 4.773 1 93.25 69 GLU B O 1
ATOM 3025 N N . GLU B 1 70 ? 12.406 -9.969 3.357 1 94.75 70 GLU B N 1
ATOM 3026 C CA . GLU B 1 70 ? 11.234 -10.781 3.645 1 94.75 70 GLU B CA 1
ATOM 3027 C C . GLU B 1 70 ? 11.43 -12.219 3.17 1 94.75 70 GLU B C 1
ATOM 3029 O O . GLU B 1 70 ? 10.961 -13.156 3.814 1 94.75 70 GLU B O 1
ATOM 3034 N N . LEU B 1 71 ? 12.062 -12.398 2.059 1 97.88 71 LEU B N 1
ATOM 3035 C CA . LEU B 1 71 ? 12.367 -13.742 1.578 1 97.88 71 LEU B CA 1
ATOM 3036 C C . LEU B 1 71 ? 13.328 -14.453 2.523 1 97.88 71 LEU B C 1
ATOM 3038 O O . LEU B 1 71 ? 13.164 -15.641 2.811 1 97.88 71 LEU B O 1
ATOM 3042 N N . ASN B 1 72 ? 14.297 -13.711 3.033 1 97 72 ASN B N 1
ATOM 3043 C CA . ASN B 1 72 ? 15.258 -14.273 3.98 1 97 72 ASN B CA 1
ATOM 3044 C C . ASN B 1 72 ? 14.57 -14.742 5.262 1 97 72 ASN B C 1
ATOM 3046 O O . ASN B 1 72 ? 14.891 -15.805 5.793 1 97 72 ASN B O 1
ATOM 3050 N N . ILE B 1 73 ? 13.68 -13.945 5.719 1 94.12 73 ILE B N 1
ATOM 3051 C CA . ILE B 1 73 ? 12.93 -14.273 6.93 1 94.12 73 ILE B CA 1
ATOM 3052 C C . ILE B 1 73 ? 12.203 -15.602 6.738 1 94.12 73 ILE B C 1
ATOM 3054 O O . ILE B 1 73 ? 12.07 -16.391 7.68 1 94.12 73 ILE B O 1
ATOM 3058 N N . ARG B 1 74 ? 11.883 -15.938 5.516 1 96.69 74 ARG B N 1
ATOM 3059 C CA . ARG B 1 74 ? 11.117 -17.141 5.207 1 96.69 74 ARG B CA 1
ATOM 3060 C C . ARG B 1 74 ? 12.023 -18.266 4.707 1 96.69 74 ARG B C 1
ATOM 3062 O O . ARG B 1 74 ? 11.547 -19.312 4.266 1 96.69 74 ARG B O 1
ATOM 3069 N N . ASP B 1 75 ? 13.289 -17.984 4.684 1 97.19 75 ASP B N 1
ATOM 3070 C CA . ASP B 1 75 ? 14.312 -18.953 4.285 1 97.19 75 ASP B CA 1
ATOM 3071 C C . ASP B 1 75 ? 14.102 -19.422 2.844 1 97.19 75 ASP B C 1
ATOM 3073 O O . ASP B 1 75 ? 14.133 -20.609 2.559 1 97.19 75 ASP B O 1
ATOM 3077 N N . ILE B 1 76 ? 13.812 -18.516 2.021 1 98.25 76 ILE B N 1
ATOM 3078 C CA . ILE B 1 76 ? 13.641 -18.828 0.605 1 98.25 76 ILE B CA 1
ATOM 3079 C C . ILE B 1 76 ? 14.844 -18.312 -0.182 1 98.25 76 ILE B C 1
ATOM 3081 O O . ILE B 1 76 ? 15.172 -17.125 -0.14 1 98.25 76 ILE B O 1
ATOM 3085 N N . ASP B 1 77 ? 15.516 -19.219 -0.868 1 98.38 77 ASP B N 1
ATOM 3086 C CA . ASP B 1 77 ? 16.688 -18.875 -1.678 1 98.38 77 ASP B CA 1
ATOM 3087 C C . ASP B 1 77 ? 16.281 -18.062 -2.908 1 98.38 77 ASP B C 1
ATOM 3089 O O . ASP B 1 77 ? 15.242 -18.328 -3.52 1 98.38 77 ASP B O 1
ATOM 3093 N N . TYR B 1 78 ? 17.109 -17.109 -3.205 1 98.75 78 TYR B N 1
ATOM 3094 C CA . TYR B 1 78 ? 16.844 -16.297 -4.387 1 98.75 78 TYR B CA 1
ATOM 3095 C C . TYR B 1 78 ? 18.125 -15.852 -5.051 1 98.75 78 TYR B C 1
ATOM 3097 O O . TYR B 1 78 ? 19.203 -15.883 -4.434 1 98.75 78 TYR B O 1
ATOM 3105 N N . GLU B 1 79 ? 18.062 -15.516 -6.27 1 98.69 79 GLU B N 1
ATOM 3106 C CA . GLU B 1 79 ? 19.094 -14.844 -7.066 1 98.69 79 GLU B CA 1
ATOM 3107 C C . GLU B 1 79 ? 18.453 -13.844 -8.031 1 98.69 79 GLU B C 1
ATOM 3109 O O . GLU B 1 79 ? 18.141 -14.195 -9.172 1 98.69 79 GLU B O 1
ATOM 3114 N N . PHE B 1 80 ? 18.359 -12.609 -7.57 1 98.69 80 PHE B N 1
ATOM 3115 C CA . PHE B 1 80 ? 17.688 -11.57 -8.352 1 98.69 80 PHE B CA 1
ATOM 3116 C C . PHE B 1 80 ? 18.719 -10.758 -9.141 1 98.69 80 PHE B C 1
ATOM 3118 O O . PHE B 1 80 ? 19.844 -10.57 -8.695 1 98.69 80 PHE B O 1
ATOM 3125 N N . VAL B 1 81 ? 18.297 -10.367 -10.312 1 98.69 81 VAL B N 1
ATOM 3126 C CA . VAL B 1 81 ? 19 -9.289 -11.008 1 98.69 81 VAL B CA 1
ATOM 3127 C C . VAL B 1 81 ? 18.562 -7.938 -10.461 1 98.69 81 VAL B C 1
ATOM 3129 O O . VAL B 1 81 ? 17.359 -7.637 -10.445 1 98.69 81 VAL B O 1
ATOM 3132 N N . GLU B 1 82 ? 19.453 -7.164 -10.031 1 97.31 82 GLU B N 1
ATOM 3133 C CA . GLU B 1 82 ? 19.141 -5.824 -9.539 1 97.31 82 GLU B CA 1
ATOM 3134 C C . GLU B 1 82 ? 18.781 -4.887 -10.688 1 97.31 82 GLU B C 1
ATOM 3136 O O . GLU B 1 82 ? 19.516 -4.816 -11.688 1 97.31 82 GLU B O 1
ATOM 3141 N N . THR B 1 83 ? 17.719 -4.211 -10.531 1 97.56 83 THR B N 1
ATOM 3142 C CA . THR B 1 83 ? 17.281 -3.305 -11.586 1 97.56 83 THR B CA 1
ATOM 3143 C C . THR B 1 83 ? 17.359 -1.853 -11.125 1 97.56 83 THR B C 1
ATOM 3145 O O . THR B 1 83 ? 17.438 -1.582 -9.922 1 97.56 83 THR B O 1
ATOM 3148 N N . LYS B 1 84 ? 17.344 -0.934 -12.07 1 93.69 84 LYS B N 1
ATOM 3149 C CA . LYS B 1 84 ? 17.266 0.493 -11.766 1 93.69 84 LYS B CA 1
ATOM 3150 C C . LYS B 1 84 ? 15.883 0.875 -11.25 1 93.69 84 LYS B C 1
ATOM 3152 O O . LYS B 1 84 ? 15.758 1.746 -10.391 1 93.69 84 LYS B O 1
ATOM 3157 N N . GLY B 1 85 ? 14.898 0.208 -11.805 1 92.25 85 GLY B N 1
ATOM 3158 C CA . GLY B 1 85 ? 13.547 0.443 -11.336 1 92.25 85 GLY B CA 1
ATOM 3159 C C . GLY B 1 85 ? 13.25 -0.221 -10 1 92.25 85 GLY B C 1
ATOM 3160 O O . GLY B 1 85 ? 13.875 -1.222 -9.648 1 92.25 85 GLY B O 1
ATOM 3161 N N . LYS B 1 86 ? 12.289 0.306 -9.289 1 91.44 86 LYS B N 1
ATOM 3162 C CA . LYS B 1 86 ? 11.914 -0.246 -7.988 1 91.44 86 LYS B CA 1
ATOM 3163 C C . LYS B 1 86 ? 10.984 -1.44 -8.148 1 91.44 86 LYS B C 1
ATOM 3165 O O . LYS B 1 86 ? 10.195 -1.499 -9.102 1 91.44 86 LYS B O 1
ATOM 3170 N N . THR B 1 87 ? 11.109 -2.393 -7.223 1 95.56 87 THR B N 1
ATOM 3171 C CA . THR B 1 87 ? 10.133 -3.469 -7.148 1 95.56 87 THR B CA 1
ATOM 3172 C C . THR B 1 87 ? 8.742 -2.91 -6.852 1 95.56 87 THR B C 1
ATOM 3174 O O . THR B 1 87 ? 8.586 -2.021 -6.012 1 95.56 87 THR B O 1
ATOM 3177 N N . ARG B 1 88 ? 7.762 -3.391 -7.578 1 95.62 88 ARG B N 1
ATOM 3178 C CA . ARG B 1 88 ? 6.398 -2.875 -7.477 1 95.62 88 ARG B CA 1
ATOM 3179 C C . ARG B 1 88 ? 5.762 -3.277 -6.148 1 95.62 88 ARG B C 1
ATOM 3181 O O . ARG B 1 88 ? 6.219 -4.215 -5.492 1 95.62 88 ARG B O 1
ATOM 3188 N N . PHE B 1 89 ? 4.68 -2.541 -5.828 1 95.12 89 PHE B N 1
ATOM 3189 C CA . PHE B 1 89 ? 3.824 -2.891 -4.703 1 95.12 89 PHE B CA 1
ATOM 3190 C C . PHE B 1 89 ? 2.551 -3.576 -5.184 1 95.12 89 PHE B C 1
ATOM 3192 O O . PHE B 1 89 ? 2.107 -3.355 -6.312 1 95.12 89 PHE B O 1
ATOM 3199 N N . ALA B 1 90 ? 2.074 -4.387 -4.34 1 96.12 90 ALA B N 1
ATOM 3200 C CA . ALA B 1 90 ? 0.691 -4.848 -4.422 1 96.12 90 ALA B CA 1
ATOM 3201 C C . ALA B 1 90 ? -0.024 -4.672 -3.084 1 96.12 90 ALA B C 1
ATOM 3203 O O . ALA B 1 90 ? 0.569 -4.887 -2.023 1 96.12 90 ALA B O 1
ATOM 3204 N N . ILE B 1 91 ? -1.308 -4.285 -3.178 1 96.19 91 ILE B N 1
ATOM 3205 C CA . ILE B 1 91 ? -2.066 -4.016 -1.961 1 96.19 91 ILE B CA 1
ATOM 3206 C C . ILE B 1 91 ? -3.246 -4.98 -1.864 1 96.19 91 ILE B C 1
ATOM 3208 O O . ILE B 1 91 ? -3.895 -5.281 -2.869 1 96.19 91 ILE B O 1
ATOM 3212 N N . GLY B 1 92 ? -3.441 -5.516 -0.734 1 95.5 92 GLY B N 1
ATOM 3213 C CA . GLY B 1 92 ? -4.656 -6.227 -0.365 1 95.5 92 GLY B CA 1
ATOM 3214 C C . GLY B 1 92 ? -5.398 -5.578 0.788 1 95.5 92 GLY B C 1
ATOM 3215 O O . GLY B 1 92 ? -4.793 -5.227 1.804 1 95.5 92 GLY B O 1
ATOM 3216 N N . ILE B 1 93 ? -6.656 -5.34 0.586 1 95.56 93 ILE B N 1
ATOM 3217 C CA . ILE B 1 93 ? -7.488 -4.734 1.623 1 95.56 93 ILE B CA 1
ATOM 3218 C C . ILE B 1 93 ? -8.531 -5.742 2.102 1 95.56 93 ILE B C 1
ATOM 3220 O O . ILE B 1 93 ? -9.469 -6.07 1.37 1 95.56 93 ILE B O 1
ATOM 3224 N N . LYS B 1 94 ? -8.367 -6.25 3.27 1 93.38 94 LYS B N 1
ATOM 3225 C CA . LYS B 1 94 ? -9.328 -7.152 3.895 1 93.38 94 LYS B CA 1
ATOM 3226 C C . LYS B 1 94 ? -10.336 -6.375 4.734 1 93.38 94 LYS B C 1
ATOM 3228 O O . LYS B 1 94 ? -9.961 -5.648 5.656 1 93.38 94 LYS B O 1
ATOM 3233 N N . GLU B 1 95 ? -11.555 -6.508 4.43 1 91.38 95 GLU B N 1
ATOM 3234 C CA . GLU B 1 95 ? -12.633 -5.879 5.195 1 91.38 95 GLU B CA 1
ATOM 3235 C C . GLU B 1 95 ? -13.367 -6.902 6.055 1 91.38 95 GLU B C 1
ATOM 3237 O O . GLU B 1 95 ? -13.992 -7.828 5.531 1 91.38 95 GLU B O 1
ATOM 3242 N N . ASP B 1 96 ? -13.375 -6.715 7.305 1 85.25 96 ASP B N 1
ATOM 3243 C CA . ASP B 1 96 ? -13.969 -7.668 8.242 1 85.25 96 ASP B CA 1
ATOM 3244 C C . ASP B 1 96 ? -15.492 -7.691 8.109 1 85.25 96 ASP B C 1
ATOM 3246 O O . ASP B 1 96 ? -16.109 -8.758 8.102 1 85.25 96 ASP B O 1
ATOM 3250 N N . LYS B 1 97 ? -16.125 -6.535 8.062 1 79 97 LYS B N 1
ATOM 3251 C CA . LYS B 1 97 ? -17.594 -6.438 8.133 1 79 97 LYS B CA 1
ATOM 3252 C C . LYS B 1 97 ? -18.234 -7.105 6.926 1 79 97 LYS B C 1
ATOM 3254 O O . LYS B 1 97 ? -19.344 -7.637 7.027 1 79 97 LYS B O 1
ATOM 3259 N N . LYS B 1 98 ? -17.625 -7.199 5.797 1 74.81 98 LYS B N 1
ATOM 3260 C CA . LYS B 1 98 ? -18.219 -7.727 4.574 1 74.81 98 LYS B CA 1
ATOM 3261 C C . LYS B 1 98 ? -17.5 -8.992 4.109 1 74.81 98 LYS B C 1
ATOM 3263 O O . LYS B 1 98 ? -17.938 -9.633 3.152 1 74.81 98 LYS B O 1
ATOM 3268 N N . ASN B 1 99 ? -16.516 -9.305 4.754 1 80.25 99 ASN B N 1
ATOM 3269 C CA . ASN B 1 99 ? -15.68 -10.438 4.359 1 80.25 99 ASN B CA 1
ATOM 3270 C C . ASN B 1 99 ? -15.25 -10.336 2.898 1 80.25 99 ASN B C 1
ATOM 3272 O O . ASN B 1 99 ? -15.414 -11.281 2.131 1 80.25 99 ASN B O 1
ATOM 3276 N N . THR B 1 100 ? -14.836 -9.18 2.506 1 84.69 100 THR B N 1
ATOM 3277 C CA . THR B 1 100 ? -14.406 -8.906 1.142 1 84.69 100 THR B CA 1
ATOM 3278 C C . THR B 1 100 ? -12.898 -8.641 1.098 1 84.69 100 THR B C 1
ATOM 3280 O O . THR B 1 100 ? -12.289 -8.328 2.121 1 84.69 100 THR B O 1
ATOM 3283 N N . PHE B 1 101 ? -12.367 -8.852 -0.065 1 89.12 101 PHE B N 1
ATOM 3284 C CA . PHE B 1 101 ? -10.945 -8.641 -0.301 1 89.12 101 PHE B CA 1
ATOM 3285 C C . PHE B 1 101 ? -10.719 -7.891 -1.609 1 89.12 101 PHE B C 1
ATOM 3287 O O . PHE B 1 101 ? -11.109 -8.367 -2.678 1 89.12 101 PHE B O 1
ATOM 3294 N N . THR B 1 102 ? -10.172 -6.684 -1.504 1 93.75 102 THR B N 1
ATOM 3295 C CA . THR B 1 102 ? -9.867 -5.836 -2.652 1 93.75 102 THR B CA 1
ATOM 3296 C C . THR B 1 102 ? -8.367 -5.836 -2.943 1 93.75 102 THR B C 1
ATOM 3298 O O . THR B 1 102 ? -7.555 -5.742 -2.023 1 93.75 102 THR B O 1
ATOM 3301 N N . VAL B 1 103 ? -8.047 -6.008 -4.207 1 94.75 103 VAL B N 1
ATOM 3302 C CA . VAL B 1 103 ? -6.637 -6.086 -4.578 1 94.75 103 VAL B CA 1
ATOM 3303 C C . VAL B 1 103 ? -6.293 -4.953 -5.543 1 94.75 103 VAL B C 1
ATOM 3305 O O . VAL B 1 103 ? -7.102 -4.586 -6.398 1 94.75 103 VAL B O 1
ATOM 3308 N N . LEU B 1 104 ? -5.141 -4.348 -5.406 1 95.75 104 LEU B N 1
ATOM 3309 C CA . LEU B 1 104 ? -4.566 -3.391 -6.344 1 95.75 104 LEU B CA 1
ATOM 3310 C C . LEU B 1 104 ? -3.109 -3.732 -6.645 1 95.75 104 LEU B C 1
ATOM 3312 O O . LEU B 1 104 ? -2.242 -3.598 -5.781 1 95.75 104 LEU B O 1
ATOM 3316 N N . ASN B 1 105 ? -2.828 -4.117 -7.855 1 96 105 ASN B N 1
ATOM 3317 C CA . ASN B 1 105 ? -1.497 -4.531 -8.289 1 96 105 ASN B CA 1
ATOM 3318 C C . ASN B 1 105 ? -0.766 -3.406 -9.016 1 96 105 ASN B C 1
ATOM 3320 O O . ASN B 1 105 ? -1.299 -2.824 -9.961 1 96 105 AS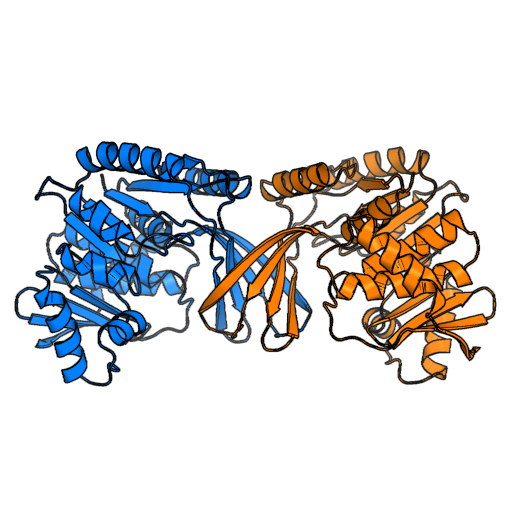N B O 1
ATOM 3324 N N . GLY B 1 106 ? 0.423 -3.156 -8.539 1 95.88 106 GLY B N 1
ATOM 3325 C CA . GLY B 1 106 ? 1.278 -2.256 -9.297 1 95.88 106 GLY B CA 1
ATOM 3326 C C . GLY B 1 106 ? 1.816 -2.875 -10.578 1 95.88 106 GLY B C 1
ATOM 3327 O O . GLY B 1 106 ? 1.903 -4.098 -10.688 1 95.88 106 GLY B O 1
ATOM 3328 N N . ALA B 1 107 ? 2.232 -2.055 -11.492 1 92.25 107 ALA B N 1
ATOM 3329 C CA . ALA B 1 107 ? 2.639 -2.527 -12.812 1 92.25 107 ALA B CA 1
ATOM 3330 C C . ALA B 1 107 ? 4.098 -2.971 -12.812 1 92.25 107 ALA B C 1
ATOM 3332 O O . ALA B 1 107 ? 4.48 -3.881 -13.555 1 92.25 107 ALA B O 1
ATOM 3333 N N . GLY B 1 108 ? 4.844 -2.348 -11.938 1 93.06 108 GLY B N 1
ATOM 3334 C CA . GLY B 1 108 ? 6.285 -2.525 -12.008 1 93.06 108 GLY B CA 1
ATOM 3335 C C . GLY B 1 108 ? 6.957 -1.576 -12.984 1 93.06 108 GLY B C 1
ATOM 3336 O O . GLY B 1 108 ? 6.383 -0.549 -13.352 1 93.06 108 GLY B O 1
ATOM 3337 N N . ASN B 1 109 ? 8.25 -1.905 -13.305 1 94.38 109 ASN B N 1
ATOM 3338 C CA . ASN B 1 109 ? 9.039 -1.021 -14.156 1 94.38 109 ASN B CA 1
ATOM 3339 C C . ASN B 1 109 ? 9.625 -1.771 -15.352 1 94.38 109 ASN B C 1
ATOM 3341 O O . ASN B 1 109 ? 9.805 -2.99 -15.297 1 94.38 109 ASN B O 1
ATOM 3345 N N . ARG B 1 110 ? 9.883 -0.98 -16.344 1 95.81 110 ARG B N 1
ATOM 3346 C CA . ARG B 1 110 ? 10.539 -1.543 -17.516 1 95.81 110 ARG B CA 1
ATOM 3347 C C . ARG B 1 110 ? 11.898 -2.139 -17.156 1 95.81 110 ARG B C 1
ATOM 3349 O O . ARG B 1 110 ? 12.633 -1.571 -16.344 1 95.81 110 ARG B O 1
ATOM 3356 N N . ILE B 1 111 ? 12.195 -3.236 -17.75 1 98 111 ILE B N 1
ATOM 3357 C CA . ILE B 1 111 ? 13.484 -3.891 -17.578 1 98 111 ILE B CA 1
ATOM 3358 C C . ILE B 1 111 ? 14.406 -3.551 -18.734 1 98 111 ILE B C 1
ATOM 3360 O O . ILE B 1 111 ? 14.016 -3.668 -19.906 1 98 111 ILE B O 1
ATOM 3364 N N . ARG B 1 112 ? 15.648 -3.137 -18.453 1 97.5 112 ARG B N 1
ATOM 3365 C CA . ARG B 1 112 ? 16.609 -2.725 -19.469 1 97.5 112 ARG B CA 1
ATOM 3366 C C . ARG B 1 112 ? 17.297 -3.934 -20.109 1 97.5 112 ARG B C 1
ATOM 3368 O O . ARG B 1 112 ? 17.359 -5.004 -19.5 1 97.5 112 ARG B O 1
ATOM 3375 N N . ASN B 1 113 ? 17.812 -3.764 -21.312 1 97.88 113 ASN B N 1
ATOM 3376 C CA . ASN B 1 113 ? 18.438 -4.844 -22.062 1 97.88 113 ASN B CA 1
ATOM 3377 C C . ASN B 1 113 ? 19.562 -5.504 -21.281 1 97.88 113 ASN B C 1
ATOM 3379 O O . ASN B 1 113 ? 19.688 -6.73 -21.266 1 97.88 113 ASN B O 1
ATOM 3383 N N . GLU B 1 114 ? 20.312 -4.676 -20.641 1 98.31 114 GLU B N 1
ATOM 3384 C CA . GLU B 1 114 ? 21.438 -5.215 -19.875 1 98.31 114 GLU B CA 1
ATOM 3385 C C . GLU B 1 114 ? 20.953 -6.07 -18.719 1 98.31 114 GLU B C 1
ATOM 3387 O O . GLU B 1 114 ? 21.594 -7.051 -18.344 1 98.31 114 GLU B O 1
ATOM 3392 N N . GLU B 1 115 ? 19.859 -5.715 -18.109 1 98.62 115 GLU B N 1
ATOM 3393 C CA . GLU B 1 115 ? 19.266 -6.477 -17.016 1 98.62 115 GLU B CA 1
ATOM 3394 C C . GLU B 1 115 ? 18.719 -7.812 -17.516 1 98.62 115 GLU B C 1
ATOM 3396 O O . GLU B 1 115 ? 18.859 -8.836 -16.844 1 98.62 115 GLU B O 1
ATOM 3401 N N . TRP B 1 116 ? 18.141 -7.809 -18.719 1 98.56 116 TRP B N 1
ATOM 3402 C CA . TRP B 1 116 ? 17.672 -9.047 -19.328 1 98.56 116 TRP B CA 1
ATOM 3403 C C . TRP B 1 116 ? 18.828 -10 -19.609 1 98.56 116 TRP B C 1
ATOM 3405 O O . TRP B 1 116 ? 18.719 -11.203 -19.391 1 98.56 116 TRP B O 1
ATOM 3415 N N . GLU B 1 117 ? 19.922 -9.461 -20.125 1 98.56 117 GLU B N 1
ATOM 3416 C CA . GLU B 1 117 ? 21.094 -10.281 -20.406 1 98.56 117 GLU B CA 1
ATOM 3417 C C . GLU B 1 117 ? 21.594 -10.992 -19.156 1 98.56 117 GLU B C 1
ATOM 3419 O O . GLU B 1 117 ? 21.891 -12.188 -19.172 1 98.56 117 GLU B O 1
ATOM 3424 N N . LYS B 1 118 ? 21.656 -10.219 -18.078 1 98.75 118 LYS B N 1
ATOM 3425 C CA . LYS B 1 118 ? 22.062 -10.797 -16.797 1 98.75 118 LYS B CA 1
ATOM 3426 C C . LYS B 1 118 ? 21.078 -11.867 -16.328 1 98.75 118 LYS B C 1
ATOM 3428 O O . LYS B 1 118 ? 21.484 -12.914 -15.82 1 98.75 118 LYS B O 1
ATOM 3433 N N . PHE B 1 119 ? 19.844 -11.586 -16.531 1 98.81 119 PHE B N 1
ATOM 3434 C CA . PHE B 1 119 ? 18.812 -12.531 -16.109 1 98.81 119 PHE B CA 1
ATOM 3435 C C . PHE B 1 119 ? 18.969 -13.859 -16.844 1 98.81 119 PHE B C 1
ATOM 3437 O O . PHE B 1 119 ? 18.922 -14.922 -16.219 1 98.81 119 PHE B O 1
ATOM 3444 N N . PHE B 1 120 ? 19.125 -13.812 -18.141 1 98.69 120 PHE B N 1
ATOM 3445 C CA . PHE B 1 120 ? 19.172 -15.039 -18.922 1 98.69 120 PHE B CA 1
ATOM 3446 C C . PHE B 1 120 ? 20.438 -15.828 -18.594 1 98.69 120 PHE B C 1
ATOM 3448 O O . PHE B 1 120 ? 20.438 -17.062 -18.609 1 98.69 120 PHE B O 1
ATOM 3455 N N . LYS B 1 121 ? 21.5 -15.125 -18.234 1 98.56 121 LYS B N 1
ATOM 3456 C CA . LYS B 1 121 ? 22.688 -15.82 -17.766 1 98.56 121 LYS B CA 1
ATOM 3457 C C . LYS B 1 121 ? 22.375 -16.609 -16.484 1 98.56 121 LYS B C 1
ATOM 3459 O O . LYS B 1 121 ? 22.703 -17.781 -16.375 1 98.56 121 LYS B O 1
ATOM 3464 N N . ILE B 1 122 ? 21.719 -15.961 -15.57 1 98.56 122 ILE B N 1
ATOM 3465 C CA . ILE B 1 122 ? 21.344 -16.562 -14.297 1 98.56 122 ILE B CA 1
ATOM 3466 C C . ILE B 1 122 ? 20.359 -17.719 -14.547 1 98.56 122 ILE B C 1
ATOM 3468 O O . ILE B 1 122 ? 20.484 -18.781 -13.938 1 98.56 122 ILE B O 1
ATOM 3472 N N . PHE B 1 123 ? 19.438 -17.469 -15.438 1 98.81 123 PHE B N 1
ATOM 3473 C CA . PHE B 1 123 ? 18.422 -18.453 -15.773 1 98.81 123 PHE B CA 1
ATOM 3474 C C . PHE B 1 123 ? 19.062 -19.734 -16.297 1 98.81 123 PHE B C 1
ATOM 3476 O O . PHE B 1 123 ? 18.781 -20.828 -15.781 1 98.81 123 PHE B O 1
ATOM 3483 N N . ARG B 1 124 ? 19.953 -19.625 -17.234 1 98.12 124 ARG B N 1
ATOM 3484 C CA . ARG B 1 124 ? 20.609 -20.781 -17.828 1 98.12 124 ARG B CA 1
ATOM 3485 C C . ARG B 1 124 ? 21.422 -21.562 -16.797 1 98.12 124 ARG B C 1
ATOM 3487 O O . ARG B 1 124 ? 21.406 -22.781 -16.797 1 98.12 124 ARG B O 1
ATOM 3494 N N . GLU B 1 125 ? 22.031 -20.859 -15.938 1 98.06 125 GLU B N 1
ATOM 3495 C CA . GLU B 1 125 ? 22.859 -21.484 -14.906 1 98.06 125 GLU B CA 1
ATOM 3496 C C . GLU B 1 125 ? 22 -22.266 -13.914 1 98.06 125 GLU B C 1
ATOM 3498 O O . GLU B 1 125 ? 22.328 -23.391 -13.547 1 98.06 125 GLU B O 1
ATOM 3503 N N . ASN B 1 126 ? 20.922 -21.719 -13.523 1 98.44 126 ASN B N 1
ATOM 3504 C CA . ASN B 1 126 ? 20.094 -22.344 -12.508 1 98.44 126 ASN B CA 1
ATOM 3505 C C . ASN B 1 126 ? 19.266 -23.484 -13.086 1 98.44 126 ASN B C 1
ATOM 3507 O O . ASN B 1 126 ? 18.984 -24.469 -12.398 1 98.44 126 ASN B O 1
ATOM 3511 N N . VAL B 1 127 ? 18.891 -23.359 -14.344 1 98.44 127 VAL B N 1
ATOM 3512 C CA . VAL B 1 127 ? 18.094 -24.391 -15.008 1 98.44 127 VAL B CA 1
AT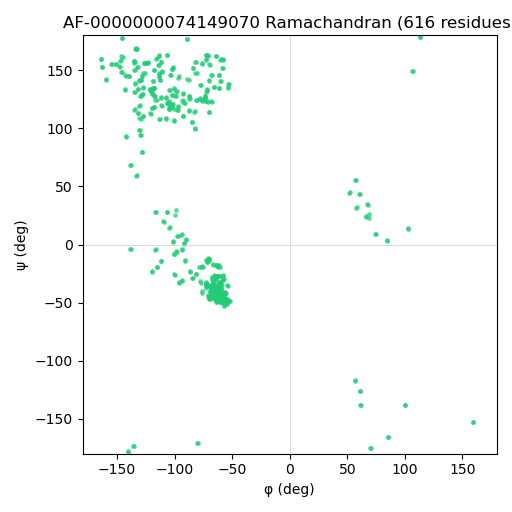OM 3513 C C . VAL B 1 127 ? 18.859 -25.703 -15 1 98.44 127 VAL B C 1
ATOM 3515 O O . VAL B 1 127 ? 18.281 -26.781 -14.82 1 98.44 127 VAL B O 1
ATOM 3518 N N . LYS B 1 128 ? 20.172 -25.672 -15.109 1 96.19 128 LYS B N 1
ATOM 3519 C CA . LYS B 1 128 ? 21.016 -26.859 -15.195 1 96.19 128 LYS B CA 1
ATOM 3520 C C . LYS B 1 128 ? 20.875 -27.734 -13.945 1 96.19 128 LYS B C 1
ATOM 3522 O O . LYS B 1 128 ? 21.031 -28.953 -14.016 1 96.19 128 LYS B O 1
ATOM 3527 N N . ASN B 1 129 ? 20.547 -27.141 -12.891 1 94.56 129 ASN B N 1
ATOM 3528 C CA . ASN B 1 129 ? 20.5 -27.859 -11.617 1 94.56 129 ASN B CA 1
ATOM 3529 C C . ASN B 1 129 ? 19.078 -28.031 -11.125 1 94.56 129 ASN B C 1
ATOM 3531 O O . ASN B 1 129 ? 18.844 -28.281 -9.945 1 94.56 129 ASN B O 1
ATOM 3535 N N . SER B 1 130 ? 18.125 -27.922 -12.039 1 98.06 130 SER B N 1
ATOM 3536 C CA . SER B 1 130 ? 16.719 -27.953 -11.617 1 98.06 130 SER B CA 1
ATOM 3537 C C . SER B 1 130 ? 16.016 -29.203 -12.141 1 98.06 130 SER B C 1
ATOM 3539 O O . SER B 1 130 ? 16.359 -29.703 -13.211 1 98.06 130 SER B O 1
ATOM 3541 N N . GLU B 1 131 ? 15.094 -29.688 -11.383 1 98.25 131 GLU B N 1
ATOM 3542 C CA . GLU B 1 131 ? 14.227 -30.781 -11.82 1 98.25 131 GLU B CA 1
ATOM 3543 C C . GLU B 1 131 ? 12.906 -30.25 -12.359 1 98.25 131 GLU B C 1
ATOM 3545 O O . GLU B 1 131 ? 12.281 -30.891 -13.219 1 98.25 131 GLU B O 1
ATOM 3550 N N . ILE B 1 132 ? 12.469 -29.203 -11.828 1 98.88 132 ILE B N 1
ATOM 3551 C CA . ILE B 1 132 ? 11.242 -28.516 -12.227 1 98.88 132 ILE B CA 1
ATOM 3552 C C . ILE B 1 132 ? 11.516 -27.016 -12.383 1 98.88 132 ILE B C 1
ATOM 3554 O O . ILE B 1 132 ? 12.203 -26.422 -11.562 1 98.88 132 ILE B O 1
ATOM 3558 N N . VAL B 1 133 ? 11.055 -26.391 -13.469 1 98.94 133 VAL B N 1
ATOM 3559 C CA . VAL B 1 133 ? 11.117 -24.953 -13.695 1 98.94 133 VAL B CA 1
ATOM 3560 C C . VAL B 1 133 ? 9.711 -24.391 -13.812 1 98.94 133 VAL B C 1
ATOM 3562 O O . VAL B 1 133 ? 8.938 -24.797 -14.688 1 98.94 133 VAL B O 1
ATOM 3565 N N . ILE B 1 134 ? 9.375 -23.5 -12.891 1 98.94 134 ILE B N 1
ATOM 3566 C CA . ILE B 1 134 ? 8.078 -22.828 -12.883 1 98.94 134 ILE B CA 1
ATOM 3567 C C . ILE B 1 134 ? 8.234 -21.391 -13.375 1 98.94 134 ILE B C 1
ATOM 3569 O O . ILE B 1 134 ? 8.945 -20.594 -12.773 1 98.94 134 ILE B O 1
ATOM 3573 N N . ILE B 1 135 ? 7.625 -21.062 -14.453 1 98.88 135 ILE B N 1
ATOM 3574 C CA . ILE B 1 135 ? 7.586 -19.719 -15 1 98.88 135 ILE B CA 1
ATOM 3575 C C . ILE B 1 135 ? 6.195 -19.125 -14.805 1 98.88 135 ILE B C 1
ATOM 3577 O O . ILE B 1 135 ? 5.227 -19.562 -15.43 1 98.88 135 ILE B O 1
ATOM 3581 N N . SER B 1 136 ? 6.129 -18.172 -13.891 1 97.69 136 SER B N 1
ATOM 3582 C CA . SER B 1 136 ? 4.785 -17.75 -13.508 1 97.69 136 SER B CA 1
ATOM 3583 C C . SER B 1 136 ? 4.75 -16.266 -13.18 1 97.69 136 SER B C 1
ATOM 3585 O O . SER B 1 136 ? 5.738 -15.703 -12.703 1 97.69 136 SER B O 1
ATOM 3587 N N . GLY B 1 137 ? 3.572 -15.68 -13.477 1 96 137 GLY B N 1
ATOM 3588 C CA . GLY B 1 137 ? 3.322 -14.32 -13.023 1 96 137 GLY B CA 1
ATOM 3589 C C . GLY B 1 137 ? 3.227 -13.32 -14.156 1 96 137 GLY B C 1
ATOM 3590 O O . GLY B 1 137 ? 3.387 -13.68 -15.328 1 96 137 GLY B O 1
ATOM 3591 N N . SER B 1 138 ? 2.963 -12.055 -13.789 1 95.19 138 SER B N 1
ATOM 3592 C CA . SER B 1 138 ? 2.908 -10.953 -14.742 1 95.19 138 SER B CA 1
ATOM 3593 C C . SER B 1 138 ? 4.301 -10.586 -15.242 1 95.19 138 SER B C 1
ATOM 3595 O O . SER B 1 138 ? 5.305 -11.062 -14.703 1 95.19 138 SER B O 1
ATOM 3597 N N . VAL B 1 139 ? 4.277 -9.859 -16.328 1 97.25 139 VAL B N 1
ATOM 3598 C CA . VAL B 1 139 ? 5.547 -9.406 -16.891 1 97.25 139 VAL B CA 1
ATOM 3599 C C . VAL B 1 139 ? 5.676 -7.895 -16.719 1 97.25 139 VAL B C 1
ATOM 3601 O O . VAL B 1 139 ? 4.672 -7.18 -16.719 1 97.25 139 VAL B O 1
ATOM 3604 N N . PRO B 1 140 ? 6.914 -7.395 -16.578 1 96.44 140 PRO B N 1
ATOM 3605 C CA . PRO B 1 140 ? 7.125 -5.945 -16.5 1 96.44 140 PRO B CA 1
ATOM 3606 C C . PRO B 1 140 ? 6.648 -5.215 -17.75 1 96.44 140 PRO B C 1
ATOM 3608 O O . PRO B 1 140 ? 6.477 -5.84 -18.812 1 96.44 140 PRO B O 1
ATOM 3611 N N . PRO B 1 141 ? 6.395 -3.908 -17.578 1 95.44 141 PRO B N 1
ATOM 3612 C CA . PRO B 1 141 ? 5.992 -3.109 -18.734 1 95.44 141 PRO B CA 1
ATOM 3613 C C . PRO B 1 141 ? 6.961 -3.242 -19.906 1 95.44 141 PRO B C 1
ATOM 3615 O O . PRO B 1 141 ? 8.18 -3.33 -19.703 1 95.44 141 PRO B O 1
ATOM 3618 N N . GLU B 1 142 ? 6.418 -3.344 -21.109 1 96.25 142 GLU B N 1
ATOM 3619 C CA . GLU B 1 142 ? 7.156 -3.32 -22.359 1 96.25 142 GLU B CA 1
ATOM 3620 C C . GLU B 1 142 ? 7.898 -4.633 -22.594 1 96.25 142 GLU B C 1
ATOM 3622 O O . GLU B 1 142 ? 8.758 -4.723 -23.469 1 96.25 142 GLU B O 1
ATOM 3627 N N . THR B 1 143 ? 7.637 -5.594 -21.797 1 97.62 143 THR B N 1
ATOM 3628 C CA . THR B 1 143 ? 8.211 -6.918 -22.031 1 97.62 143 THR B CA 1
ATOM 3629 C C . THR B 1 143 ? 7.551 -7.586 -23.234 1 97.62 143 THR B C 1
ATOM 3631 O O . THR B 1 143 ? 6.328 -7.582 -23.359 1 97.62 143 THR B O 1
ATOM 3634 N N . PRO B 1 144 ? 8.328 -8.148 -24.109 1 97.56 144 PRO B N 1
ATOM 3635 C CA . PRO B 1 144 ? 7.742 -8.836 -25.266 1 97.56 144 PRO B CA 1
ATOM 3636 C C . PRO B 1 144 ? 6.859 -10.016 -24.844 1 97.56 144 PRO B C 1
ATOM 3638 O O . PRO B 1 144 ? 7.184 -10.734 -23.891 1 97.56 144 PRO B O 1
ATOM 3641 N N . ALA B 1 145 ? 5.777 -10.242 -25.641 1 97.81 145 ALA B N 1
ATOM 3642 C CA . ALA B 1 145 ? 4.812 -11.297 -25.344 1 97.81 145 ALA B CA 1
ATOM 3643 C C . ALA B 1 145 ? 5.477 -12.672 -25.406 1 97.81 145 ALA B C 1
ATOM 3645 O O . ALA B 1 145 ? 4.969 -13.633 -24.812 1 97.81 145 ALA B O 1
ATOM 3646 N N . GLU B 1 146 ? 6.648 -12.773 -26.047 1 98.5 146 GLU B N 1
ATOM 3647 C CA . GLU B 1 146 ? 7.309 -14.055 -26.281 1 98.5 146 GLU B CA 1
ATOM 3648 C C . GLU B 1 146 ? 8.25 -14.406 -25.141 1 98.5 146 GLU B C 1
ATOM 3650 O O . GLU B 1 146 ? 8.883 -15.461 -25.141 1 98.5 146 GLU B O 1
ATOM 3655 N N . ILE B 1 147 ? 8.305 -13.648 -24.141 1 98.69 147 ILE B N 1
ATOM 3656 C CA . ILE B 1 147 ? 9.375 -13.742 -23.156 1 98.69 147 ILE B CA 1
ATOM 3657 C C . ILE B 1 147 ? 9.344 -15.125 -22.5 1 98.69 147 ILE B C 1
ATOM 3659 O O . ILE B 1 147 ? 10.383 -15.758 -22.312 1 98.69 147 ILE B O 1
ATOM 3663 N N . TYR B 1 148 ? 8.195 -15.609 -22.109 1 98.81 148 TYR B N 1
ATOM 3664 C CA . TYR B 1 148 ? 8.117 -16.906 -21.453 1 98.81 148 TYR B CA 1
ATOM 3665 C C . TYR B 1 148 ? 8.375 -18.031 -22.453 1 98.81 148 TYR B C 1
ATOM 3667 O O . TYR B 1 148 ? 8.953 -19.062 -22.109 1 98.81 148 TYR B O 1
ATOM 3675 N N . ALA B 1 149 ? 7.953 -17.844 -23.719 1 98.75 149 ALA B N 1
ATOM 3676 C CA . ALA B 1 149 ? 8.305 -18.797 -24.766 1 98.75 149 ALA B CA 1
ATOM 3677 C C . ALA B 1 149 ? 9.82 -18.891 -24.938 1 98.75 149 ALA B C 1
ATOM 3679 O O . ALA B 1 149 ? 10.367 -19.984 -25.078 1 98.75 149 ALA B O 1
ATOM 3680 N N . LEU B 1 150 ? 10.438 -17.75 -24.922 1 98.56 150 LEU B N 1
ATOM 3681 C CA . LEU B 1 150 ? 11.891 -17.703 -25.047 1 98.56 150 LEU B CA 1
ATOM 3682 C C . LEU B 1 150 ? 12.562 -18.453 -23.906 1 98.56 150 LEU B C 1
ATOM 3684 O O . LEU B 1 150 ? 13.539 -19.172 -24.109 1 98.56 150 LEU B O 1
ATOM 3688 N N . MET B 1 151 ? 12.078 -18.297 -22.688 1 98.81 151 MET B N 1
ATOM 3689 C CA . MET B 1 151 ? 12.633 -18.984 -21.531 1 98.81 151 MET B CA 1
ATOM 3690 C C . MET B 1 151 ? 12.453 -20.5 -21.672 1 98.81 151 MET B C 1
ATOM 3692 O O . MET B 1 151 ? 13.383 -21.266 -21.391 1 98.81 151 MET B O 1
ATOM 3696 N N . LEU B 1 152 ? 11.281 -20.891 -22.078 1 98.69 152 LEU B N 1
ATOM 3697 C CA . LEU B 1 152 ? 10.992 -22.312 -22.25 1 98.69 152 LEU B CA 1
ATOM 3698 C C . LEU B 1 152 ? 11.945 -22.938 -23.266 1 98.69 152 LEU B C 1
ATOM 3700 O O . LEU B 1 152 ? 12.422 -24.062 -23.078 1 98.69 152 LEU B O 1
ATOM 3704 N N . LYS B 1 153 ? 12.242 -22.188 -24.281 1 97.81 153 LYS B N 1
ATOM 3705 C CA . LYS B 1 153 ? 13.141 -22.656 -25.344 1 97.81 153 LYS B CA 1
ATOM 3706 C C . LYS B 1 153 ? 14.547 -22.875 -24.797 1 97.81 153 LYS B C 1
ATOM 3708 O O . LYS B 1 153 ? 15.289 -23.719 -25.328 1 97.81 153 LYS B O 1
ATOM 3713 N N . GLU B 1 154 ? 14.875 -22.188 -23.797 1 97.06 154 GLU B N 1
ATOM 3714 C CA . GLU B 1 154 ? 16.203 -22.281 -23.203 1 97.06 154 GLU B CA 1
ATOM 3715 C C . GLU B 1 154 ? 16.359 -23.547 -22.375 1 97.06 154 GLU B C 1
ATOM 3717 O O . GLU B 1 154 ? 17.484 -23.953 -22.047 1 97.06 154 GLU B O 1
ATOM 3722 N N . ILE B 1 155 ? 15.266 -24.172 -21.984 1 98.19 155 ILE B N 1
ATOM 3723 C CA . ILE B 1 155 ? 15.312 -25.391 -21.219 1 98.19 155 ILE B CA 1
ATOM 3724 C C . ILE B 1 155 ? 15.523 -26.594 -22.141 1 98.19 155 ILE B C 1
ATOM 3726 O O . ILE B 1 155 ? 14.562 -27.141 -22.688 1 98.19 155 ILE B O 1
ATOM 3730 N N . LYS B 1 156 ? 16.688 -27.109 -22.281 1 94.88 156 LYS B N 1
ATOM 3731 C CA . LYS B 1 156 ? 17.062 -28.094 -23.297 1 94.88 156 LYS B CA 1
ATOM 3732 C C . LYS B 1 156 ? 16.922 -29.516 -22.75 1 94.88 156 LYS B C 1
ATOM 3734 O O . LYS B 1 156 ? 16.656 -30.453 -23.516 1 94.88 156 LYS B O 1
ATOM 3739 N N . ASN B 1 157 ? 17.125 -29.672 -21.484 1 96.56 157 ASN B N 1
ATOM 3740 C CA . ASN B 1 157 ? 16.984 -31 -20.875 1 96.56 157 ASN B CA 1
ATOM 3741 C C . ASN B 1 157 ? 15.531 -31.438 -20.828 1 96.56 157 ASN B C 1
ATOM 3743 O O . ASN B 1 157 ? 14.734 -30.875 -20.078 1 96.56 157 ASN B O 1
ATOM 3747 N N . PRO B 1 158 ? 15.156 -32.438 -21.531 1 94.38 158 PRO B N 1
ATOM 3748 C CA . PRO B 1 158 ? 13.758 -32.844 -21.609 1 94.38 158 PRO B CA 1
ATOM 3749 C C . PRO B 1 158 ? 13.25 -33.469 -20.312 1 94.38 158 PRO B C 1
ATOM 3751 O O . PRO B 1 158 ? 12.047 -33.688 -20.141 1 94.38 158 PRO B O 1
ATOM 3754 N N . LYS B 1 159 ? 14.156 -33.75 -19.453 1 96.81 159 LYS B N 1
ATOM 3755 C CA . LYS B 1 159 ? 13.75 -34.344 -18.188 1 96.81 159 LYS B CA 1
ATOM 3756 C C . LYS B 1 159 ? 13.211 -33.281 -17.234 1 96.81 159 LYS B C 1
ATOM 3758 O O . LYS B 1 159 ? 12.555 -33.625 -16.234 1 96.81 159 LYS B O 1
ATOM 3763 N N . ILE B 1 160 ? 13.539 -32.062 -17.5 1 98.31 160 ILE B N 1
ATOM 3764 C CA . ILE B 1 160 ? 13.07 -30.984 -16.641 1 98.31 160 ILE B CA 1
ATOM 3765 C C . ILE B 1 160 ? 11.578 -30.75 -16.891 1 98.31 160 ILE B C 1
ATOM 3767 O O . ILE B 1 160 ? 11.148 -30.609 -18.031 1 98.31 160 ILE B O 1
ATOM 3771 N N . ILE B 1 161 ? 10.781 -30.781 -15.844 1 98.75 161 ILE B N 1
ATOM 3772 C CA . ILE B 1 161 ? 9.359 -30.5 -15.938 1 98.75 161 ILE B CA 1
ATOM 3773 C C . ILE B 1 161 ? 9.148 -28.984 -16.078 1 98.75 161 ILE B C 1
ATOM 3775 O O . ILE B 1 161 ? 9.625 -28.203 -15.25 1 98.75 161 ILE B O 1
ATOM 3779 N N . LYS B 1 162 ? 8.469 -28.547 -17.125 1 98.75 162 LYS B N 1
ATOM 3780 C CA . LYS B 1 162 ? 8.211 -27.141 -17.422 1 98.75 162 LYS B CA 1
ATOM 3781 C C . LYS B 1 162 ? 6.785 -26.75 -17.031 1 98.75 162 LYS B C 1
ATOM 3783 O O . LYS B 1 162 ? 5.82 -27.328 -17.547 1 98.75 162 LYS B O 1
ATOM 3788 N N . VAL B 1 163 ? 6.691 -25.797 -16.156 1 98.94 163 VAL B N 1
ATOM 3789 C CA . VAL B 1 163 ? 5.398 -25.344 -15.656 1 98.94 163 VAL B CA 1
ATOM 3790 C C . VAL B 1 163 ? 5.184 -23.875 -16.031 1 98.94 163 VAL B C 1
ATOM 3792 O O . VAL B 1 163 ? 6.086 -23.047 -15.859 1 98.94 163 VAL B O 1
ATOM 3795 N N . VAL B 1 164 ? 3.969 -23.5 -16.547 1 98.81 164 VAL B N 1
ATOM 3796 C CA . VAL B 1 164 ? 3.656 -22.109 -16.875 1 98.81 164 VAL B CA 1
ATOM 3797 C C . VAL B 1 164 ? 2.33 -21.719 -16.234 1 98.81 164 VAL B C 1
ATOM 3799 O O . VAL B 1 164 ? 1.341 -22.453 -16.328 1 98.81 164 VAL B O 1
ATOM 3802 N N . ASP B 1 165 ? 2.277 -20.688 -15.523 1 98.38 165 ASP B N 1
ATOM 3803 C CA . ASP B 1 165 ? 1.086 -20 -15.031 1 98.38 165 ASP B CA 1
ATOM 3804 C C . ASP B 1 165 ? 1.139 -18.5 -15.352 1 98.38 165 ASP B C 1
ATOM 3806 O O . ASP B 1 165 ? 1.726 -17.719 -14.602 1 98.38 165 ASP B O 1
ATOM 3810 N N . ALA B 1 166 ? 0.575 -18.078 -16.406 1 96.44 166 ALA B N 1
ATOM 3811 C CA . ALA B 1 166 ? 0.619 -16.734 -16.953 1 96.44 166 ALA B CA 1
ATOM 3812 C C . ALA B 1 166 ? -0.738 -16.312 -17.516 1 96.44 166 ALA B C 1
ATOM 3814 O O . ALA B 1 166 ? -1.739 -17 -17.312 1 96.44 166 ALA B O 1
ATOM 3815 N N . ARG B 1 167 ? -0.768 -15.086 -18.078 1 93.12 167 ARG B N 1
ATOM 3816 C CA . ARG B 1 167 ? -2.039 -14.602 -18.609 1 93.12 167 ARG B CA 1
ATOM 3817 C C . ARG B 1 167 ? -1.858 -13.961 -19.984 1 93.12 167 ARG B C 1
ATOM 3819 O O . ARG B 1 167 ? -0.737 -13.641 -20.375 1 93.12 167 ARG B O 1
ATOM 3826 N N . ASP B 1 168 ? -2.867 -13.914 -20.656 1 92.88 168 ASP B N 1
ATOM 3827 C CA . ASP B 1 168 ? -2.994 -13.125 -21.875 1 92.88 168 ASP B CA 1
ATOM 3828 C C . ASP B 1 168 ? -2 -13.602 -22.938 1 92.88 168 ASP B C 1
ATOM 3830 O O . ASP B 1 168 ? -1.844 -14.805 -23.156 1 92.88 168 ASP B O 1
ATOM 3834 N N . ASN B 1 169 ? -1.356 -12.602 -23.656 1 96.12 169 ASN B N 1
ATOM 3835 C CA . ASN B 1 169 ? -0.526 -12.922 -24.812 1 96.12 169 ASN B CA 1
ATOM 3836 C C . ASN B 1 169 ? 0.732 -13.68 -24.391 1 96.12 169 ASN B C 1
ATOM 3838 O O . ASN B 1 169 ? 1.244 -14.5 -25.172 1 96.12 169 ASN B O 1
ATOM 3842 N N . VAL B 1 170 ? 1.15 -13.438 -23.25 1 97.69 170 VAL B N 1
ATOM 3843 C CA . VAL B 1 170 ? 2.352 -14.125 -22.781 1 97.69 170 VAL B CA 1
ATOM 3844 C C . VAL B 1 170 ? 2.061 -15.609 -22.594 1 97.69 170 VAL B C 1
ATOM 3846 O O . VAL B 1 170 ? 2.893 -16.453 -22.922 1 97.69 170 VAL B O 1
ATOM 3849 N N . LEU B 1 171 ? 0.871 -15.906 -22.109 1 98.06 171 LEU B N 1
ATOM 3850 C CA . LEU B 1 171 ? 0.447 -17.297 -22 1 98.06 171 LEU B CA 1
ATOM 3851 C C . LEU B 1 171 ? 0.298 -17.922 -23.375 1 98.06 171 LEU B C 1
ATOM 3853 O O . LEU B 1 171 ? 0.787 -19.031 -23.625 1 98.06 171 LEU B O 1
ATOM 3857 N N . LYS B 1 172 ? -0.369 -17.203 -24.25 1 97.81 172 LYS B N 1
ATOM 3858 C CA . LYS B 1 172 ? -0.604 -17.703 -25.609 1 97.81 172 LYS B CA 1
ATOM 3859 C C . LYS B 1 172 ? 0.705 -18.109 -26.281 1 97.81 172 LYS B C 1
ATOM 3861 O O . LYS B 1 172 ? 0.799 -19.188 -26.859 1 97.81 172 LYS B O 1
ATOM 3866 N N . GLU B 1 173 ? 1.68 -17.25 -26.203 1 98.5 173 GLU B N 1
ATOM 3867 C CA . GLU B 1 173 ? 2.971 -17.516 -26.828 1 98.5 173 GLU B CA 1
ATOM 3868 C C . GLU B 1 173 ? 3.68 -18.688 -26.141 1 98.5 173 GLU B C 1
ATOM 3870 O O . GLU B 1 173 ? 4.332 -19.5 -26.797 1 98.5 173 GLU B O 1
ATOM 3875 N N . ALA B 1 174 ? 3.594 -18.781 -24.844 1 98.69 174 ALA B N 1
ATOM 3876 C CA . ALA B 1 174 ? 4.254 -19.828 -24.062 1 98.69 174 ALA B CA 1
ATOM 3877 C C . ALA B 1 174 ? 3.701 -21.203 -24.422 1 98.69 174 ALA B C 1
ATOM 3879 O O . ALA B 1 174 ? 4.434 -22.188 -24.422 1 98.69 174 ALA B O 1
ATOM 3880 N N . LEU B 1 175 ? 2.381 -21.266 -24.719 1 98.44 175 LEU B N 1
ATOM 3881 C CA . LEU B 1 175 ? 1.733 -22.531 -25.047 1 98.44 175 LEU B CA 1
ATOM 3882 C C . LEU B 1 175 ? 2.396 -23.172 -26.266 1 98.44 175 LEU B C 1
ATOM 3884 O O . LEU B 1 175 ? 2.494 -24.406 -26.344 1 98.44 175 LEU B O 1
ATOM 3888 N N . LYS B 1 176 ? 2.896 -22.359 -27.125 1 98.06 176 LYS B N 1
ATOM 3889 C CA . LYS B 1 176 ? 3.486 -22.844 -28.375 1 98.06 176 LYS B CA 1
ATOM 3890 C C . LYS B 1 176 ? 4.75 -23.656 -28.109 1 98.06 176 LYS B C 1
ATOM 3892 O O . LYS B 1 176 ? 5.211 -24.391 -28.969 1 98.06 176 LYS B O 1
ATOM 3897 N N . GLU B 1 177 ? 5.297 -23.516 -26.938 1 98.25 177 GLU B N 1
ATOM 3898 C CA . GLU B 1 177 ? 6.531 -24.219 -26.578 1 98.25 177 GLU B CA 1
ATOM 3899 C C . GLU B 1 177 ? 6.242 -25.5 -25.797 1 98.25 177 GLU B C 1
ATOM 3901 O O . GLU B 1 177 ? 7.16 -26.109 -25.25 1 98.25 177 GLU B O 1
ATOM 3906 N N . SER B 1 178 ? 5.02 -25.875 -25.672 1 97.94 178 SER B N 1
ATOM 3907 C CA . SER B 1 178 ? 4.523 -27.141 -25.141 1 97.94 178 SER B CA 1
ATOM 3908 C C . SER B 1 178 ? 5.039 -27.375 -23.719 1 97.94 178 SER B C 1
ATOM 3910 O O . SER B 1 178 ? 5.609 -28.438 -23.438 1 97.94 178 SER B O 1
ATOM 3912 N N . PRO B 1 179 ? 4.824 -26.469 -22.781 1 98.69 179 PRO B N 1
ATOM 3913 C CA . PRO B 1 179 ? 5.148 -26.781 -21.391 1 98.69 179 PRO B CA 1
ATOM 3914 C C . PRO B 1 179 ? 4.41 -28.016 -20.875 1 98.69 179 PRO B C 1
ATOM 3916 O O . PRO B 1 179 ? 3.406 -28.422 -21.469 1 98.69 179 PRO B O 1
ATOM 3919 N N . ASP B 1 180 ? 4.879 -28.641 -19.844 1 98.62 180 ASP B N 1
ATOM 3920 C CA . ASP B 1 180 ? 4.301 -29.875 -19.312 1 98.62 180 ASP B CA 1
ATOM 3921 C C . ASP B 1 180 ? 3.025 -29.578 -18.531 1 98.62 180 ASP B C 1
ATOM 3923 O O . ASP B 1 180 ? 2.072 -30.359 -18.562 1 98.62 180 ASP B O 1
ATOM 3927 N N . ILE B 1 181 ? 3.023 -28.547 -17.766 1 98.81 181 ILE B N 1
ATOM 3928 C CA . ILE B 1 181 ? 1.911 -28.156 -16.906 1 98.81 181 ILE B CA 1
ATOM 3929 C C . ILE B 1 181 ? 1.54 -26.703 -17.172 1 98.81 181 ILE B C 1
ATOM 3931 O O . ILE B 1 181 ? 2.412 -25.828 -17.219 1 98.81 181 ILE B O 1
ATOM 3935 N N . VAL B 1 182 ? 0.3 -26.391 -17.406 1 98.75 182 VAL B N 1
ATOM 3936 C CA . VAL B 1 182 ? -0.232 -25.031 -17.531 1 98.75 182 VAL B CA 1
ATOM 3937 C C . VAL B 1 182 ? -1.476 -24.875 -16.656 1 98.75 182 VAL B C 1
ATOM 3939 O O . VAL B 1 182 ? -2.289 -25.797 -16.562 1 98.75 182 VAL B O 1
ATOM 3942 N N . LYS B 1 183 ? -1.588 -23.672 -16.031 1 98.44 183 LYS B N 1
ATOM 3943 C CA . LYS B 1 183 ? -2.707 -23.531 -15.109 1 98.44 183 LYS B CA 1
ATOM 3944 C C . LYS B 1 183 ? -3.369 -22.156 -15.258 1 98.44 183 LYS B C 1
ATOM 3946 O O . LYS B 1 183 ? -3.414 -21.375 -14.312 1 98.44 183 LYS B O 1
ATOM 3951 N N . PRO B 1 184 ? -4.043 -21.859 -16.359 1 97.5 184 PRO B N 1
ATOM 3952 C CA . PRO B 1 184 ? -4.859 -20.656 -16.438 1 97.5 184 PRO B CA 1
ATOM 3953 C C . PRO B 1 184 ? -6.105 -20.719 -15.555 1 97.5 184 PRO B C 1
ATOM 3955 O O . PRO B 1 184 ? -6.535 -21.812 -15.172 1 97.5 184 PRO B O 1
ATOM 3958 N N . ASN B 1 185 ? -6.562 -19.562 -15.18 1 95.69 185 ASN B N 1
ATOM 3959 C CA . ASN B 1 185 ? -7.879 -19.531 -14.547 1 95.69 185 ASN B CA 1
ATOM 3960 C C . ASN B 1 185 ? -8.992 -19.359 -15.578 1 95.69 185 ASN B C 1
ATOM 3962 O O . ASN B 1 185 ? -8.727 -19.25 -16.781 1 95.69 185 ASN B O 1
ATOM 3966 N N . LYS B 1 186 ? -10.188 -19.391 -15.102 1 95.56 186 LYS B N 1
ATOM 3967 C CA . LYS B 1 186 ? -11.359 -19.328 -15.977 1 95.56 186 LYS B CA 1
ATOM 3968 C C . LYS B 1 186 ? -11.312 -18.094 -16.875 1 95.56 186 LYS B C 1
ATOM 3970 O O . LYS B 1 186 ? -11.5 -18.188 -18.078 1 95.56 186 LYS B O 1
ATOM 3975 N N . GLU B 1 187 ? -11.023 -16.922 -16.328 1 93.25 187 GLU B N 1
ATOM 3976 C CA . GLU B 1 187 ? -10.992 -15.68 -17.094 1 93.25 187 GLU B CA 1
ATOM 3977 C C . GLU B 1 187 ? -9.883 -15.711 -18.141 1 93.25 187 GLU B C 1
ATOM 3979 O O . GLU B 1 187 ? -10.078 -15.266 -19.281 1 93.25 187 GLU B O 1
ATOM 3984 N N . GLU B 1 188 ? -8.766 -16.188 -17.734 1 94.19 188 GLU B N 1
ATOM 3985 C CA . GLU B 1 188 ? -7.605 -16.25 -18.609 1 94.19 188 GLU B CA 1
ATOM 3986 C C . GLU B 1 188 ? -7.871 -17.156 -19.812 1 94.19 188 GLU B C 1
ATOM 3988 O O . GLU B 1 188 ? -7.559 -16.812 -20.953 1 94.19 188 GLU B O 1
ATOM 3993 N N . ILE B 1 189 ? -8.445 -18.297 -19.578 1 96.62 189 ILE B N 1
ATOM 3994 C CA . ILE B 1 189 ? -8.688 -19.25 -20.672 1 96.62 189 ILE B CA 1
ATOM 3995 C C . ILE B 1 189 ? -9.82 -18.734 -21.547 1 96.62 189 ILE B C 1
ATOM 3997 O O . ILE B 1 189 ? -9.812 -18.938 -22.766 1 96.62 189 ILE B O 1
ATOM 4001 N N . GLU B 1 190 ? -10.828 -18.109 -20.922 1 97.19 190 GLU B N 1
ATOM 4002 C CA . GLU B 1 190 ? -11.914 -17.5 -21.688 1 97.19 190 GLU B CA 1
ATOM 4003 C C . GLU B 1 190 ? -11.398 -16.422 -22.641 1 97.19 190 GLU B C 1
ATOM 4005 O O . GLU B 1 190 ? -11.891 -16.281 -23.75 1 97.19 190 GLU B O 1
ATOM 4010 N N . THR B 1 191 ? -10.438 -15.719 -22.172 1 94.06 191 THR B N 1
ATOM 4011 C CA . THR B 1 191 ? -9.82 -14.688 -23 1 94.06 191 THR B CA 1
ATOM 4012 C C . THR B 1 191 ? -9.117 -15.305 -24.203 1 94.06 191 THR B C 1
ATOM 4014 O O . THR B 1 191 ? -9.227 -14.797 -25.328 1 94.06 191 THR B O 1
ATOM 4017 N N . LEU B 1 192 ? -8.43 -16.375 -24 1 94.06 192 LEU B N 1
ATOM 4018 C CA . LEU B 1 192 ? -7.707 -17.047 -25.062 1 94.06 192 LEU B CA 1
ATOM 4019 C C . LEU B 1 192 ? -8.672 -17.656 -26.078 1 94.06 192 LEU B C 1
ATOM 4021 O O . LEU B 1 192 ? -8.43 -17.625 -27.281 1 94.06 192 LEU B O 1
ATOM 4025 N N . LEU B 1 193 ? -9.766 -18.188 -25.594 1 95 193 LEU B N 1
ATOM 4026 C CA . LEU B 1 193 ? -10.719 -18.906 -26.438 1 95 193 LEU B CA 1
ATOM 4027 C C . LEU B 1 193 ? -11.719 -17.953 -27.062 1 95 193 LEU B C 1
ATOM 4029 O O . LEU B 1 193 ? -12.391 -18.312 -28.047 1 95 193 LEU B O 1
ATOM 4033 N N . LYS B 1 194 ? -11.914 -16.781 -26.453 1 94.25 194 LYS B N 1
ATOM 4034 C CA . LYS B 1 194 ? -12.852 -15.758 -26.906 1 94.25 194 LYS B CA 1
ATOM 4035 C C . LYS B 1 194 ? -14.297 -16.219 -26.734 1 94.25 194 LYS B C 1
ATOM 4037 O O . LYS B 1 194 ? -15.156 -15.891 -27.547 1 94.25 194 LYS B O 1
ATOM 4042 N N . PHE B 1 195 ? -14.516 -17.141 -25.766 1 92.81 195 PHE B N 1
ATOM 4043 C CA . PHE B 1 195 ? -15.875 -17.5 -25.359 1 92.81 195 PHE B CA 1
ATOM 4044 C C . PHE B 1 195 ? -15.914 -17.844 -23.875 1 92.81 195 PHE B C 1
ATOM 4046 O O . PHE B 1 195 ? -14.891 -18.156 -23.266 1 92.81 195 PHE B O 1
ATOM 4053 N N . LYS B 1 196 ? -17.078 -17.844 -23.281 1 95.06 196 LYS B N 1
ATOM 4054 C CA . LYS B 1 196 ? -17.266 -18.078 -21.844 1 95.06 196 LYS B CA 1
ATOM 4055 C C . LYS B 1 196 ? -17.438 -19.562 -21.562 1 95.06 196 LYS B C 1
ATOM 4057 O O . LYS B 1 196 ? -18.047 -20.297 -22.344 1 95.06 196 LYS B O 1
ATOM 4062 N N . LEU B 1 197 ? -16.875 -20 -20.469 1 94.31 197 LEU B N 1
ATOM 4063 C CA . LEU B 1 197 ? -17.078 -21.359 -19.984 1 94.31 197 LEU B CA 1
ATOM 4064 C C . LEU B 1 197 ? -18.359 -21.453 -19.141 1 94.31 197 LEU B C 1
ATOM 4066 O O . LEU B 1 197 ? -18.359 -21.062 -17.969 1 94.31 197 LEU B O 1
ATOM 4070 N N . LYS B 1 198 ? -19.406 -22.047 -19.719 1 92.31 198 LYS B N 1
ATOM 4071 C CA . LYS B 1 198 ? -20.719 -22.016 -19.047 1 92.31 198 LYS B CA 1
ATOM 4072 C C . LYS B 1 198 ? -21.203 -23.438 -18.75 1 92.31 198 LYS B C 1
ATOM 4074 O O . LYS B 1 198 ? -22.094 -23.625 -17.922 1 92.31 198 LYS B O 1
ATOM 4079 N N . ASN B 1 199 ? -20.672 -24.359 -19.531 1 92.06 199 ASN B N 1
ATOM 4080 C CA . ASN B 1 199 ? -21.188 -25.719 -19.375 1 92.06 199 ASN B CA 1
ATOM 4081 C C . ASN B 1 199 ? -20.094 -26.766 -19.594 1 92.06 199 ASN B C 1
ATOM 4083 O O . ASN B 1 199 ? -18.953 -26.422 -19.891 1 92.06 199 ASN B O 1
ATOM 4087 N N . ARG B 1 200 ? -20.547 -28.062 -19.406 1 93.31 200 ARG B N 1
ATOM 4088 C CA . ARG B 1 200 ? -19.625 -29.203 -19.5 1 93.31 200 ARG B CA 1
ATOM 4089 C C . ARG B 1 200 ? -18.922 -29.219 -20.844 1 93.31 200 ARG B C 1
ATOM 4091 O O . ARG B 1 200 ? -17.719 -29.5 -20.922 1 93.31 200 ARG B O 1
ATOM 4098 N N . ASN B 1 201 ? -19.625 -28.969 -21.875 1 95.31 201 ASN B N 1
ATOM 4099 C CA . ASN B 1 201 ? -19.031 -28.969 -23.203 1 95.31 201 ASN B CA 1
ATOM 4100 C C . ASN B 1 201 ? -17.953 -27.906 -23.344 1 95.31 201 ASN B C 1
ATOM 4102 O O . ASN B 1 201 ? -16.922 -28.141 -23.969 1 95.31 201 ASN B O 1
ATOM 4106 N N . ASN B 1 202 ? -18.172 -26.734 -22.797 1 96.19 202 ASN B N 1
ATOM 4107 C CA . ASN B 1 202 ? -17.172 -25.672 -22.797 1 96.19 202 ASN B CA 1
ATOM 4108 C C . ASN B 1 202 ? -15.914 -26.078 -22.047 1 96.19 202 ASN B C 1
ATOM 4110 O O . ASN B 1 202 ? -14.797 -25.75 -22.453 1 96.19 202 ASN B O 1
ATOM 4114 N N . TYR B 1 203 ? -16.141 -26.781 -20.953 1 95.44 203 TYR B N 1
ATOM 4115 C CA . TYR B 1 203 ? -15.008 -27.25 -20.156 1 95.44 203 TYR B CA 1
ATOM 4116 C C . TYR B 1 203 ? -14.133 -28.203 -20.969 1 95.44 203 TYR B C 1
ATOM 4118 O O . TYR B 1 203 ? -12.906 -28.094 -20.953 1 95.44 203 TYR B O 1
ATOM 4126 N N . ILE B 1 204 ? -14.773 -29.109 -21.641 1 96.25 204 ILE B N 1
ATOM 4127 C CA . ILE B 1 204 ? -14.07 -30.094 -22.469 1 96.25 204 ILE B CA 1
ATOM 4128 C C . ILE B 1 204 ? -13.305 -29.391 -23.578 1 96.25 204 ILE B C 1
ATOM 4130 O O . ILE B 1 204 ? -12.141 -29.703 -23.828 1 96.25 204 ILE B O 1
ATOM 4134 N N . GLN B 1 205 ? -13.906 -28.422 -24.172 1 96.62 205 GLN B N 1
ATOM 4135 C CA . GLN B 1 205 ? -13.273 -27.672 -25.234 1 96.62 205 GLN B CA 1
ATOM 4136 C C . GLN B 1 205 ? -12.039 -26.922 -24.734 1 96.62 205 GLN B C 1
ATOM 4138 O O . GLN B 1 205 ? -11.031 -26.844 -25.438 1 96.62 205 GLN B O 1
ATOM 4143 N N . ALA B 1 206 ? -12.188 -26.391 -23.578 1 97.44 206 ALA B N 1
ATOM 4144 C CA . ALA B 1 206 ? -11.086 -25.609 -23.016 1 97.44 206 ALA B CA 1
ATOM 4145 C C . ALA B 1 206 ? -9.875 -26.5 -22.75 1 97.44 206 ALA B C 1
ATOM 4147 O O . ALA B 1 206 ? -8.75 -26.125 -23.094 1 97.44 206 ALA B O 1
ATOM 4148 N N . ILE B 1 207 ? -10.094 -27.641 -22.172 1 97.88 207 ILE B N 1
ATOM 4149 C CA . ILE B 1 207 ? -9 -28.562 -21.891 1 97.88 207 ILE B CA 1
ATOM 4150 C C . ILE B 1 207 ? -8.43 -29.094 -23.203 1 97.88 207 ILE B C 1
ATOM 4152 O O . ILE B 1 207 ? -7.211 -29.219 -23.359 1 97.88 207 ILE B O 1
ATOM 4156 N N . SER B 1 208 ? -9.297 -29.438 -24.141 1 96.75 208 SER B N 1
ATOM 4157 C CA . SER B 1 208 ? -8.859 -29.938 -25.438 1 96.75 208 SER B CA 1
ATOM 4158 C C . SER B 1 208 ? -7.992 -28.906 -26.156 1 96.75 208 SER B C 1
ATOM 4160 O O . SER B 1 208 ? -7.008 -29.266 -26.797 1 96.75 208 SER B O 1
ATOM 4162 N N . PHE B 1 209 ? -8.422 -27.703 -26.062 1 97.12 209 PHE B N 1
ATOM 4163 C CA . PHE B 1 209 ? -7.645 -26.625 -26.656 1 97.12 209 PHE B CA 1
ATOM 4164 C C . PHE B 1 209 ? -6.211 -26.641 -26.141 1 97.12 209 PHE B C 1
ATOM 4166 O O . PHE B 1 209 ? -5.262 -26.578 -26.922 1 97.12 209 PHE B O 1
ATOM 4173 N N . LEU B 1 210 ? -6.027 -26.766 -24.828 1 97.69 210 LEU B N 1
ATOM 4174 C CA . LEU B 1 210 ? -4.699 -26.797 -24.219 1 97.69 210 LEU B CA 1
ATOM 4175 C C . LEU B 1 210 ? -3.945 -28.062 -24.609 1 97.69 210 LEU B C 1
ATOM 4177 O O . LEU B 1 210 ? -2.732 -28.031 -24.812 1 97.69 210 LEU B O 1
ATOM 4181 N N . LYS B 1 211 ? -4.633 -29.172 -24.719 1 97 211 LYS B N 1
ATOM 4182 C CA . LYS B 1 211 ? -4.012 -30.438 -25.094 1 97 211 LYS B CA 1
ATOM 4183 C C . LYS B 1 211 ? -3.434 -30.375 -26.516 1 97 211 LYS B C 1
ATOM 4185 O O . LYS B 1 211 ? -2.449 -31.047 -26.812 1 97 211 LYS B O 1
ATOM 4190 N N . ASN B 1 212 ? -4.043 -29.578 -27.328 1 96.94 212 ASN B N 1
ATOM 4191 C CA . ASN B 1 212 ? -3.564 -29.422 -28.688 1 96.94 212 ASN B CA 1
ATOM 4192 C C . ASN B 1 212 ? -2.146 -28.859 -28.734 1 96.94 212 ASN B C 1
ATOM 4194 O O . ASN B 1 212 ? -1.471 -28.938 -29.75 1 96.94 212 ASN B O 1
ATOM 4198 N N . TYR B 1 213 ? -1.723 -28.297 -27.688 1 97.56 213 TYR B N 1
ATOM 4199 C CA . TYR B 1 213 ? -0.358 -27.797 -27.578 1 97.56 213 TYR B CA 1
ATOM 4200 C C . TYR B 1 213 ? 0.558 -28.828 -26.938 1 97.56 213 TYR B C 1
ATOM 4202 O O . TYR B 1 213 ? 1.678 -28.516 -26.531 1 97.56 213 TYR B O 1
ATOM 4210 N N . ASN B 1 214 ? 0.081 -30.047 -26.734 1 97.12 214 ASN B N 1
ATOM 4211 C CA . ASN B 1 214 ? 0.825 -31.172 -26.172 1 97.12 214 ASN B CA 1
ATOM 4212 C C . ASN B 1 214 ? 1.173 -30.938 -24.703 1 97.12 214 ASN B C 1
ATOM 4214 O O . ASN B 1 214 ? 2.277 -31.266 -24.266 1 97.12 214 ASN B O 1
ATOM 4218 N N . ILE B 1 215 ? 0.324 -30.312 -24.016 1 97.88 215 ILE B N 1
ATOM 4219 C CA . ILE B 1 215 ? 0.46 -30.109 -22.578 1 97.88 215 ILE B CA 1
ATOM 4220 C C . ILE B 1 215 ? 0.062 -31.391 -21.844 1 97.88 215 ILE B C 1
ATOM 4222 O O . ILE B 1 215 ? -1.044 -31.906 -22.031 1 97.88 215 ILE B O 1
ATOM 4226 N N . LYS B 1 216 ? 0.913 -31.875 -21.047 1 97.94 216 LYS B N 1
ATOM 4227 C CA . LYS B 1 216 ? 0.673 -33.125 -20.328 1 97.94 216 LYS B CA 1
ATOM 4228 C C . LYS B 1 216 ? -0.422 -32.969 -19.281 1 97.94 216 LYS B C 1
ATOM 4230 O O . LYS B 1 216 ? -1.29 -33.844 -19.156 1 97.94 216 LYS B O 1
ATOM 4235 N N . TYR B 1 217 ? -0.372 -31.891 -18.516 1 98.62 217 TYR B N 1
ATOM 4236 C CA . TYR B 1 217 ? -1.357 -31.625 -17.469 1 98.62 217 TYR B CA 1
ATOM 4237 C C . TYR B 1 217 ? -1.932 -30.219 -17.609 1 98.62 217 TYR B C 1
ATOM 4239 O O . TYR B 1 217 ? -1.553 -29.312 -16.875 1 98.62 217 TYR B O 1
ATOM 4247 N N . PRO B 1 218 ? -2.867 -30.031 -18.516 1 98.69 218 PRO B N 1
ATOM 4248 C CA . PRO B 1 218 ? -3.615 -28.766 -18.531 1 98.69 218 PRO B CA 1
ATOM 4249 C C . PRO B 1 218 ? -4.586 -28.641 -17.359 1 98.69 218 PRO B C 1
ATOM 4251 O O . PRO B 1 218 ? -5.395 -29.531 -17.125 1 98.69 218 PRO B O 1
ATOM 4254 N N . ILE B 1 219 ? -4.422 -27.609 -16.641 1 98.75 219 ILE B N 1
ATOM 4255 C CA . ILE B 1 219 ? -5.27 -27.344 -15.484 1 98.75 219 ILE B CA 1
ATOM 4256 C C . ILE B 1 219 ? -5.965 -26 -15.648 1 98.75 219 ILE B C 1
ATOM 4258 O O . ILE B 1 219 ? -5.336 -25.016 -16.047 1 98.75 219 ILE B O 1
ATOM 4262 N N . ILE B 1 220 ? -7.242 -25.938 -15.391 1 98.31 220 ILE B N 1
ATOM 4263 C CA . ILE B 1 220 ? -8 -24.688 -15.375 1 98.31 220 ILE B CA 1
ATOM 4264 C C . ILE B 1 220 ? -8.633 -24.484 -14 1 98.31 220 ILE B C 1
ATOM 4266 O O . ILE B 1 220 ? -9.477 -25.281 -13.57 1 98.31 220 ILE B O 1
ATOM 4270 N N . SER B 1 221 ? -8.172 -23.484 -13.281 1 97.31 221 SER B N 1
ATOM 4271 C CA . SER B 1 221 ? -8.781 -23.188 -11.992 1 97.31 221 SER B CA 1
ATOM 4272 C C . SER B 1 221 ? -10.109 -22.453 -12.164 1 97.31 221 SER B C 1
ATOM 4274 O O . SER B 1 221 ? -10.242 -21.594 -13.031 1 97.31 221 SER B O 1
ATOM 4276 N N . LEU B 1 222 ? -11.125 -22.828 -11.391 1 95 222 LEU B N 1
ATOM 4277 C CA . LEU B 1 222 ? -12.477 -22.281 -11.484 1 95 222 LEU B CA 1
ATOM 4278 C C . LEU B 1 222 ? -12.859 -21.562 -10.203 1 95 222 LEU B C 1
ATOM 4280 O O . LEU B 1 222 ? -14.023 -21.578 -9.805 1 95 222 LEU B O 1
ATOM 4284 N N . GLY B 1 223 ? -11.859 -21.047 -9.516 1 91.38 223 GLY B N 1
ATOM 4285 C CA . GLY B 1 223 ? -12.125 -20.375 -8.25 1 91.38 223 GLY B CA 1
ATOM 4286 C C . GLY B 1 223 ? -12.75 -21.297 -7.215 1 91.38 223 GLY B C 1
ATOM 4287 O O . GLY B 1 223 ? -12.234 -22.391 -6.953 1 91.38 223 GLY B O 1
ATOM 4288 N N . LYS B 1 224 ? -13.891 -20.828 -6.695 1 90.94 224 LYS B N 1
ATOM 4289 C CA . LYS B 1 224 ? -14.562 -21.562 -5.621 1 90.94 224 LYS B CA 1
ATOM 4290 C C . LYS B 1 224 ? -15.164 -22.875 -6.137 1 90.94 224 LYS B C 1
ATOM 4292 O O . LYS B 1 224 ? -15.531 -23.75 -5.348 1 90.94 224 LYS B O 1
ATOM 4297 N N . LYS B 1 225 ? -15.219 -23 -7.387 1 92.06 225 LYS B N 1
ATOM 4298 C CA . LYS B 1 225 ? -15.859 -24.172 -7.973 1 92.06 225 LYS B CA 1
ATOM 4299 C C . LYS B 1 225 ? -14.836 -25.281 -8.219 1 92.06 225 LYS B C 1
ATOM 4301 O O . LYS B 1 225 ? -15.18 -26.344 -8.766 1 92.06 225 LYS B O 1
ATOM 4306 N N . GLY B 1 226 ? -13.602 -25.031 -7.859 1 95.25 226 GLY B N 1
ATOM 4307 C CA . GLY B 1 226 ? -12.578 -26.062 -8 1 95.25 226 GLY B CA 1
ATOM 4308 C C . GLY B 1 226 ? -11.719 -25.891 -9.234 1 95.25 226 GLY B C 1
ATOM 4309 O O . GLY B 1 226 ? -11.234 -24.781 -9.508 1 95.25 226 GLY B O 1
ATOM 4310 N N . ALA B 1 227 ? -11.438 -27.047 -9.906 1 98.06 227 ALA B N 1
ATOM 4311 C CA . ALA B 1 227 ? -10.539 -26.984 -11.062 1 98.06 227 ALA B CA 1
ATOM 4312 C C . ALA B 1 227 ? -10.812 -28.141 -12.023 1 98.06 227 ALA B C 1
ATOM 4314 O O . ALA B 1 227 ? -11.406 -29.156 -11.633 1 98.06 227 ALA B O 1
ATOM 4315 N N . LEU B 1 228 ? -10.469 -27.938 -13.242 1 98.25 228 LEU B N 1
ATOM 4316 C CA . LEU B 1 228 ? -10.43 -28.969 -14.266 1 98.25 228 LEU B CA 1
ATOM 4317 C C . LEU B 1 228 ? -8.992 -29.406 -14.539 1 98.25 228 LEU B C 1
ATOM 4319 O O . LEU B 1 228 ? -8.07 -28.578 -14.508 1 98.25 228 LEU B O 1
ATOM 4323 N N . ILE B 1 229 ? -8.836 -30.688 -14.844 1 98.69 229 ILE B N 1
ATOM 4324 C CA . ILE B 1 229 ? -7.516 -31.156 -15.242 1 98.69 229 ILE B CA 1
ATOM 4325 C C . ILE B 1 229 ? -7.652 -32.219 -16.328 1 98.69 229 ILE B C 1
ATOM 4327 O O . ILE B 1 229 ? -8.555 -33.062 -16.281 1 98.69 229 ILE B O 1
ATOM 4331 N N . GLY B 1 230 ? -6.871 -32.062 -17.359 1 98.5 230 GLY B N 1
ATOM 4332 C CA . GLY B 1 230 ? -6.707 -33.156 -18.312 1 98.5 230 GLY B CA 1
ATOM 4333 C C . GLY B 1 230 ? -5.613 -34.125 -17.922 1 98.5 230 GLY B C 1
ATOM 4334 O O . GLY B 1 230 ? -4.484 -33.75 -17.641 1 98.5 230 GLY B O 1
ATOM 4335 N N . ILE B 1 231 ? -5.949 -35.406 -17.859 1 97.62 231 ILE B N 1
ATOM 4336 C CA . ILE B 1 231 ? -5.004 -36.5 -17.594 1 97.62 231 ILE B CA 1
ATOM 4337 C C . ILE B 1 231 ? -5.137 -37.562 -18.672 1 97.62 231 ILE B C 1
ATOM 4339 O O . ILE B 1 231 ? -6.156 -38.281 -18.734 1 97.62 231 ILE B O 1
ATOM 4343 N N . GLU B 1 232 ? -4.07 -37.625 -19.484 1 95.5 232 GLU B N 1
ATOM 4344 C CA . GLU B 1 232 ? -4.133 -38.562 -20.609 1 95.5 232 GLU B CA 1
ATOM 4345 C C . GLU B 1 232 ? -5.34 -38.281 -21.5 1 95.5 232 GLU B C 1
ATOM 4347 O O . GLU B 1 232 ? -5.52 -37.156 -21.969 1 95.5 232 GLU B O 1
ATOM 4352 N N . ASN B 1 233 ? -6.266 -39.125 -21.641 1 94.56 233 ASN B N 1
ATOM 4353 C CA . ASN 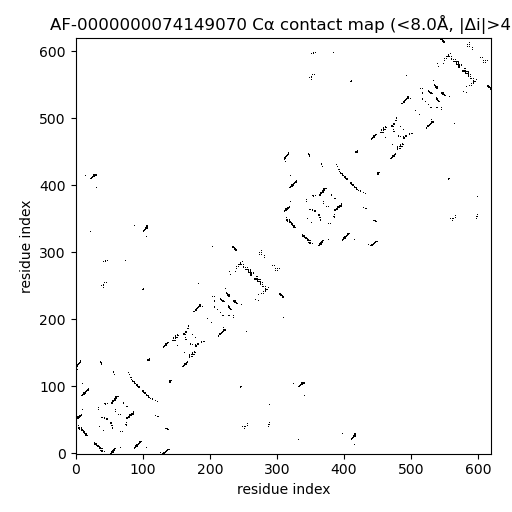B 1 233 ? -7.395 -38.938 -22.531 1 94.56 233 ASN B CA 1
ATOM 4354 C C . ASN B 1 233 ? -8.672 -38.594 -21.766 1 94.56 233 ASN B C 1
ATOM 4356 O O . ASN B 1 233 ? -9.758 -38.594 -22.344 1 94.56 233 ASN B O 1
ATOM 4360 N N . HIS B 1 234 ? -8.492 -38.25 -20.516 1 97.5 234 HIS B N 1
ATOM 4361 C CA . HIS B 1 234 ? -9.664 -37.969 -19.688 1 97.5 234 HIS B CA 1
ATOM 4362 C C . HIS B 1 234 ? -9.594 -36.562 -19.094 1 97.5 234 HIS B C 1
ATOM 4364 O O . HIS B 1 234 ? -8.523 -35.938 -19.047 1 97.5 234 HIS B O 1
ATOM 4370 N N . ILE B 1 235 ? -10.734 -36.062 -18.781 1 98.12 235 ILE B N 1
ATOM 4371 C CA . ILE B 1 235 ? -10.875 -34.781 -18.094 1 98.12 235 ILE B CA 1
ATOM 4372 C C . ILE B 1 235 ? -11.562 -35 -16.75 1 98.12 235 ILE B C 1
ATOM 4374 O O . ILE B 1 235 ? -12.586 -35.656 -16.656 1 98.12 235 ILE B O 1
ATOM 4378 N N . TYR B 1 236 ? -10.961 -34.469 -15.727 1 98.31 236 TYR B N 1
ATOM 4379 C CA . TYR B 1 236 ? -11.5 -34.594 -14.383 1 98.31 236 TYR B CA 1
ATOM 4380 C C . TYR B 1 236 ? -11.836 -33.219 -13.805 1 98.31 236 TYR B C 1
ATOM 4382 O O . TYR B 1 236 ? -11.203 -32.219 -14.164 1 98.31 236 TYR B O 1
ATOM 4390 N N . LYS B 1 237 ? -12.836 -33.156 -12.938 1 97.5 237 LYS B N 1
ATOM 4391 C CA . LYS B 1 237 ? -13.156 -31.984 -12.102 1 97.5 237 LYS B CA 1
ATOM 4392 C C . LYS B 1 237 ? -12.883 -32.281 -10.633 1 97.5 237 LYS B C 1
ATOM 4394 O O . LYS B 1 237 ? -13.273 -33.344 -10.117 1 97.5 237 LYS B O 1
ATOM 4399 N N . SER B 1 238 ? -12.141 -31.469 -10.047 1 97.69 238 SER B N 1
ATOM 4400 C CA . SER B 1 238 ? -11.875 -31.562 -8.617 1 97.69 238 SER B CA 1
ATOM 4401 C C . SER B 1 238 ? -12.484 -30.391 -7.863 1 97.69 238 SER B C 1
ATOM 4403 O O . SER B 1 238 ? -12.5 -29.266 -8.367 1 97.69 238 SER B O 1
ATOM 4405 N N . ALA B 1 239 ? -13.031 -30.641 -6.672 1 96.25 239 ALA B N 1
ATOM 4406 C CA . ALA B 1 239 ? -13.641 -29.531 -5.938 1 96.25 239 ALA B CA 1
ATOM 4407 C C . ALA B 1 239 ? -13.828 -29.891 -4.465 1 96.25 239 ALA B C 1
ATOM 4409 O O . ALA B 1 239 ? -13.875 -31.078 -4.105 1 96.25 239 ALA B O 1
ATOM 4410 N N . LEU B 1 240 ? -13.82 -28.859 -3.648 1 94.75 240 LEU B N 1
ATOM 4411 C CA . LEU B 1 240 ? -14.328 -28.844 -2.283 1 94.75 240 LEU B CA 1
ATOM 4412 C C . LEU B 1 240 ? -15.516 -27.891 -2.164 1 94.75 240 LEU B C 1
ATOM 4414 O O . LEU B 1 240 ? -15.734 -27.047 -3.035 1 94.75 240 LEU B O 1
ATOM 4418 N N . PRO B 1 241 ? -16.344 -28.078 -1.084 1 93.19 241 PRO B N 1
ATOM 4419 C CA . PRO B 1 241 ? -17.375 -27.062 -0.871 1 93.19 241 PRO B CA 1
ATOM 4420 C C . PRO B 1 241 ? -16.812 -25.656 -0.813 1 93.19 241 PRO B C 1
ATOM 4422 O O . PRO B 1 241 ? -15.742 -25.438 -0.22 1 93.19 241 PRO B O 1
ATOM 4425 N N . PRO B 1 242 ? -17.531 -24.75 -1.54 1 90.69 242 PRO B N 1
ATOM 4426 C CA . PRO B 1 242 ? -17.031 -23.375 -1.564 1 90.69 242 PRO B CA 1
ATOM 4427 C C . PRO B 1 242 ? -16.922 -22.766 -0.17 1 90.69 242 PRO B C 1
ATOM 4429 O O . PRO B 1 242 ? -17.656 -23.172 0.742 1 90.69 242 PRO B O 1
ATOM 4432 N N . ASN B 1 243 ? -15.93 -21.797 -0.076 1 88.06 243 ASN B N 1
ATOM 4433 C CA . ASN B 1 243 ? -15.797 -21 1.138 1 88.06 243 ASN B CA 1
ATOM 4434 C C . ASN B 1 243 ? -15.641 -19.516 0.817 1 88.06 243 ASN B C 1
ATOM 4436 O O . ASN B 1 243 ? -15.516 -19.141 -0.349 1 88.06 243 ASN B O 1
ATOM 4440 N N . ASN B 1 244 ? -15.758 -18.656 1.836 1 84.25 244 ASN B N 1
ATOM 4441 C CA . ASN B 1 244 ? -15.75 -17.219 1.633 1 84.25 244 ASN B CA 1
ATOM 4442 C C . ASN B 1 244 ? -14.445 -16.594 2.107 1 84.25 244 ASN B C 1
ATOM 4444 O O . ASN B 1 244 ? -14.422 -15.43 2.523 1 84.25 244 ASN B O 1
ATOM 4448 N N . GLY B 1 245 ? -13.438 -17.375 2.059 1 87.88 245 GLY B N 1
ATOM 4449 C CA . GLY B 1 245 ? -12.164 -16.859 2.523 1 87.88 245 GLY B CA 1
ATOM 4450 C C . GLY B 1 245 ? -11.469 -15.984 1.498 1 87.88 245 GLY B C 1
ATOM 4451 O O . GLY B 1 245 ? -12.07 -15.578 0.502 1 87.88 245 GLY B O 1
ATOM 4452 N N . ILE B 1 246 ? -10.219 -15.641 1.775 1 84.19 246 ILE B N 1
ATOM 4453 C CA . ILE B 1 246 ? -9.406 -14.766 0.938 1 84.19 246 ILE B CA 1
ATOM 4454 C C . ILE B 1 246 ? -9.094 -15.461 -0.385 1 84.19 246 ILE B C 1
ATOM 4456 O O . ILE B 1 246 ? -8.5 -16.531 -0.4 1 84.19 246 ILE B O 1
ATOM 4460 N N . GLN B 1 247 ? -9.461 -14.844 -1.466 1 83.25 247 GLN B N 1
ATOM 4461 C CA . GLN B 1 247 ? -9.219 -15.438 -2.775 1 83.25 247 GLN B CA 1
ATOM 4462 C C . GLN B 1 247 ? -7.969 -14.844 -3.424 1 83.25 247 GLN B C 1
ATOM 4464 O O . GLN B 1 247 ? -7.969 -14.547 -4.621 1 83.25 247 GLN B O 1
ATOM 4469 N N . TRP B 1 248 ? -7.012 -14.422 -2.736 1 88.69 248 TRP B N 1
ATOM 4470 C CA . TRP B 1 248 ? -5.762 -13.844 -3.223 1 88.69 248 TRP B CA 1
ATOM 4471 C C . TRP B 1 248 ? -4.613 -14.836 -3.074 1 88.69 248 TRP B C 1
ATOM 4473 O O . TRP B 1 248 ? -4.312 -15.289 -1.967 1 88.69 248 TRP B O 1
ATOM 4483 N N . GLY B 1 249 ? -3.99 -15.273 -4.168 1 93 249 GLY B N 1
ATOM 4484 C CA . GLY B 1 249 ? -2.865 -16.188 -4.129 1 93 249 GLY B CA 1
ATOM 4485 C C . GLY B 1 249 ? -3.287 -17.656 -4.039 1 93 249 GLY B C 1
ATOM 4486 O O . GLY B 1 249 ? -2.441 -18.547 -3.984 1 93 249 GLY B O 1
ATOM 4487 N N . THR B 1 250 ? -4.617 -17.906 -4.082 1 95.25 250 THR B N 1
ATOM 4488 C CA . THR B 1 250 ? -5.113 -19.266 -3.932 1 95.25 250 THR B CA 1
ATOM 4489 C C . THR B 1 250 ? -4.727 -20.125 -5.137 1 95.25 250 THR B C 1
ATOM 4491 O O . THR B 1 250 ? -4.406 -21.297 -4.992 1 95.25 250 THR B O 1
ATOM 4494 N N . GLY B 1 251 ? -4.82 -19.516 -6.285 1 96.69 251 GLY B N 1
ATOM 4495 C CA . GLY B 1 251 ? -4.391 -20.234 -7.477 1 96.69 251 GLY B CA 1
ATOM 4496 C C . GLY B 1 251 ? -2.918 -20.594 -7.457 1 96.69 251 GLY B C 1
ATOM 4497 O O . GLY B 1 251 ? -2.531 -21.672 -7.945 1 96.69 251 GLY B O 1
ATOM 4498 N N . ASP B 1 252 ? -2.076 -19.719 -6.918 1 97.94 252 ASP B N 1
ATOM 4499 C CA . ASP B 1 252 ? -0.643 -19.969 -6.809 1 97.94 252 ASP B CA 1
ATOM 4500 C C . ASP B 1 252 ? -0.363 -21.125 -5.844 1 97.94 252 ASP B C 1
ATOM 4502 O O . ASP B 1 252 ? 0.447 -22 -6.141 1 97.94 252 ASP B O 1
ATOM 4506 N N . SER B 1 253 ? -1.062 -21.062 -4.719 1 98.38 253 SER B N 1
ATOM 4507 C CA . SER B 1 253 ? -0.905 -22.141 -3.752 1 98.38 253 SER B CA 1
ATOM 4508 C C . SER B 1 253 ? -1.434 -23.469 -4.309 1 98.38 253 SER B C 1
ATOM 4510 O O . SER B 1 253 ? -0.863 -24.531 -4.047 1 98.38 253 SER B O 1
ATOM 4512 N N . PHE B 1 254 ? -2.553 -23.359 -5 1 98.5 254 PHE B N 1
ATOM 4513 C CA . PHE B 1 254 ? -3.09 -24.516 -5.707 1 98.5 254 PHE B CA 1
ATOM 4514 C C . PHE B 1 254 ? -2.025 -25.156 -6.598 1 98.5 254 PHE B C 1
ATOM 4516 O O . PHE B 1 254 ? -1.805 -26.359 -6.547 1 98.5 254 PHE B O 1
ATOM 4523 N N . LEU B 1 255 ? -1.358 -24.344 -7.367 1 98.81 255 LEU B N 1
ATOM 4524 C CA . LEU B 1 255 ? -0.319 -24.828 -8.266 1 98.81 255 LEU B CA 1
ATOM 4525 C C . LEU B 1 255 ? 0.817 -25.484 -7.484 1 98.81 255 LEU B C 1
ATOM 4527 O O . LEU B 1 255 ? 1.324 -26.547 -7.883 1 98.81 255 LEU B O 1
ATOM 4531 N N . ALA B 1 256 ? 1.197 -24.875 -6.391 1 98.88 256 ALA B N 1
ATOM 4532 C CA . ALA B 1 256 ? 2.24 -25.422 -5.535 1 98.88 256 ALA B CA 1
ATOM 4533 C C . ALA B 1 256 ? 1.857 -26.828 -5.043 1 98.88 256 ALA B C 1
ATOM 4535 O O . ALA B 1 256 ? 2.68 -27.734 -5.062 1 98.88 256 ALA B O 1
ATOM 4536 N N . GLY B 1 257 ? 0.625 -26.938 -4.59 1 98.81 257 GLY B N 1
ATOM 4537 C CA . GLY B 1 257 ? 0.143 -28.234 -4.145 1 98.81 257 GLY B CA 1
ATOM 4538 C C . GLY B 1 257 ? 0.187 -29.297 -5.227 1 98.81 257 GLY B C 1
ATOM 4539 O O . GLY B 1 257 ? 0.554 -30.453 -4.965 1 98.81 257 GLY B O 1
ATOM 4540 N N . PHE B 1 258 ? -0.225 -28.906 -6.395 1 98.88 258 PHE B N 1
ATOM 4541 C CA . PHE B 1 258 ? -0.191 -29.844 -7.504 1 98.88 258 PHE B CA 1
ATOM 4542 C C . PHE B 1 258 ? 1.234 -30.312 -7.777 1 98.88 258 PHE B C 1
ATOM 4544 O O . PHE B 1 258 ? 1.486 -31.516 -7.922 1 98.88 258 PHE B O 1
ATOM 4551 N N . ILE B 1 259 ? 2.164 -29.344 -7.875 1 98.88 259 ILE B N 1
ATOM 4552 C CA . ILE B 1 259 ? 3.561 -29.625 -8.188 1 98.88 259 ILE B CA 1
ATOM 4553 C C . ILE B 1 259 ? 4.16 -30.531 -7.117 1 98.88 259 ILE B C 1
ATOM 4555 O O . ILE B 1 259 ? 4.824 -31.531 -7.43 1 98.88 259 ILE B O 1
ATOM 4559 N N . TYR B 1 260 ? 3.924 -30.219 -5.875 1 98.81 260 TYR B N 1
ATOM 4560 C CA . TYR B 1 260 ? 4.398 -31.047 -4.777 1 98.81 260 TYR B CA 1
ATOM 4561 C C . TYR B 1 260 ? 3.873 -32.469 -4.91 1 98.81 260 TYR B C 1
ATOM 4563 O O . TYR B 1 260 ? 4.633 -33.438 -4.793 1 98.81 260 TYR B O 1
ATOM 4571 N N . GLY B 1 261 ? 2.551 -32.625 -5.062 1 98.56 261 GLY B N 1
ATOM 4572 C CA . GLY B 1 261 ? 1.922 -33.906 -5.188 1 98.56 261 GLY B CA 1
ATOM 4573 C C . GLY B 1 261 ? 2.471 -34.75 -6.34 1 98.56 261 GLY B C 1
ATOM 4574 O O . GLY B 1 261 ? 2.789 -35.906 -6.176 1 98.56 261 GLY B O 1
ATOM 4575 N N . LEU B 1 262 ? 2.549 -34.062 -7.496 1 98.31 262 LEU B N 1
ATOM 4576 C CA . LEU B 1 262 ? 3.041 -34.75 -8.68 1 98.31 262 LEU B CA 1
ATOM 4577 C C . LEU B 1 262 ? 4.48 -35.219 -8.477 1 98.31 262 LEU B C 1
ATOM 4579 O O . LEU B 1 262 ? 4.836 -36.344 -8.844 1 98.31 262 LEU B O 1
ATOM 4583 N N . LYS B 1 263 ? 5.34 -34.375 -7.957 1 98.06 263 LYS B N 1
ATOM 4584 C CA . LYS B 1 263 ? 6.754 -34.656 -7.746 1 98.06 263 LYS B CA 1
ATOM 4585 C C . LYS B 1 263 ? 6.945 -35.812 -6.762 1 98.06 263 LYS B C 1
ATOM 4587 O O . LYS B 1 263 ? 7.785 -36.688 -6.977 1 98.06 263 LYS B O 1
ATOM 4592 N N . ASN B 1 264 ? 6.137 -35.875 -5.754 1 97.88 264 ASN B N 1
ATOM 4593 C CA . ASN B 1 264 ? 6.434 -36.75 -4.641 1 97.88 264 ASN B CA 1
ATOM 4594 C C . ASN B 1 264 ? 5.633 -38.062 -4.727 1 97.88 264 ASN B C 1
ATOM 4596 O O . ASN B 1 264 ? 6.062 -39.094 -4.219 1 97.88 264 ASN B O 1
ATOM 4600 N N . TYR B 1 265 ? 4.477 -38 -5.402 1 97.88 265 TYR B N 1
ATOM 4601 C CA . TYR B 1 265 ? 3.623 -39.188 -5.422 1 97.88 265 TYR B CA 1
ATOM 4602 C C . TYR B 1 265 ? 3.502 -39.75 -6.832 1 97.88 265 TYR B C 1
ATOM 4604 O O . TYR B 1 265 ? 3.051 -40.875 -7.02 1 97.88 265 TYR B O 1
ATOM 4612 N N . LYS B 1 266 ? 3.779 -39.031 -7.789 1 97.12 266 LYS B N 1
ATOM 4613 C CA . LYS B 1 266 ? 3.75 -39.438 -9.195 1 97.12 266 LYS B CA 1
ATOM 4614 C C . LYS B 1 266 ? 2.367 -39.938 -9.586 1 97.12 266 LYS B C 1
ATOM 4616 O O . LYS B 1 266 ? 2.25 -40.938 -10.312 1 97.12 266 LYS B O 1
ATOM 4621 N N . ASP B 1 267 ? 1.353 -39.406 -8.992 1 97.81 267 ASP B N 1
ATOM 4622 C CA . ASP B 1 267 ? -0.06 -39.656 -9.242 1 97.81 267 ASP B CA 1
ATOM 4623 C C . ASP B 1 267 ? -0.835 -38.375 -9.445 1 97.81 267 ASP B C 1
ATOM 4625 O O . ASP B 1 267 ? -1.084 -37.625 -8.492 1 97.81 267 ASP B O 1
ATOM 4629 N N . PRO B 1 268 ? -1.247 -38.125 -10.719 1 98.25 268 PRO B N 1
ATOM 4630 C CA . PRO B 1 268 ? -1.907 -36.844 -11 1 98.25 268 PRO B CA 1
ATOM 4631 C C . PRO B 1 268 ? -3.217 -36.688 -10.234 1 98.25 268 PRO B C 1
ATOM 4633 O O . PRO B 1 268 ? -3.621 -35.562 -9.938 1 98.25 268 PRO B O 1
ATOM 4636 N N . ILE B 1 269 ? -3.873 -37.781 -9.898 1 98 269 ILE B N 1
ATOM 4637 C CA . ILE B 1 269 ? -5.109 -37.688 -9.133 1 98 269 ILE B CA 1
ATOM 4638 C C . ILE B 1 269 ? -4.805 -37.219 -7.707 1 98 269 ILE B C 1
ATOM 4640 O O . ILE B 1 269 ? -5.469 -36.312 -7.18 1 98 269 ILE B O 1
ATOM 4644 N N . LYS B 1 270 ? -3.811 -37.812 -7.098 1 97.88 270 LYS B N 1
ATOM 4645 C CA . LYS B 1 270 ? -3.379 -37.344 -5.785 1 97.88 270 LYS B CA 1
ATOM 4646 C C . LYS B 1 270 ? -2.91 -35.906 -5.844 1 97.88 270 LYS B C 1
ATOM 4648 O O . LYS B 1 270 ? -3.201 -35.094 -4.945 1 97.88 270 LYS B O 1
ATOM 4653 N N . ALA B 1 271 ? -2.195 -35.594 -6.926 1 98.62 271 ALA B N 1
ATOM 4654 C CA . ALA B 1 271 ? -1.67 -34.25 -7.098 1 98.62 271 ALA B CA 1
ATOM 4655 C C . ALA B 1 271 ? -2.801 -33.219 -7.152 1 98.62 271 ALA B C 1
ATOM 4657 O O . ALA B 1 271 ? -2.73 -32.156 -6.504 1 98.62 271 ALA B O 1
ATOM 4658 N N . ILE B 1 272 ? -3.877 -33.531 -7.895 1 98.69 272 ILE B N 1
ATOM 4659 C CA . ILE B 1 272 ? -4.961 -32.562 -8.055 1 98.69 272 ILE B CA 1
ATOM 4660 C C . ILE B 1 272 ? -5.754 -32.438 -6.758 1 98.69 272 ILE B C 1
ATOM 4662 O O . ILE B 1 272 ? -6.266 -31.375 -6.422 1 98.69 272 ILE B O 1
ATOM 4666 N N . LYS B 1 273 ? -5.855 -33.531 -6 1 98.56 273 LYS B N 1
ATOM 4667 C CA . LYS B 1 273 ? -6.488 -33.469 -4.688 1 98.56 273 LYS B CA 1
ATOM 4668 C C . LYS B 1 273 ? -5.707 -32.562 -3.744 1 98.56 273 LYS B C 1
ATOM 4670 O O . LYS B 1 273 ? -6.293 -31.734 -3.055 1 98.56 273 LYS B O 1
ATOM 4675 N N . LEU B 1 274 ? -4.41 -32.75 -3.727 1 98.69 274 LEU B N 1
ATOM 4676 C CA . LEU B 1 274 ? -3.564 -31.906 -2.896 1 98.69 274 LEU B CA 1
ATOM 4677 C C . LEU B 1 274 ? -3.646 -30.453 -3.348 1 98.69 274 LEU B C 1
ATOM 4679 O O . LEU B 1 274 ? -3.65 -29.547 -2.518 1 98.69 274 LEU B O 1
ATOM 4683 N N . ALA B 1 275 ? -3.684 -30.234 -4.645 1 98.75 275 ALA B N 1
ATOM 4684 C CA . ALA B 1 275 ? -3.82 -28.891 -5.203 1 98.75 275 ALA B CA 1
ATOM 4685 C C . ALA B 1 275 ? -5.078 -28.203 -4.68 1 98.75 275 ALA B C 1
ATOM 4687 O O . ALA B 1 275 ? -5.016 -27.094 -4.164 1 98.75 275 ALA B O 1
ATOM 4688 N N . CYS B 1 276 ? -6.203 -28.875 -4.754 1 98.38 276 CYS B N 1
ATOM 4689 C CA . CYS B 1 276 ? -7.488 -28.344 -4.316 1 98.38 276 CYS B CA 1
ATOM 4690 C C . CYS B 1 276 ? -7.48 -28.062 -2.818 1 98.38 276 CYS B C 1
ATOM 4692 O O . CYS B 1 276 ? -7.941 -27 -2.379 1 98.38 276 CYS B O 1
ATOM 4694 N N . ALA B 1 277 ? -6.949 -29 -2.104 1 98.5 277 ALA B N 1
ATOM 4695 C CA . ALA B 1 277 ? -6.855 -28.812 -0.657 1 98.5 277 ALA B CA 1
ATOM 4696 C C . ALA B 1 277 ? -5.977 -27.625 -0.307 1 98.5 277 ALA B C 1
ATOM 4698 O O . ALA B 1 277 ? -6.301 -26.844 0.595 1 98.5 277 ALA B O 1
ATOM 4699 N N . THR B 1 278 ? -4.867 -27.5 -0.991 1 98.56 278 THR B N 1
ATOM 4700 C CA . THR B 1 278 ? -3.936 -26.406 -0.74 1 98.56 278 THR B CA 1
ATOM 4701 C C . THR B 1 278 ? -4.59 -25.062 -1.037 1 98.56 278 THR B C 1
ATOM 4703 O O . THR B 1 278 ? -4.488 -24.125 -0.239 1 98.56 278 THR B O 1
ATOM 4706 N N . GLY B 1 279 ? -5.242 -24.938 -2.209 1 97.75 279 GLY B N 1
ATOM 4707 C CA . GLY B 1 279 ? -5.961 -23.719 -2.523 1 97.75 279 GLY B CA 1
ATOM 4708 C C . GLY B 1 279 ? -7.008 -23.359 -1.488 1 97.75 279 GLY B C 1
ATOM 4709 O O . GLY B 1 279 ? -7.141 -22.188 -1.111 1 97.75 279 GLY B O 1
ATOM 4710 N N . TYR B 1 280 ? -7.688 -24.375 -1.048 1 97.25 280 TYR B N 1
ATOM 4711 C CA . TYR B 1 280 ? -8.742 -24.172 -0.057 1 97.25 280 TYR B CA 1
ATOM 4712 C C . TYR B 1 280 ? -8.164 -23.656 1.257 1 97.25 280 TYR B C 1
ATOM 4714 O O . TYR B 1 280 ? -8.672 -22.688 1.823 1 97.25 280 TYR B O 1
ATOM 4722 N N . VAL B 1 281 ? -7.172 -24.266 1.749 1 97.62 281 VAL B N 1
ATOM 4723 C CA . VAL B 1 281 ? -6.551 -23.875 3.012 1 97.62 281 VAL B CA 1
ATOM 4724 C C . VAL B 1 281 ? -5.984 -22.453 2.893 1 97.62 281 VAL B C 1
ATOM 4726 O O . VAL B 1 281 ? -6.059 -21.672 3.84 1 97.62 281 VAL B O 1
ATOM 4729 N N . LYS B 1 282 ? -5.438 -22.141 1.739 1 97.25 282 LYS B N 1
ATOM 4730 C CA . LYS B 1 282 ? -4.863 -20.812 1.498 1 97.25 282 LYS B CA 1
ATOM 4731 C C . LYS B 1 282 ? -5.895 -19.719 1.723 1 97.25 282 LYS B C 1
ATOM 4733 O O . LYS B 1 282 ? -5.555 -18.609 2.156 1 97.25 282 LYS B O 1
ATOM 4738 N N . THR B 1 283 ? -7.195 -20 1.489 1 94.56 283 THR B N 1
ATOM 4739 C CA . THR B 1 283 ? -8.242 -19 1.639 1 94.56 283 THR B CA 1
ATOM 4740 C C . THR B 1 283 ? -8.344 -18.531 3.088 1 94.56 283 THR B C 1
ATOM 4742 O O . THR B 1 283 ? -8.906 -17.469 3.369 1 94.56 283 THR B O 1
ATOM 4745 N N . LYS B 1 284 ? -7.789 -19.312 4.023 1 93.69 284 LYS B N 1
ATOM 4746 C CA . LYS B 1 284 ? -7.887 -19.031 5.449 1 93.69 284 LYS B CA 1
ATOM 4747 C C . LYS B 1 284 ? -6.719 -18.172 5.922 1 93.69 284 LYS B C 1
ATOM 4749 O O . LYS B 1 284 ? -6.766 -17.578 7.008 1 93.69 284 LYS B O 1
ATOM 4754 N N . TYR B 1 285 ? -5.695 -18.094 5.059 1 93.56 285 TYR B N 1
ATOM 4755 C CA . TYR B 1 285 ? -4.453 -17.453 5.48 1 93.56 285 TYR B CA 1
ATOM 4756 C C . TYR B 1 285 ? -3.939 -16.516 4.41 1 93.56 285 TYR B C 1
ATOM 4758 O O . TYR B 1 285 ? -4.227 -16.688 3.223 1 93.56 285 TYR B O 1
ATOM 4766 N N . VAL B 1 286 ? -3.148 -15.547 4.789 1 91.81 286 VAL B N 1
ATOM 4767 C CA . VAL B 1 286 ? -2.545 -14.609 3.844 1 91.81 286 VAL B CA 1
ATOM 4768 C C . VAL B 1 286 ? -1.449 -15.32 3.049 1 91.81 286 VAL B C 1
ATOM 4770 O O . VAL B 1 286 ? -1.206 -14.984 1.886 1 91.81 286 VAL B O 1
ATOM 4773 N N . GLU B 1 287 ? -0.759 -16.234 3.709 1 95.75 287 GLU B N 1
ATOM 4774 C CA . GLU B 1 287 ? 0.258 -17.047 3.062 1 95.75 287 GLU B CA 1
ATOM 4775 C C . GLU B 1 287 ? 0.377 -18.406 3.74 1 95.75 287 GLU B C 1
ATOM 4777 O O . GLU B 1 287 ? -0.058 -18.594 4.879 1 95.75 287 GLU B O 1
ATOM 4782 N N . ILE B 1 288 ? 0.815 -19.359 3.076 1 97.44 288 ILE B N 1
ATOM 4783 C CA . ILE B 1 288 ? 1.12 -20.688 3.611 1 97.44 288 ILE B CA 1
ATOM 4784 C C . ILE B 1 288 ? 2.625 -20.812 3.828 1 97.44 288 ILE B C 1
ATOM 4786 O O . ILE B 1 288 ? 3.387 -20.953 2.867 1 97.44 288 ILE B O 1
ATOM 4790 N N . THR B 1 289 ? 3.045 -20.781 5.129 1 96.5 289 THR B N 1
ATOM 4791 C CA . THR B 1 289 ? 4.469 -20.859 5.438 1 96.5 289 THR B CA 1
ATOM 4792 C C . THR B 1 289 ? 4.719 -21.766 6.637 1 96.5 289 THR B C 1
ATOM 4794 O O . THR B 1 289 ? 5.871 -22.031 6.984 1 96.5 289 THR B O 1
ATOM 4797 N N . GLN B 1 290 ? 3.605 -22.266 7.242 1 96.5 290 GLN B N 1
ATOM 4798 C CA . GLN B 1 290 ? 3.764 -22.969 8.516 1 96.5 290 GLN B CA 1
ATOM 4799 C C . GLN B 1 290 ? 3.412 -24.453 8.375 1 96.5 290 GLN B C 1
ATOM 4801 O O . GLN B 1 290 ? 2.557 -24.812 7.566 1 96.5 290 GLN B O 1
ATOM 4806 N N . GLU B 1 291 ? 3.994 -25.234 9.25 1 96.56 291 GLU B N 1
ATOM 4807 C CA . GLU B 1 291 ? 3.791 -26.688 9.242 1 96.56 291 GLU B CA 1
ATOM 4808 C C . GLU B 1 291 ? 2.34 -27.031 9.555 1 96.56 291 GLU B C 1
ATOM 4810 O O . GLU B 1 291 ? 1.799 -28 9.008 1 96.56 291 GLU B O 1
ATOM 4815 N N . GLU B 1 292 ? 1.778 -26.25 10.453 1 97.75 292 GLU B N 1
ATOM 4816 C CA . GLU B 1 292 ? 0.398 -26.516 10.844 1 97.75 292 GLU B CA 1
ATOM 4817 C C . GLU B 1 292 ? -0.55 -26.375 9.656 1 97.75 292 GLU B C 1
ATOM 4819 O O . GLU B 1 292 ? -1.533 -27.125 9.555 1 97.75 292 GLU B O 1
ATOM 4824 N N . GLN B 1 293 ? -0.31 -25.5 8.805 1 98.38 293 GLN B N 1
ATOM 4825 C CA . GLN B 1 293 ? -1.117 -25.312 7.609 1 98.38 293 GLN B CA 1
ATOM 4826 C C . GLN B 1 293 ? -0.967 -26.484 6.652 1 98.38 293 GLN B C 1
ATOM 4828 O O . GLN B 1 293 ? -1.942 -26.922 6.031 1 98.38 293 GLN B O 1
ATOM 4833 N N . ILE B 1 294 ? 0.25 -27.031 6.59 1 98.5 294 ILE B N 1
ATOM 4834 C CA . ILE B 1 294 ? 0.514 -28.188 5.734 1 98.5 294 ILE B CA 1
ATOM 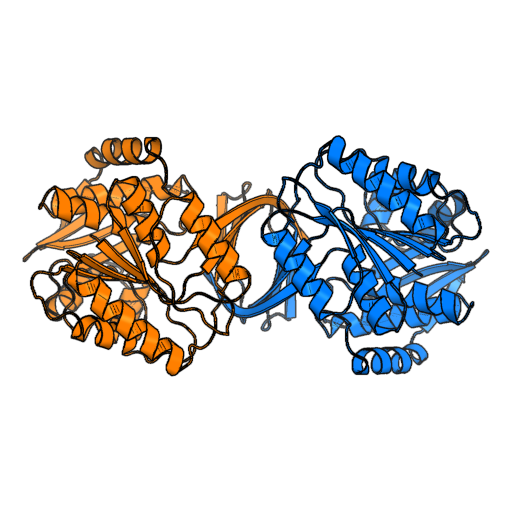4835 C C . ILE B 1 294 ? -0.246 -29.391 6.262 1 98.5 294 ILE B C 1
ATOM 4837 O O . ILE B 1 294 ? -0.833 -30.156 5.484 1 98.5 294 ILE B O 1
ATOM 4841 N N . LYS B 1 295 ? -0.269 -29.547 7.539 1 98.31 295 LYS B N 1
ATOM 4842 C CA . LYS B 1 295 ? -1.044 -30.625 8.141 1 98.31 295 LYS B CA 1
ATOM 4843 C C . LYS B 1 295 ? -2.523 -30.5 7.793 1 98.31 295 LYS B C 1
ATOM 4845 O O . LYS B 1 295 ? -3.182 -31.5 7.5 1 98.31 295 LYS B O 1
ATOM 4850 N N . GLU B 1 296 ? -2.994 -29.297 7.855 1 98.31 296 GLU B N 1
ATOM 4851 C CA . GLU B 1 296 ? -4.387 -29.047 7.496 1 98.31 296 GLU B CA 1
ATOM 4852 C C . GLU B 1 296 ? -4.66 -29.453 6.047 1 98.31 296 GLU B C 1
ATOM 4854 O O . GLU B 1 296 ? -5.719 -29.984 5.738 1 98.31 296 GLU B O 1
ATOM 4859 N N . ILE B 1 297 ? -3.748 -29.203 5.195 1 98.56 297 ILE B N 1
ATOM 4860 C CA . ILE B 1 297 ? -3.875 -29.516 3.775 1 98.56 297 ILE B CA 1
ATOM 4861 C C . ILE B 1 297 ? -3.988 -31.031 3.598 1 98.56 297 ILE B C 1
ATOM 4863 O O . ILE B 1 297 ? -4.891 -31.516 2.91 1 98.56 297 ILE B O 1
ATOM 4867 N N . PHE B 1 298 ? -3.17 -31.797 4.219 1 98.38 298 PHE B N 1
ATOM 4868 C CA . PHE B 1 298 ? -3.176 -33.25 4.078 1 98.38 298 PHE B CA 1
ATOM 4869 C C . PHE B 1 298 ? -4.453 -33.844 4.66 1 98.38 298 PHE B C 1
ATOM 4871 O O . PHE B 1 298 ? -4.977 -34.812 4.137 1 98.38 298 PHE B O 1
ATOM 4878 N N . ASN B 1 299 ? -4.953 -33.219 5.691 1 97.88 299 ASN B N 1
ATOM 4879 C CA . ASN B 1 299 ? -6.211 -33.656 6.27 1 97.88 299 ASN B CA 1
ATOM 4880 C C . ASN B 1 299 ? -7.383 -33.438 5.32 1 97.88 299 ASN B C 1
ATOM 4882 O O . ASN B 1 299 ? -8.312 -34.25 5.254 1 97.88 299 ASN B O 1
ATOM 4886 N N . LEU B 1 300 ? -7.309 -32.375 4.629 1 97.81 300 LEU B N 1
ATOM 4887 C CA . LEU B 1 300 ? -8.406 -31.938 3.764 1 97.81 300 LEU B CA 1
ATOM 4888 C C . LEU B 1 300 ? -8.367 -32.688 2.436 1 97.81 300 LEU B C 1
ATOM 4890 O O . LEU B 1 300 ? -9.391 -32.812 1.756 1 97.81 300 LEU B O 1
ATOM 4894 N N . GLU B 1 301 ? -7.215 -33.156 2.051 1 97 301 GLU B N 1
ATOM 4895 C CA . GLU B 1 301 ? -7.004 -33.812 0.765 1 97 301 GLU B CA 1
ATOM 4896 C C . GLU B 1 301 ? -7.984 -34.969 0.569 1 97 301 GLU B C 1
ATOM 4898 O O . GLU B 1 301 ? -8.516 -35.156 -0.527 1 97 301 GLU B O 1
ATOM 4903 N N . ASN B 1 302 ? -8.312 -35.656 1.631 1 93.94 302 ASN B N 1
ATOM 4904 C CA . ASN B 1 302 ? -9.18 -36.844 1.573 1 93.94 302 ASN B CA 1
ATOM 4905 C C . ASN B 1 302 ? -10.633 -36.469 1.313 1 93.94 302 ASN B C 1
ATOM 4907 O O . ASN B 1 302 ? -11.438 -37.281 0.911 1 93.94 302 ASN B O 1
ATOM 4911 N N . LYS B 1 303 ? -10.922 -35.25 1.452 1 96.88 303 LYS B N 1
ATOM 4912 C CA . LYS B 1 303 ? -12.297 -34.781 1.3 1 96.88 303 LYS B CA 1
ATOM 4913 C C . LYS B 1 303 ? -12.531 -34.188 -0.092 1 96.88 303 LYS B C 1
ATOM 4915 O O . LYS B 1 303 ? -13.656 -33.875 -0.452 1 96.88 303 LYS B O 1
ATOM 4920 N N . VAL B 1 304 ? -11.516 -34.094 -0.843 1 98 304 VAL B N 1
ATOM 4921 C CA . VAL B 1 304 ? -11.633 -33.531 -2.18 1 98 304 VAL B CA 1
ATOM 4922 C C . VAL B 1 304 ? -12.32 -34.531 -3.107 1 98 304 VAL B C 1
ATOM 4924 O O . VAL B 1 304 ? -11.914 -35.688 -3.188 1 98 304 VAL B O 1
ATOM 4927 N N . ARG B 1 305 ? -13.336 -34.062 -3.762 1 97.62 305 ARG B N 1
ATOM 4928 C CA . ARG B 1 305 ? -14.023 -34.875 -4.758 1 97.62 305 ARG B CA 1
ATOM 4929 C C . ARG B 1 305 ? -13.375 -34.75 -6.129 1 97.62 305 ARG B C 1
ATOM 4931 O O . ARG B 1 305 ? -13.117 -33.625 -6.582 1 97.62 305 ARG B O 1
ATOM 4938 N N . VAL B 1 306 ? -13.039 -35.812 -6.75 1 98 306 VAL B N 1
ATOM 4939 C CA . VAL B 1 306 ? -12.531 -35.844 -8.117 1 98 306 VAL B CA 1
ATOM 4940 C C . VAL B 1 306 ? -13.453 -36.688 -9 1 98 306 VAL B C 1
ATOM 4942 O O . VAL B 1 306 ? -13.648 -37.875 -8.742 1 98 306 VAL B O 1
ATOM 4945 N N . THR B 1 307 ? -14.055 -36.094 -9.984 1 97.25 307 THR B N 1
ATOM 4946 C CA . THR B 1 307 ? -15.016 -36.781 -10.852 1 97.25 307 THR B CA 1
ATOM 4947 C C . THR B 1 307 ? -14.555 -36.719 -12.305 1 97.25 307 THR B C 1
ATOM 4949 O O . THR B 1 307 ? -14.172 -35.656 -12.805 1 97.25 307 THR B O 1
ATOM 4952 N N . LYS B 1 308 ? -14.602 -37.844 -12.992 1 96.94 308 LYS B N 1
ATOM 4953 C CA . LYS B 1 308 ? -14.328 -37.875 -14.422 1 96.94 308 LYS B CA 1
ATOM 4954 C C . LYS B 1 308 ? -15.484 -37.281 -15.211 1 96.94 308 LYS B C 1
ATOM 4956 O O . LYS B 1 308 ? -16.625 -37.719 -15.094 1 96.94 308 LYS B O 1
ATOM 4961 N N . ILE B 1 309 ? -15.211 -36.312 -16.016 1 94.75 309 ILE B N 1
ATOM 4962 C CA . ILE B 1 309 ? -16.312 -35.656 -16.719 1 94.75 309 ILE B CA 1
ATOM 4963 C C . ILE B 1 309 ? -16.219 -35.969 -18.203 1 94.75 309 ILE B C 1
ATOM 4965 O O . ILE B 1 309 ? -17.156 -35.719 -18.969 1 94.75 309 ILE B O 1
ATOM 4969 N N . TYR B 1 310 ? -15.062 -36.5 -18.641 1 92.38 310 TYR B N 1
ATOM 4970 C CA . TYR B 1 310 ? -14.852 -36.938 -20 1 92.38 310 TYR B CA 1
ATOM 4971 C C . TYR B 1 310 ? -13.727 -37.969 -20.062 1 92.38 310 TYR B C 1
ATOM 4973 O O . TYR B 1 310 ? -12.742 -37.875 -19.328 1 92.38 310 TYR B O 1
#

InterPro domains:
  IPR002139 Ribokinase/fructokinase [PR00990] (31-50)
  IPR002139 Ribokinase/fructokinase [PR00990] (99-112)
  IPR002139 Ribokinase/fructokinase [PR00990] (174-189)
  IPR002139 Ribokinase/fructokinase [PR00990] (218-229)
  IPR002173 Carbohydrate/purine kinase, PfkB, conserved site [PS00583] (36-60)
  IPR011611 Carbohydrate kinase PfkB [PF00294] (11-284)
  IPR017583 Tagatose/fructose phosphokinase [PIRSF000535] (1-299)
  IPR017583 Tagatose/fructose phosphokinase [PTHR46566] (1-308)
  IPR017583 Tagatose/fructose phosphokinase [TIGR03168] (2-306)
  IPR017583 Tagatose/fructose phosphokinase [cd01164] (1-279)
  IPR029056 Ribokinase-like [G3DSA:3.40.1190.20] (1-310)
  IPR029056 Ribokinase-like [SSF53613] (1-284)

Solvent-accessible surface area (backbone atoms only — not comparable to full-atom values): 30505 Å² total; per-residue (Å²): 76,36,36,28,34,22,58,44,35,24,41,27,38,37,34,37,20,63,59,81,57,84,61,32,84,29,53,26,80,43,76,46,81,45,59,27,36,47,21,46,38,19,45,41,32,32,41,39,72,67,49,60,51,36,38,32,33,48,33,8,49,68,52,22,53,44,34,52,50,46,31,52,77,67,70,49,47,69,56,63,37,75,42,89,40,47,36,20,47,26,40,35,40,38,26,63,77,72,58,40,53,26,34,41,35,48,46,52,40,62,75,51,71,70,49,51,55,54,38,52,54,51,47,57,60,52,54,74,64,31,48,32,41,36,45,25,36,62,69,29,49,90,57,63,47,48,53,56,24,55,54,55,66,67,59,74,60,82,80,40,44,35,33,40,36,48,52,62,61,34,32,58,41,24,42,77,63,35,37,38,29,38,50,33,39,54,68,44,48,23,62,76,66,73,49,78,77,82,47,72,69,42,50,52,49,54,45,50,56,45,42,71,40,61,27,57,36,32,30,37,38,48,69,61,69,24,31,38,36,34,53,85,92,31,32,34,40,34,33,55,85,67,75,74,52,49,81,64,63,19,69,29,25,16,50,22,24,26,52,51,28,34,74,74,65,72,31,69,68,59,4,50,26,32,9,52,21,29,20,56,53,30,19,77,38,92,67,53,68,46,64,69,59,48,53,51,23,64,65,39,25,78,66,41,45,73,45,80,77,77,76,36,36,28,34,21,58,43,34,23,41,27,38,36,34,37,20,64,58,82,56,84,62,32,84,28,54,23,81,42,75,46,79,43,59,27,37,46,21,45,38,20,45,42,33,31,41,38,75,67,49,60,50,36,37,34,31,46,32,8,49,67,51,22,53,44,32,52,50,46,32,51,77,67,70,48,48,70,57,64,37,74,43,89,40,48,35,20,47,27,41,35,41,38,24,64,78,74,58,40,52,26,33,42,34,47,46,52,40,61,75,52,71,69,50,50,56,53,38,52,56,53,47,58,58,53,54,76,63,30,49,32,42,36,44,23,36,62,68,28,51,91,56,62,47,46,52,56,24,55,54,55,67,68,60,73,60,80,79,43,44,33,34,39,36,47,51,62,62,35,33,59,43,25,43,77,63,36,37,39,31,38,50,31,39,55,68,44,48,24,62,75,68,70,48,79,76,82,48,73,68,41,50,52,49,54,45,48,56,45,41,74,39,60,29,58,37,32,31,37,38,48,69,61,68,24,31,38,35,34,54,85,91,31,32,34,39,34,33,54,83,66,76,75,52,48,83,63,63,19,70,28,26,17,50,23,25,25,52,52,27,34,75,74,64,72,32,68,67,59,4,49,26,32,9,51,22,28,20,55,54,30,19,78,38,92,67,52,68,46,64,70,57,49,52,50,22,64,65,41,24,77,67,41,46,73,43,78,78,77